Protein 3JR7 (pdb70)

B-factor: mean 29.76, std 10.21, range [14.85, 71.91]

Sequence (544 aa):
KDSYKVIVDSCGEFTPEKADGGFEHVALGIQIEDTQWTDDDSLKQEELLLKIAESTSCAKTSCPSPERYESYHCDAERIYVVTLSAELSGSYNSAVLGKNLYEEEYGEKQIHVFNSRSASVGETLIALKVQQCEKAGTFEEVVESVECYIEEQHTYFVLENLDTLRKNGRLTGIKSAGALNIKPIGSTPQGTICQKEKARGKKALVKADCVAADVVNAGDKILAIAHCNCEERAKEVQRLLKERFAVKSSFIVDTSGISTVYANDGGIIVVVKDSYKVIVDSCGEFTPEKADGGFEHVALGIQIEDTQWTDDDSLKQEELLLKIAESTSCAKTSCPSPERYESYHCDAERIYVVTLSAELSGSYNSAVLGKNLYEEEYGEKQIHVFNSRSASVGETLIALKVQQCEKAGTFEEVVESVECYIEEQHTYFVLENLDTLRKNGRLTGIKSLVALNIKPIGSTPQGTICQKEKARGKKALVKADCVAADVVNAGDKILAIAHCNCEERAKEVQRLLKERFAVKSSFIVDTSGISTVYANDGGIIVVV

Solvent-accessible surface area: 25090 Å² total

Organism: Mediterraneibacter gnavus (strain ATCC 29149 / DSM 114966 / JCM 6515 / VPI C7-9) (NCBI:txid411470)

CATH classification: 3.40.50.10440 (+2 more: 2.20.28.50, 3.30.1180.10)

Structure (mmCIF, N/CA/C/O backbone):
data_3JR7
#
_entry.id   3JR7
#
_cell.length_a   96.899
_cell.length_b   96.899
_cell.length_c   159.921
_cell.angle_alpha   90.00
_cell.angle_beta   90.00
_cell.angle_gamma   120.00
#
_symmetry.space_group_name_H-M   'P 31 2 1'
#
loop_
_entity.id
_entity.type
_entity.pdbx_description
1 polymer 'uncharacterized egV family protein COG1307'
2 non-polymer 1-(2-METHOXY-ETHOXY)-2-{2-[2-(2-METHOXY-ETHOXY]-ETHOXY}-ETHANE
3 non-polymer 'PHOSPHATE ION'
4 non-polymer 'SODIUM ION'
5 water water
#
loop_
_atom_site.group_PDB
_atom_site.id
_atom_site.type_symbol
_atom_site.label_atom_id
_atom_site.label_alt_id
_atom_site.label_comp_id
_atom_site.label_asym_id
_atom_site.label_entity_id
_atom_site.label_seq_id
_atom_site.pdbx_PDB_ins_code
_atom_site.Cartn_x
_atom_site.Cartn_y
_atom_site.Cartn_z
_atom_site.occupancy
_atom_site.B_iso_or_equiv
_atom_site.auth_seq_id
_atom_site.auth_comp_id
_atom_site.auth_asym_id
_atom_site.auth_atom_id
_atom_site.pdbx_PDB_model_num
ATOM 1 N N . LYS A 1 18 ? 51.653 56.781 32.327 1.00 59.57 18 LYS A N 1
ATOM 2 C CA . LYS A 1 18 ? 50.169 56.817 32.260 1.00 58.87 18 LYS A CA 1
ATOM 3 C C . LYS A 1 18 ? 49.644 55.395 32.061 1.00 57.28 18 LYS A C 1
ATOM 4 O O . LYS A 1 18 ? 50.060 54.696 31.121 1.00 56.93 18 LYS A O 1
ATOM 10 N N . ASP A 1 19 ? 48.717 55.001 32.944 1.00 55.31 19 ASP A N 1
ATOM 11 C CA . ASP A 1 19 ? 48.229 53.624 33.047 1.00 53.05 19 ASP A CA 1
ATOM 12 C C . ASP A 1 19 ? 46.891 53.414 32.372 1.00 50.61 19 ASP A C 1
ATOM 13 O O . ASP A 1 19 ? 45.836 53.514 32.992 1.00 51.22 19 ASP A O 1
ATOM 26 N N . SER A 1 21 ? 46.863 50.314 31.187 1.00 35.02 21 SER A N 1
ATOM 27 C CA . SER A 1 21 ? 47.296 48.930 30.969 1.00 30.98 21 SER A CA 1
ATOM 28 C C . SER A 1 21 ? 46.095 48.004 31.121 1.00 27.44 21 SER A C 1
ATOM 29 O O . SER A 1 21 ? 45.971 47.321 32.105 1.00 25.69 21 SER A O 1
ATOM 32 N N . TYR A 1 22 ? 45.191 48.028 30.151 1.00 25.80 22 TYR A N 1
ATOM 33 C CA . TYR A 1 22 ? 44.034 47.125 30.158 1.00 23.62 22 TYR A CA 1
ATOM 34 C C . TYR A 1 22 ? 43.660 46.675 28.758 1.00 22.99 22 TYR A C 1
ATOM 35 O O . TYR A 1 22 ? 43.965 47.346 27.803 1.00 21.27 22 TYR A O 1
ATOM 44 N N . LYS A 1 23 ? 42.983 45.539 28.649 1.00 22.16 23 LYS A N 1
ATOM 45 C CA . LYS A 1 23 ? 42.396 45.125 27.388 1.00 21.95 23 LYS A CA 1
ATOM 46 C C . LYS A 1 23 ? 40.954 44.648 27.649 1.00 20.19 23 LYS A C 1
ATOM 47 O O . LYS A 1 23 ? 40.694 44.030 28.687 1.00 19.72 23 LYS A O 1
ATOM 53 N N . VAL A 1 24 ? 40.055 44.932 26.714 1.00 19.06 24 VAL A N 1
ATOM 54 C CA . VAL A 1 24 ? 38.662 44.442 26.730 1.00 19.37 24 VAL A CA 1
ATOM 55 C C . VAL A 1 24 ? 38.447 43.441 25.626 1.00 19.88 24 VAL A C 1
ATOM 56 O O . VAL A 1 24 ? 38.481 43.792 24.423 1.00 20.38 24 VAL A O 1
ATOM 60 N N . ILE A 1 25 ? 38.275 42.190 26.026 1.00 18.83 25 ILE A N 1
ATOM 61 C CA . ILE A 1 25 ? 38.038 41.091 25.114 1.00 20.04 25 ILE A CA 1
ATOM 62 C C . ILE A 1 25 ? 36.519 40.848 25.061 1.00 19.62 25 ILE A C 1
ATOM 63 O O . ILE A 1 25 ? 35.879 40.727 26.083 1.00 20.43 25 ILE A O 1
ATOM 68 N N . VAL A 1 26 ? 35.972 40.757 23.878 1.00 18.72 26 VAL A N 1
ATOM 69 C CA . VAL A 1 26 ? 34.549 40.581 23.665 1.00 18.76 26 VAL A CA 1
ATOM 70 C C . VAL A 1 26 ? 34.364 39.423 22.713 1.00 19.20 26 VAL A C 1
ATOM 71 O O . VAL A 1 26 ? 35.073 39.349 21.693 1.00 20.32 26 VAL A O 1
ATOM 75 N N . ASP A 1 27 ? 33.453 38.486 23.003 1.00 19.56 27 ASP A N 1
ATOM 76 C CA . ASP A 1 27 ? 33.207 37.449 22.020 1.00 19.90 27 ASP A CA 1
ATOM 77 C C . ASP A 1 27 ? 32.553 38.076 20.786 1.00 20.47 27 ASP A C 1
ATOM 78 O O . ASP A 1 27 ? 32.073 39.209 20.831 1.00 19.99 27 ASP A O 1
ATOM 83 N N . SER A 1 28 ? 32.602 37.364 19.659 1.00 20.96 28 SER A N 1
ATOM 84 C CA . SER A 1 28 ? 32.366 38.019 18.356 1.00 21.77 28 SER A CA 1
ATOM 85 C C . SER A 1 28 ? 30.890 38.427 18.181 1.00 21.63 28 SER A C 1
ATOM 86 O O . SER A 1 28 ? 30.555 39.210 17.337 1.00 21.76 28 SER A O 1
ATOM 89 N N . CYS A 1 29 ? 30.018 37.917 19.031 1.00 21.67 29 CYS A N 1
ATOM 90 C CA . CYS A 1 29 ? 28.613 38.337 18.983 1.00 21.27 29 CYS A CA 1
ATOM 91 C C . CYS A 1 29 ? 28.488 39.833 19.231 1.00 20.62 29 CYS A C 1
ATOM 92 O O . CYS A 1 29 ? 27.674 40.519 18.592 1.00 21.09 29 CYS A O 1
ATOM 95 N N . GLY A 1 30 ? 29.331 40.354 20.108 1.00 20.14 30 GLY A N 1
ATOM 96 C CA . GLY A 1 30 ? 29.274 41.744 20.473 1.00 21.06 30 GLY A CA 1
ATOM 97 C C . GLY A 1 30 ? 29.865 42.617 19.402 1.00 22.23 30 GLY A C 1
ATOM 98 O O . GLY A 1 30 ? 31.081 42.537 19.178 1.00 21.25 30 GLY A O 1
ATOM 99 N N . GLU A 1 31 ? 29.045 43.480 18.780 1.00 22.27 31 GLU A N 1
ATOM 100 C CA . GLU A 1 31 ? 29.522 44.295 17.658 1.00 23.64 31 GLU A CA 1
ATOM 101 C C . GLU A 1 31 ? 30.491 45.371 18.124 1.00 23.94 31 GLU A C 1
ATOM 102 O O . GLU A 1 31 ? 30.353 45.840 19.214 1.00 23.70 31 GLU A O 1
ATOM 108 N N . PHE A 1 32 ? 31.479 45.753 17.305 1.00 25.22 32 PHE A N 1
ATOM 109 C CA . PHE A 1 32 ? 32.301 46.963 17.558 1.00 25.79 32 PHE A CA 1
ATOM 110 C C . PHE A 1 32 ? 31.894 48.079 16.630 1.00 27.08 32 PHE A C 1
ATOM 111 O O . PHE A 1 32 ? 31.718 47.839 15.444 1.00 25.58 32 PHE A O 1
ATOM 119 N N . THR A 1 33 ? 31.787 49.292 17.151 1.00 29.36 33 THR A N 1
ATOM 120 C CA . THR A 1 33 ? 31.635 50.465 16.320 1.00 31.31 33 THR A CA 1
ATOM 121 C C . THR A 1 33 ? 32.973 50.791 15.650 1.00 33.15 33 THR A C 1
ATOM 122 O O . THR A 1 33 ? 34.010 50.277 16.060 1.00 32.04 33 THR A O 1
ATOM 126 N N . PRO A 1 34 ? 32.954 51.657 14.611 1.00 35.79 34 PRO A N 1
ATOM 127 C CA . PRO A 1 34 ? 34.216 52.085 13.971 1.00 36.52 34 PRO A CA 1
ATOM 128 C C . PRO A 1 34 ? 35.215 52.621 14.987 1.00 36.42 34 PRO A C 1
ATOM 129 O O . PRO A 1 34 ? 36.397 52.292 14.961 1.00 36.56 34 PRO A O 1
ATOM 133 N N . GLU A 1 35 ? 34.718 53.411 15.909 1.00 36.56 35 GLU A N 1
ATOM 134 C CA . GLU A 1 35 ? 35.564 54.067 16.865 1.00 37.46 35 GLU A CA 1
ATOM 135 C C . GLU A 1 35 ? 36.209 53.028 17.800 1.00 37.10 35 GLU A C 1
ATOM 136 O O . GLU A 1 35 ? 37.365 53.179 18.203 1.00 35.86 35 GLU A O 1
ATOM 150 N N . LYS A 1 37 ? 36.797 49.848 16.880 1.00 38.00 37 LYS A N 1
ATOM 151 C CA . LYS A 1 37 ? 37.843 49.261 16.039 1.00 40.89 37 LYS A CA 1
ATOM 152 C C . LYS A 1 37 ? 39.094 50.153 15.946 1.00 41.84 37 LYS A C 1
ATOM 153 O O . LYS A 1 37 ? 40.190 49.657 16.028 1.00 44.26 37 LYS A O 1
ATOM 159 N N . ALA A 1 38 ? 38.917 51.466 15.846 1.00 43.17 38 ALA A N 1
ATOM 160 C CA . ALA A 1 38 ? 40.014 52.423 15.753 1.00 43.87 38 ALA A CA 1
ATOM 161 C C . ALA A 1 38 ? 40.775 52.579 17.081 1.00 44.76 38 ALA A C 1
ATOM 162 O O . ALA A 1 38 ? 41.933 52.987 17.104 1.00 44.50 38 ALA A O 1
ATOM 164 N N . ASP A 1 39 ? 40.132 52.217 18.186 1.00 44.76 39 ASP A N 1
ATOM 165 C CA . ASP A 1 39 ? 40.707 52.442 19.500 1.00 44.25 39 ASP A CA 1
ATOM 166 C C . ASP A 1 39 ? 41.894 51.568 19.842 1.00 43.37 39 ASP A C 1
ATOM 167 O O . ASP A 1 39 ? 42.902 52.098 20.332 1.00 44.11 39 ASP A O 1
ATOM 172 N N . GLY A 1 40 ? 41.769 50.248 19.673 1.00 41.89 40 GLY A N 1
ATOM 173 C CA . GLY A 1 40 ? 42.882 49.323 19.980 1.00 40.98 40 GLY A CA 1
ATOM 174 C C . GLY A 1 40 ? 42.796 48.565 21.322 1.00 39.98 40 GLY A C 1
ATOM 175 O O . GLY A 1 40 ? 43.333 47.468 21.479 1.00 40.43 40 GLY A O 1
ATOM 176 N N . GLY A 1 41 ? 42.124 49.140 22.305 1.00 37.19 41 GLY A N 1
ATOM 177 C CA . GLY A 1 41 ? 41.902 48.407 23.542 1.00 34.39 41 GLY A CA 1
ATOM 178 C C . GLY A 1 41 ? 40.822 47.312 23.466 1.00 31.32 41 GLY A C 1
ATOM 179 O O . GLY A 1 41 ? 40.631 46.613 24.452 1.00 30.30 41 GLY A O 1
ATOM 180 N N . PHE A 1 42 ? 40.118 47.156 22.343 1.00 28.22 42 PHE A N 1
ATOM 181 C CA . PHE A 1 42 ? 39.086 46.098 22.211 1.00 26.10 42 PHE A CA 1
ATOM 182 C C . PHE A 1 42 ? 39.536 44.995 21.289 1.00 26.17 42 PHE A C 1
ATOM 183 O O . PHE A 1 42 ? 40.081 45.279 20.216 1.00 26.95 42 PHE A O 1
ATOM 191 N N . GLU A 1 43 ? 39.290 43.747 21.674 1.00 24.79 43 GLU A N 1
ATOM 192 C CA . GLU A 1 43 ? 39.691 42.602 20.881 1.00 24.51 43 GLU A CA 1
ATOM 193 C C . GLU A 1 43 ? 38.575 41.590 20.858 1.00 23.38 43 GLU A C 1
ATOM 194 O O . GLU A 1 43 ? 37.952 41.334 21.898 1.00 21.98 43 GLU A O 1
ATOM 200 N N . HIS A 1 44 ? 38.317 41.002 19.698 1.00 22.18 44 HIS A N 1
ATOM 201 C CA . HIS A 1 44 ? 37.292 39.967 19.587 1.00 22.72 44 HIS A CA 1
ATOM 202 C C . HIS A 1 44 ? 37.949 38.602 19.768 1.00 22.69 44 HIS A C 1
ATOM 203 O O . HIS A 1 44 ? 39.077 38.398 19.352 1.00 23.77 44 HIS A O 1
ATOM 210 N N . VAL A 1 45 ? 37.189 37.677 20.337 1.00 22.37 45 VAL A N 1
ATOM 211 C CA . VAL A 1 45 ? 37.429 36.243 20.295 1.00 23.85 45 VAL A CA 1
ATOM 212 C C . VAL A 1 45 ? 36.277 35.632 19.529 1.00 23.73 45 VAL A C 1
ATOM 213 O O . VAL A 1 45 ? 35.094 35.789 19.915 1.00 24.80 45 VAL A O 1
ATOM 217 N N . ALA A 1 46 ? 36.602 34.965 18.421 1.00 24.06 46 ALA A N 1
ATOM 218 C CA . ALA A 1 46 ? 35.605 34.545 17.433 1.00 23.75 46 ALA A CA 1
ATOM 219 C C . ALA A 1 46 ? 34.891 33.279 17.813 1.00 24.18 46 ALA A C 1
ATOM 220 O O . ALA A 1 46 ? 35.511 32.314 18.320 1.00 23.95 46 ALA A O 1
ATOM 222 N N . LEU A 1 47 ? 33.577 33.286 17.598 1.00 22.63 47 LEU A N 1
ATOM 223 C CA . LEU A 1 47 ? 32.799 32.064 17.608 1.00 22.77 47 LEU A CA 1
ATOM 224 C C . LEU A 1 47 ? 32.843 31.393 16.244 1.00 23.57 47 LEU A C 1
ATOM 225 O O . LEU A 1 47 ? 33.304 31.988 15.268 1.00 23.53 47 LEU A O 1
ATOM 230 N N . GLY A 1 48 ? 32.360 30.158 16.185 1.00 24.81 48 GLY A N 1
ATOM 231 C CA . GLY A 1 48 ? 32.222 29.415 14.907 1.00 24.80 48 GLY A CA 1
ATOM 232 C C . GLY A 1 48 ? 30.800 29.406 14.389 1.00 25.46 48 GLY A C 1
ATOM 233 O O . GLY A 1 48 ? 29.860 29.450 15.167 1.00 24.29 48 GLY A O 1
ATOM 234 N N . ILE A 1 49 ? 30.636 29.342 13.060 1.00 26.33 49 ILE A N 1
ATOM 235 C CA . ILE A 1 49 ? 29.312 29.204 12.450 1.00 27.48 49 ILE A CA 1
ATOM 236 C C . ILE A 1 49 ? 29.400 28.039 11.490 1.00 27.90 49 ILE A C 1
ATOM 237 O O . ILE A 1 49 ? 30.348 27.947 10.751 1.00 28.18 49 ILE A O 1
ATOM 242 N N . GLN A 1 50 ? 28.408 27.172 11.549 1.00 28.98 50 GLN A N 1
ATOM 243 C CA . GLN A 1 50 ? 28.329 25.971 10.716 1.00 30.12 50 GLN A CA 1
ATOM 244 C C . GLN A 1 50 ? 26.980 25.895 9.983 1.00 29.67 50 GLN A C 1
ATOM 245 O O . GLN A 1 50 ? 25.924 25.843 10.610 1.00 29.15 50 GLN A O 1
ATOM 251 N N . ILE A 1 51 ? 27.032 25.918 8.653 1.00 30.25 51 ILE A N 1
ATOM 252 C CA . ILE A 1 51 ? 25.837 25.835 7.801 1.00 31.22 51 ILE A CA 1
ATOM 253 C C . ILE A 1 51 ? 26.143 24.807 6.698 1.00 33.19 51 ILE A C 1
ATOM 254 O O . ILE A 1 51 ? 27.046 25.006 5.898 1.00 31.68 51 ILE A O 1
ATOM 259 N N . GLU A 1 52 ? 25.436 23.699 6.724 1.00 36.55 52 GLU A N 1
ATOM 260 C CA . GLU A 1 52 ? 25.698 22.585 5.784 1.00 40.38 52 GLU A CA 1
ATOM 261 C C . GLU A 1 52 ? 27.157 22.150 5.916 1.00 42.10 52 GLU A C 1
ATOM 262 O O . GLU A 1 52 ? 27.519 21.696 6.998 1.00 43.19 52 GLU A O 1
ATOM 268 N N . ASP A 1 53 ? 27.995 22.298 4.888 1.00 44.31 53 ASP A N 1
ATOM 269 C CA . ASP A 1 53 ? 29.413 21.828 4.978 1.00 45.50 53 ASP A CA 1
ATOM 270 C C . ASP A 1 53 ? 30.378 22.962 5.091 1.00 45.07 53 ASP A C 1
ATOM 271 O O . ASP A 1 53 ? 31.616 22.772 4.982 1.00 46.11 53 ASP A O 1
ATOM 276 N N . THR A 1 54 ? 29.828 24.157 5.255 1.00 43.62 54 THR A N 1
ATOM 277 C CA . THR A 1 54 ? 30.634 25.314 5.420 1.00 43.15 54 THR A CA 1
ATOM 278 C C . THR A 1 54 ? 30.800 25.509 6.937 1.00 42.13 54 THR A C 1
ATOM 279 O O . THR A 1 54 ? 29.878 25.350 7.725 1.00 40.65 54 THR A O 1
ATOM 283 N N . GLN A 1 55 ? 32.022 25.795 7.311 1.00 41.72 55 GLN A N 1
ATOM 284 C CA . GLN A 1 55 ? 32.370 26.062 8.667 1.00 41.51 55 GLN A CA 1
ATOM 285 C C . GLN A 1 55 ? 33.103 27.339 8.534 1.00 39.96 55 GLN A C 1
ATOM 286 O O . GLN A 1 55 ? 34.126 27.365 7.830 1.00 40.75 55 GLN A O 1
ATOM 292 N N . TRP A 1 56 ? 32.608 28.376 9.195 1.00 37.30 56 TRP A N 1
ATOM 293 C CA . TRP A 1 56 ? 33.224 29.681 9.159 1.00 35.69 56 TRP A CA 1
ATOM 294 C C . TRP A 1 56 ? 33.556 30.184 10.576 1.00 34.41 56 TRP A C 1
ATOM 295 O O . TRP A 1 56 ? 32.950 29.761 11.543 1.00 33.26 56 TRP A O 1
ATOM 306 N N . THR A 1 57 ? 34.471 31.132 10.647 1.00 32.95 57 THR A N 1
ATOM 307 C CA . THR A 1 57 ? 34.796 31.838 11.853 1.00 33.10 57 THR A CA 1
ATOM 308 C C . THR A 1 57 ? 34.089 33.180 11.758 1.00 32.37 57 THR A C 1
ATOM 309 O O . THR A 1 57 ? 34.101 33.839 10.692 1.00 30.53 57 THR A O 1
ATOM 313 N N . ASP A 1 58 ? 33.411 33.549 12.855 1.00 31.05 58 ASP A N 1
ATOM 314 C CA . ASP A 1 58 ? 32.715 34.822 12.918 1.00 31.01 58 ASP A CA 1
ATOM 315 C C . ASP A 1 58 ? 33.740 35.902 13.130 1.00 32.00 58 ASP A C 1
ATOM 316 O O . ASP A 1 58 ? 34.028 36.301 14.252 1.00 29.82 58 ASP A O 1
ATOM 321 N N . ASP A 1 59 ? 34.269 36.412 12.021 1.00 33.43 59 ASP A N 1
ATOM 322 C CA . ASP A 1 59 ? 35.216 37.472 12.097 1.00 34.83 59 ASP A CA 1
ATOM 323 C C . ASP A 1 59 ? 35.038 38.433 10.908 1.00 36.42 59 ASP A C 1
ATOM 324 O O . ASP A 1 59 ? 34.089 38.312 10.103 1.00 35.22 59 ASP A O 1
ATOM 329 N N . ASP A 1 60 ? 35.945 39.393 10.821 1.00 38.04 60 ASP A N 1
ATOM 330 C CA . ASP A 1 60 ? 35.787 40.547 9.934 1.00 40.31 60 ASP A CA 1
ATOM 331 C C . ASP A 1 60 ? 35.946 40.164 8.483 1.00 39.78 60 ASP A C 1
ATOM 332 O O . ASP A 1 60 ? 35.588 40.924 7.593 1.00 40.77 60 ASP A O 1
ATOM 337 N N . SER A 1 61 ? 36.420 38.954 8.248 1.00 39.38 61 SER A N 1
ATOM 338 C CA . SER A 1 61 ? 36.547 38.457 6.895 1.00 38.93 61 SER A CA 1
ATOM 339 C C . SER A 1 61 ? 35.222 37.901 6.367 1.00 37.89 61 SER A C 1
ATOM 340 O O . SER A 1 61 ? 35.084 37.663 5.159 1.00 38.94 61 SER A O 1
ATOM 343 N N . LEU A 1 62 ? 34.250 37.653 7.239 1.00 35.26 62 LEU A N 1
ATOM 344 C CA . LEU A 1 62 ? 32.984 37.069 6.783 1.00 34.30 62 LEU A CA 1
ATOM 345 C C . LEU A 1 62 ? 31.966 38.178 6.526 1.00 33.39 62 LEU A C 1
ATOM 346 O O . LEU A 1 62 ? 31.516 38.844 7.443 1.00 32.87 62 LEU A O 1
ATOM 351 N N . LYS A 1 63 ? 31.630 38.393 5.265 1.00 31.65 63 LYS A N 1
ATOM 352 C CA . LYS A 1 63 ? 30.684 39.473 4.914 1.00 31.75 63 LYS A CA 1
ATOM 353 C C . LYS A 1 63 ? 29.277 39.047 5.183 1.00 29.06 63 LYS A C 1
ATOM 354 O O . LYS A 1 63 ? 28.904 37.929 4.868 1.00 26.88 63 LYS A O 1
ATOM 360 N N . GLN A 1 64 ? 28.493 39.974 5.735 1.00 27.71 64 GLN A N 1
ATOM 361 C CA . GLN A 1 64 ? 27.099 39.700 6.101 1.00 27.01 64 GLN A CA 1
ATOM 362 C C . GLN A 1 64 ? 26.323 39.154 4.896 1.00 25.82 64 GLN A C 1
ATOM 363 O O . GLN A 1 64 ? 25.544 38.231 5.012 1.00 24.82 64 GLN A O 1
ATOM 369 N N . GLU A 1 65 ? 26.546 39.743 3.729 1.00 26.36 65 GLU A N 1
ATOM 370 C CA . GLU A 1 65 ? 25.739 39.384 2.561 1.00 26.42 65 GLU A CA 1
ATOM 371 C C . GLU A 1 65 ? 25.994 37.912 2.244 1.00 26.46 65 GLU A C 1
ATOM 372 O O . GLU A 1 65 ? 25.069 37.110 2.091 1.00 25.85 65 GLU A O 1
ATOM 378 N N . GLU A 1 66 ? 27.261 37.509 2.228 1.00 27.34 66 GLU A N 1
ATOM 379 C CA . GLU A 1 66 ? 27.561 36.095 1.976 1.00 27.75 66 GLU A CA 1
ATOM 380 C C . GLU A 1 66 ? 26.914 35.178 3.014 1.00 26.36 66 GLU A C 1
ATOM 381 O O . GLU A 1 66 ? 26.437 34.073 2.747 1.00 24.52 66 GLU A O 1
ATOM 387 N N . LEU A 1 67 ? 26.914 35.618 4.252 1.00 25.36 67 LEU A N 1
ATOM 388 C CA . LEU A 1 67 ? 26.308 34.794 5.287 1.00 25.24 67 LEU A CA 1
ATOM 389 C C . LEU A 1 67 ? 24.798 34.710 5.117 1.00 23.95 67 LEU A C 1
ATOM 390 O O . LEU A 1 67 ? 24.217 33.649 5.216 1.00 24.60 67 LEU A O 1
ATOM 395 N N . LEU A 1 68 ? 24.145 35.835 4.870 1.00 23.60 68 LEU A N 1
ATOM 396 C CA . LEU A 1 68 ? 22.686 35.829 4.680 1.00 23.54 68 LEU A CA 1
ATOM 397 C C . LEU A 1 68 ? 22.289 34.968 3.488 1.00 24.97 68 LEU A C 1
ATOM 398 O O . LEU A 1 68 ? 21.278 34.296 3.524 1.00 24.86 68 LEU A O 1
ATOM 403 N N . LEU A 1 69 ? 23.081 35.020 2.415 1.00 25.83 69 LEU A N 1
ATOM 404 C CA . LEU A 1 69 ? 22.773 34.209 1.209 1.00 26.30 69 LEU A CA 1
ATOM 405 C C . LEU A 1 69 ? 22.947 32.714 1.504 1.00 26.73 69 LEU A C 1
ATOM 406 O O . LEU A 1 69 ? 22.127 31.887 1.095 1.00 25.71 69 LEU A O 1
ATOM 411 N N . LYS A 1 70 ? 24.002 32.368 2.252 1.00 27.39 70 LYS A N 1
ATOM 412 C CA . LYS A 1 70 ? 24.157 30.973 2.646 1.00 27.31 70 LYS A CA 1
ATOM 413 C C . LYS A 1 70 ? 23.003 30.488 3.524 1.00 26.78 70 LYS A C 1
ATOM 414 O O . LYS A 1 70 ? 22.478 29.365 3.352 1.00 26.00 70 LYS A O 1
ATOM 420 N N . ILE A 1 71 ? 22.602 31.309 4.493 1.00 26.99 71 ILE A N 1
ATOM 421 C CA . ILE A 1 71 ? 21.407 30.983 5.305 1.00 26.79 71 ILE A CA 1
ATOM 422 C C . ILE A 1 71 ? 20.168 30.786 4.428 1.00 27.69 71 ILE A C 1
ATOM 423 O O . ILE A 1 71 ? 19.352 29.866 4.633 1.00 27.15 71 ILE A O 1
ATOM 428 N N . ALA A 1 72 ? 19.981 31.696 3.489 1.00 29.15 72 ALA A N 1
ATOM 429 C CA . ALA A 1 72 ? 18.755 31.660 2.660 1.00 30.14 72 ALA A CA 1
ATOM 430 C C . ALA A 1 72 ? 18.736 30.391 1.793 1.00 31.77 72 ALA A C 1
ATOM 431 O O . ALA A 1 72 ? 17.685 29.769 1.596 1.00 31.74 72 ALA A O 1
ATOM 433 N N . GLU A 1 73 ? 19.908 29.996 1.304 1.00 34.18 73 GLU A N 1
ATOM 434 C CA . GLU A 1 73 ? 20.049 28.797 0.449 1.00 36.46 73 GLU A CA 1
ATOM 435 C C . GLU A 1 73 ? 19.916 27.510 1.198 1.00 37.12 73 GLU A C 1
ATOM 436 O O . GLU A 1 73 ? 19.344 26.558 0.685 1.00 36.83 73 GLU A O 1
ATOM 442 N N . SER A 1 74 ? 20.466 27.471 2.407 1.00 37.58 74 SER A N 1
ATOM 443 C CA . SER A 1 74 ? 20.477 26.256 3.176 1.00 38.77 74 SER A CA 1
ATOM 444 C C . SER A 1 74 ? 19.126 25.911 3.782 1.00 39.70 74 SER A C 1
ATOM 445 O O . SER A 1 74 ? 18.546 26.665 4.579 1.00 40.46 74 SER A O 1
ATOM 448 N N . THR A 1 75 ? 18.687 24.706 3.500 1.00 40.49 75 THR A N 1
ATOM 449 C CA . THR A 1 75 ? 17.445 24.218 4.042 1.00 41.81 75 THR A CA 1
ATOM 450 C C . THR A 1 75 ? 17.600 23.870 5.525 1.00 41.79 75 THR A C 1
ATOM 451 O O . THR A 1 75 ? 16.667 24.040 6.305 1.00 42.68 75 THR A O 1
ATOM 455 N N . SER A 1 76 ? 18.773 23.410 5.933 1.00 40.63 76 SER A N 1
ATOM 456 C CA . SER A 1 76 ? 18.963 23.149 7.342 1.00 40.51 76 SER A CA 1
ATOM 457 C C . SER A 1 76 ? 19.433 24.425 8.105 1.00 39.28 76 SER A C 1
ATOM 458 O O . SER A 1 76 ? 20.154 25.296 7.617 1.00 37.76 76 SER A O 1
ATOM 461 N N . CYS A 1 77 ? 18.955 24.492 9.319 1.00 38.52 77 CYS A N 1
ATOM 462 C CA . CYS A 1 77 ? 19.218 25.559 10.241 1.00 37.59 77 CYS A CA 1
ATOM 463 C C . CYS A 1 77 ? 20.725 25.715 10.583 1.00 36.00 77 CYS A C 1
ATOM 464 O O . CYS A 1 77 ? 21.434 24.724 10.765 1.00 35.69 77 CYS A O 1
ATOM 467 N N . ALA A 1 78 ? 21.234 26.942 10.631 1.00 34.32 78 ALA A N 1
ATOM 468 C CA . ALA A 1 78 ? 22.637 27.169 11.003 1.00 33.25 78 ALA A CA 1
ATOM 469 C C . ALA A 1 78 ? 22.918 26.687 12.446 1.00 32.23 78 ALA A C 1
ATOM 470 O O . ALA A 1 78 ? 22.020 26.641 13.267 1.00 31.58 78 ALA A O 1
ATOM 472 N N . LYS A 1 79 ? 24.157 26.297 12.712 1.00 31.88 79 LYS A N 1
ATOM 473 C CA . LYS A 1 79 ? 24.604 25.887 14.067 1.00 31.68 79 LYS A CA 1
ATOM 474 C C . LYS A 1 79 ? 25.781 26.772 14.383 1.00 30.06 79 LYS A C 1
ATOM 475 O O . LYS A 1 79 ? 26.416 27.296 13.472 1.00 30.30 79 LYS A O 1
ATOM 481 N N . THR A 1 80 ? 26.059 26.957 15.669 1.00 28.28 80 THR A N 1
ATOM 482 C CA . THR A 1 80 ? 27.146 27.847 16.082 1.00 26.46 80 THR A CA 1
ATOM 483 C C . THR A 1 80 ? 27.960 27.182 17.201 1.00 25.79 80 THR A C 1
ATOM 484 O O . THR A 1 80 ? 27.500 26.209 17.826 1.00 24.64 80 THR A O 1
ATOM 488 N N . SER A 1 81 ? 29.166 27.679 17.449 1.00 24.84 81 SER A N 1
ATOM 489 C CA . SER A 1 81 ? 29.956 27.140 18.560 1.00 26.34 81 SER A CA 1
ATOM 490 C C . SER A 1 81 ? 30.651 28.267 19.292 1.00 25.97 81 SER A C 1
ATOM 491 O O . SER A 1 81 ? 31.131 29.195 18.664 1.00 26.08 81 SER A O 1
ATOM 494 N N . CYS A 1 82 ? 30.752 28.151 20.612 1.00 25.82 82 CYS A N 1
ATOM 495 C CA . CYS A 1 82 ? 31.422 29.192 21.403 1.00 26.01 82 CYS A CA 1
ATOM 496 C C . CYS A 1 82 ? 32.955 29.083 21.229 1.00 26.01 82 CYS A C 1
ATOM 497 O O . CYS A 1 82 ? 33.457 28.095 20.715 1.00 27.12 82 CYS A O 1
ATOM 500 N N . PRO A 1 83 ? 33.715 30.114 21.609 1.00 25.84 83 PRO A N 1
ATOM 501 C CA . PRO A 1 83 ? 35.173 29.979 21.513 1.00 25.88 83 PRO A CA 1
ATOM 502 C C . PRO A 1 83 ? 35.664 28.981 22.533 1.00 25.85 83 PRO A C 1
ATOM 503 O O . PRO A 1 83 ? 34.954 28.741 23.512 1.00 24.76 83 PRO A O 1
ATOM 507 N N . SER A 1 84 ? 36.843 28.406 22.306 1.00 25.83 84 SER A N 1
ATOM 508 C CA . SER A 1 84 ? 37.400 27.430 23.207 1.00 25.77 84 SER A CA 1
ATOM 509 C C . SER A 1 84 ? 38.095 28.113 24.380 1.00 25.61 84 SER A C 1
ATOM 510 O O . SER A 1 84 ? 38.546 29.243 24.275 1.00 25.19 84 SER A O 1
ATOM 513 N N . PRO A 1 85 ? 38.262 27.383 25.482 1.00 25.78 85 PRO A N 1
ATOM 514 C CA . PRO A 1 85 ? 38.967 27.977 26.619 1.00 25.48 85 PRO A CA 1
ATOM 515 C C . PRO A 1 85 ? 40.385 28.373 26.243 1.00 25.84 85 PRO A C 1
ATOM 516 O O . PRO A 1 85 ? 40.907 29.351 26.774 1.00 24.25 85 PRO A O 1
ATOM 520 N N . GLU A 1 86 ? 40.987 27.641 25.307 1.00 26.68 86 GLU A N 1
ATOM 521 C CA . GLU A 1 86 ? 42.369 27.878 24.955 1.00 27.59 86 GLU A CA 1
ATOM 522 C C . GLU A 1 86 ? 42.507 29.177 24.204 1.00 26.69 86 GLU A C 1
ATOM 523 O O . GLU A 1 86 ? 43.471 29.896 24.413 1.00 25.72 86 GLU A O 1
ATOM 529 N N . ARG A 1 87 ? 41.542 29.479 23.333 1.00 25.95 87 ARG A N 1
ATOM 530 C CA . ARG A 1 87 ? 41.552 30.754 22.666 1.00 26.10 87 ARG A CA 1
ATOM 531 C C . ARG A 1 87 ? 41.401 31.912 23.654 1.00 24.14 87 ARG A C 1
ATOM 532 O O . ARG A 1 87 ? 42.001 32.961 23.471 1.00 23.47 87 ARG A O 1
ATOM 540 N N . TYR A 1 88 ? 40.550 31.754 24.660 1.00 23.29 88 TYR A N 1
ATOM 541 C CA . TYR A 1 88 ? 40.390 32.826 25.637 1.00 23.10 88 TYR A CA 1
ATOM 542 C C . TYR A 1 88 ? 41.687 33.006 26.414 1.00 23.33 88 TYR A C 1
ATOM 543 O O . TYR A 1 88 ? 42.173 34.133 26.610 1.00 21.87 88 TYR A O 1
ATOM 560 N N . GLU A 1 90 ? 44.753 32.409 25.529 1.00 26.48 90 GLU A N 1
ATOM 561 C CA . GLU A 1 90 ? 45.748 33.086 24.711 1.00 27.24 90 GLU A CA 1
ATOM 562 C C . GLU A 1 90 ? 45.475 34.593 24.609 1.00 26.18 90 GLU A C 1
ATOM 563 O O . GLU A 1 90 ? 46.409 35.393 24.595 1.00 25.76 90 GLU A O 1
ATOM 569 N N . SER A 1 91 ? 44.205 34.993 24.565 1.00 25.59 91 SER A N 1
ATOM 570 C CA . SER A 1 91 ? 43.865 36.420 24.523 1.00 24.82 91 SER A CA 1
ATOM 571 C C . SER A 1 91 ? 44.189 37.133 25.837 1.00 23.97 91 SER A C 1
ATOM 572 O O . SER A 1 91 ? 44.389 38.344 25.857 1.00 23.43 91 SER A O 1
ATOM 575 N N . TYR A 1 92 ? 44.218 36.396 26.936 1.00 24.11 92 TYR A N 1
ATOM 576 C CA . TYR A 1 92 ? 44.537 36.996 28.237 1.00 23.94 92 TYR A CA 1
ATOM 577 C C . TYR A 1 92 ? 46.046 37.238 28.357 1.00 25.20 92 TYR A C 1
ATOM 578 O O . TYR A 1 92 ? 46.516 38.143 29.045 1.00 24.31 92 TYR A O 1
ATOM 587 N N . HIS A 1 93 ? 46.827 36.399 27.704 1.00 26.43 93 HIS A N 1
ATOM 588 C CA . HIS A 1 93 ? 48.291 36.477 27.819 1.00 27.05 93 HIS A CA 1
ATOM 589 C C . HIS A 1 93 ? 48.822 37.594 26.911 1.00 26.86 93 HIS A C 1
ATOM 590 O O . HIS A 1 93 ? 48.891 37.444 25.672 1.00 26.71 93 HIS A O 1
ATOM 597 N N . CYS A 1 94 ? 49.166 38.725 27.532 1.00 26.05 94 CYS A N 1
ATOM 598 C CA . CYS A 1 94 ? 49.624 39.930 26.831 1.00 26.19 94 CYS A CA 1
ATOM 599 C C . CYS A 1 94 ? 50.149 40.929 27.858 1.00 25.52 94 CYS A C 1
ATOM 600 O O . CYS A 1 94 ? 50.126 40.677 29.044 1.00 24.54 94 CYS A O 1
ATOM 603 N N . ASP A 1 95 ? 50.597 42.086 27.399 1.00 25.45 95 ASP A N 1
ATOM 604 C CA . ASP A 1 95 ? 51.236 43.072 28.253 1.00 25.53 95 ASP A CA 1
ATOM 605 C C . ASP A 1 95 ? 50.270 43.907 29.103 1.00 24.35 95 ASP A C 1
ATOM 606 O O . ASP A 1 95 ? 50.731 44.669 29.959 1.00 23.04 95 ASP A O 1
ATOM 611 N N . ALA A 1 96 ? 48.961 43.814 28.846 1.00 23.99 96 ALA A N 1
ATOM 612 C CA . ALA A 1 96 ? 47.969 44.585 29.606 1.00 23.87 96 ALA A CA 1
ATOM 613 C C . ALA A 1 96 ? 47.868 44.011 31.001 1.00 23.82 96 ALA A C 1
ATOM 614 O O . ALA A 1 96 ? 47.730 42.792 31.186 1.00 24.65 96 ALA A O 1
ATOM 616 N N . GLU A 1 97 ? 47.882 44.882 31.985 1.00 22.90 97 GLU A N 1
ATOM 617 C CA . GLU A 1 97 ? 47.772 44.435 33.370 1.00 24.09 97 GLU A CA 1
ATOM 618 C C . GLU A 1 97 ? 46.366 43.922 33.688 1.00 23.65 97 GLU A C 1
ATOM 619 O O . GLU A 1 97 ? 46.207 42.928 34.398 1.00 25.10 97 GLU A O 1
ATOM 625 N N . ARG A 1 98 ? 45.355 44.608 33.179 1.00 21.87 98 ARG A N 1
ATOM 626 C CA . ARG A 1 98 ? 43.978 44.303 33.546 1.00 21.40 98 ARG A CA 1
ATOM 627 C C . ARG A 1 98 ? 43.226 43.771 32.337 1.00 20.86 98 ARG A C 1
ATOM 628 O O . ARG A 1 98 ? 43.187 44.408 31.290 1.00 21.15 98 ARG A O 1
ATOM 636 N N . ILE A 1 99 ? 42.624 42.597 32.487 1.00 20.90 99 ILE A N 1
ATOM 637 C CA . ILE A 1 99 ? 41.860 41.960 31.428 1.00 20.18 99 ILE A CA 1
ATOM 638 C C . ILE A 1 99 ? 40.376 41.872 31.794 1.00 19.63 99 ILE A C 1
ATOM 639 O O . ILE A 1 99 ? 40.007 41.314 32.833 1.00 19.58 99 ILE A O 1
ATOM 644 N N . TYR A 1 100 ? 39.531 42.420 30.926 1.00 19.00 100 TYR A N 1
ATOM 645 C CA . TYR A 1 100 ? 38.073 42.410 31.123 1.00 19.30 100 TYR A CA 1
ATOM 646 C C . TYR A 1 100 ? 37.500 41.626 29.973 1.00 18.45 100 TYR A C 1
ATOM 647 O O . TYR A 1 100 ? 37.819 41.907 28.839 1.00 19.80 100 TYR A O 1
ATOM 656 N N . VAL A 1 101 ? 36.667 40.641 30.240 1.00 18.86 101 VAL A N 1
ATOM 657 C CA . VAL A 1 101 ? 36.103 39.791 29.189 1.00 18.56 101 VAL A CA 1
ATOM 658 C C . VAL A 1 101 ? 34.583 39.968 29.199 1.00 19.18 101 VAL A C 1
ATOM 659 O O . VAL A 1 101 ? 33.952 39.937 30.279 1.00 21.40 101 VAL A O 1
ATOM 663 N N . VAL A 1 102 ? 33.987 40.172 28.035 1.00 17.86 102 VAL A N 1
ATOM 664 C CA . VAL A 1 102 ? 32.534 40.359 27.932 1.00 17.76 102 VAL A CA 1
ATOM 665 C C . VAL A 1 102 ? 31.970 39.310 27.011 1.00 18.02 102 VAL A C 1
ATOM 666 O O . VAL A 1 102 ? 32.449 39.179 25.889 1.00 19.68 102 VAL A O 1
ATOM 670 N N . THR A 1 103 ? 31.020 38.523 27.499 1.00 18.04 103 THR A N 1
ATOM 671 C CA . THR A 1 103 ? 30.470 37.404 26.765 1.00 18.93 103 THR A CA 1
ATOM 672 C C . THR A 1 103 ? 28.978 37.467 26.641 1.00 19.36 103 THR A C 1
ATOM 673 O O . THR A 1 103 ? 28.290 38.152 27.404 1.00 21.30 103 THR A O 1
ATOM 677 N N . LEU A 1 104 ? 28.485 36.738 25.650 1.00 19.62 104 LEU A N 1
ATOM 678 C CA . LEU A 1 104 ? 27.090 36.319 25.575 1.00 19.20 104 LEU A CA 1
ATOM 679 C C . LEU A 1 104 ? 26.564 35.826 26.924 1.00 19.45 104 LEU A C 1
ATOM 680 O O . LEU A 1 104 ? 27.299 35.228 27.704 1.00 19.85 104 LEU A O 1
ATOM 685 N N . SER A 1 105 ? 25.275 36.023 27.150 1.00 19.59 105 SER A N 1
ATOM 686 C CA . SER A 1 105 ? 24.574 35.404 28.253 1.00 20.05 105 SER A CA 1
ATOM 687 C C . SER A 1 105 ? 24.951 33.957 28.466 1.00 20.93 105 SER A C 1
ATOM 688 O O . SER A 1 105 ? 24.901 33.093 27.526 1.00 19.80 105 SER A O 1
ATOM 691 N N . ALA A 1 106 ? 25.273 33.651 29.723 1.00 21.51 106 ALA A N 1
ATOM 692 C CA . ALA A 1 106 ? 25.604 32.270 30.096 1.00 22.36 106 ALA A CA 1
ATOM 693 C C . ALA A 1 106 ? 24.419 31.358 29.864 1.00 23.38 106 ALA A C 1
ATOM 694 O O . ALA A 1 106 ? 24.587 30.159 29.728 1.00 25.62 106 ALA A O 1
ATOM 696 N N . GLU A 1 107 ? 23.213 31.879 29.802 1.00 24.55 107 GLU A N 1
ATOM 697 C CA . GLU A 1 107 ? 22.066 31.007 29.557 1.00 25.73 107 GLU A CA 1
ATOM 698 C C . GLU A 1 107 ? 21.801 30.737 28.086 1.00 25.70 107 GLU A C 1
ATOM 699 O O . GLU A 1 107 ? 20.895 29.945 27.761 1.00 25.86 107 GLU A O 1
ATOM 705 N N . LEU A 1 108 ? 22.525 31.415 27.194 1.00 24.05 108 LEU A N 1
ATOM 706 C CA . LEU A 1 108 ? 22.329 31.217 25.751 1.00 23.28 108 LEU A CA 1
ATOM 707 C C . LEU A 1 108 ? 23.513 30.553 25.046 1.00 23.05 108 LEU A C 1
ATOM 708 O O . LEU A 1 108 ? 23.410 30.182 23.891 1.00 22.96 108 LEU A O 1
ATOM 713 N N . SER A 1 109 ? 24.650 30.412 25.726 1.00 21.95 109 SER A N 1
ATOM 714 C CA . SER A 1 109 ? 25.903 30.053 25.051 1.00 21.47 109 SER A CA 1
ATOM 715 C C . SER A 1 109 ? 26.906 29.547 26.093 1.00 21.92 109 SER A C 1
ATOM 716 O O . SER A 1 109 ? 26.902 30.012 27.207 1.00 22.13 109 SER A O 1
ATOM 719 N N . GLY A 1 110 ? 27.796 28.661 25.689 1.00 21.68 110 GLY A N 1
ATOM 720 C CA . GLY A 1 110 ? 28.918 28.253 26.536 1.00 21.20 110 GLY A CA 1
ATOM 721 C C . GLY A 1 110 ? 30.101 29.233 26.531 1.00 21.19 110 GLY A C 1
ATOM 722 O O . GLY A 1 110 ? 31.160 28.949 27.146 1.00 21.25 110 GLY A O 1
ATOM 723 N N . SER A 1 111 ? 29.922 30.410 25.926 1.00 20.21 111 SER A N 1
ATOM 724 C CA . SER A 1 111 ? 31.016 31.387 25.779 1.00 20.61 111 SER A CA 1
ATOM 725 C C . SER A 1 111 ? 31.503 31.838 27.168 1.00 20.41 111 SER A C 1
ATOM 726 O O . SER A 1 111 ? 32.704 31.825 27.429 1.00 20.29 111 SER A O 1
ATOM 729 N N . TYR A 1 112 ? 30.572 32.220 28.038 1.00 20.50 112 TYR A N 1
ATOM 730 C CA . TYR A 1 112 ? 30.879 32.588 29.433 1.00 20.16 112 TYR A CA 1
ATOM 731 C C . TYR A 1 112 ? 31.702 31.491 30.142 1.00 20.63 112 TYR A C 1
ATOM 732 O O . TYR A 1 112 ? 32.790 31.736 30.633 1.00 19.05 112 TYR A O 1
ATOM 741 N N . ASN A 1 113 ? 31.173 30.287 30.191 1.00 21.57 113 ASN A N 1
ATOM 742 C CA . ASN A 1 113 ? 31.911 29.192 30.862 1.00 23.00 113 ASN A CA 1
ATOM 743 C C . ASN A 1 113 ? 33.322 28.919 30.301 1.00 22.80 113 ASN A C 1
ATOM 744 O O . ASN A 1 113 ? 34.306 28.623 31.040 1.00 22.41 113 ASN A O 1
ATOM 749 N N . SER A 1 114 ? 33.428 29.045 28.986 1.00 22.55 114 SER A N 1
ATOM 750 C CA . SER A 1 114 ? 34.681 28.912 28.306 1.00 22.59 114 SER A CA 1
ATOM 751 C C . SER A 1 114 ? 35.712 29.965 28.707 1.00 21.74 114 SER A C 1
ATOM 752 O O . SER A 1 114 ? 36.869 29.625 28.973 1.00 21.29 114 SER A O 1
ATOM 755 N N . ALA A 1 115 ? 35.267 31.219 28.763 1.00 20.23 115 ALA A N 1
ATOM 756 C CA . ALA A 1 115 ? 36.074 32.339 29.202 1.00 19.88 115 ALA A CA 1
ATOM 757 C C . ALA A 1 115 ? 36.582 32.138 30.647 1.00 20.06 115 ALA A C 1
ATOM 758 O O . ALA A 1 115 ? 37.742 32.411 30.938 1.00 20.19 115 ALA A O 1
ATOM 760 N N . VAL A 1 116 ? 35.704 31.637 31.523 1.00 20.94 116 VAL A N 1
ATOM 761 C CA . VAL A 1 116 ? 36.054 31.329 32.909 1.00 21.18 116 VAL A CA 1
ATOM 762 C C . VAL A 1 116 ? 37.102 30.205 33.002 1.00 21.82 116 VAL A C 1
ATOM 763 O O . VAL A 1 116 ? 38.103 30.302 33.739 1.00 21.19 116 VAL A O 1
ATOM 767 N N . LEU A 1 117 ? 36.899 29.144 32.242 1.00 22.62 117 LEU A N 1
ATOM 768 C CA . LEU A 1 117 ? 37.837 28.032 32.220 1.00 23.49 117 LEU A CA 1
ATOM 769 C C . LEU A 1 117 ? 39.175 28.530 31.634 1.00 23.48 117 LEU A C 1
ATOM 770 O O . LEU A 1 117 ? 40.256 28.136 32.090 1.00 22.57 117 LEU A O 1
ATOM 775 N N . GLY A 1 118 ? 39.115 29.397 30.625 1.00 22.92 118 GLY A N 1
ATOM 776 C CA . GLY A 1 118 ? 40.316 29.990 30.082 1.00 23.09 118 GLY A CA 1
ATOM 777 C C . GLY A 1 118 ? 41.139 30.721 31.142 1.00 23.43 118 GLY A C 1
ATOM 778 O O . GLY A 1 118 ? 42.376 30.704 31.112 1.00 21.96 118 GLY A O 1
ATOM 779 N N . LYS A 1 119 ? 40.453 31.373 32.068 1.00 23.65 119 LYS A N 1
ATOM 780 C CA . LYS A 1 119 ? 41.125 32.032 33.182 1.00 25.29 119 LYS A CA 1
ATOM 781 C C . LYS A 1 119 ? 41.787 30.998 34.124 1.00 25.88 119 LYS A C 1
ATOM 782 O O . LYS A 1 119 ? 42.915 31.197 34.604 1.00 26.12 119 LYS A O 1
ATOM 788 N N . ASN A 1 120 ? 41.119 29.868 34.347 1.00 26.82 120 ASN A N 1
ATOM 789 C CA . ASN A 1 120 ? 41.709 28.818 35.191 1.00 27.82 120 ASN A CA 1
ATOM 790 C C . ASN A 1 120 ? 42.981 28.267 34.546 1.00 27.26 120 ASN A C 1
ATOM 791 O O . ASN A 1 120 ? 44.017 28.131 35.208 1.00 27.16 120 ASN A O 1
ATOM 796 N N . LEU A 1 121 ? 42.921 28.018 33.244 1.00 26.16 121 LEU A N 1
ATOM 797 C CA . LEU A 1 121 ? 44.073 27.538 32.491 1.00 25.72 121 LEU A CA 1
ATOM 798 C C . LEU A 1 121 ? 45.180 28.584 32.533 1.00 25.54 121 LEU A C 1
ATOM 799 O O . LEU A 1 121 ? 46.359 28.250 32.766 1.00 25.90 121 LEU A O 1
ATOM 804 N N . TYR A 1 122 ? 44.823 29.845 32.309 1.00 24.45 122 TYR A N 1
ATOM 805 C CA . TYR A 1 122 ? 45.830 30.945 32.404 1.00 25.38 122 TYR A CA 1
ATOM 806 C C . TYR A 1 122 ? 46.624 30.874 33.702 1.00 25.75 122 TYR A C 1
ATOM 807 O O . TYR A 1 122 ? 47.857 30.993 33.711 1.00 25.80 122 TYR A O 1
ATOM 816 N N . GLU A 1 123 ? 45.903 30.735 34.796 1.00 26.71 123 GLU A N 1
ATOM 817 C CA . GLU A 1 123 ? 46.516 30.816 36.093 1.00 28.65 123 GLU A CA 1
ATOM 818 C C . GLU A 1 123 ? 47.398 29.600 36.364 1.00 29.37 123 GLU A C 1
ATOM 819 O O . GLU A 1 123 ? 48.437 29.753 37.022 1.00 28.44 123 GLU A O 1
ATOM 825 N N . GLU A 1 124 ? 47.033 28.448 35.787 1.00 28.79 124 GLU A N 1
ATOM 826 C CA . GLU A 1 124 ? 47.848 27.246 35.874 1.00 29.42 124 GLU A CA 1
ATOM 827 C C . GLU A 1 124 ? 49.115 27.376 35.080 1.00 30.32 124 GLU A C 1
ATOM 828 O O . GLU A 1 124 ? 50.116 26.806 35.474 1.00 31.46 124 GLU A O 1
ATOM 834 N N . GLU A 1 125 ? 49.081 28.105 33.966 1.00 30.04 125 GLU A N 1
ATOM 835 C CA . GLU A 1 125 ? 50.220 28.251 33.125 1.00 30.73 125 GLU A CA 1
ATOM 836 C C . GLU A 1 125 ? 51.065 29.478 33.468 1.00 31.81 125 GLU A C 1
ATOM 837 O O . GLU A 1 125 ? 52.264 29.434 33.302 1.00 31.64 125 GLU A O 1
ATOM 843 N N . TYR A 1 126 ? 50.469 30.572 33.929 1.00 31.73 126 TYR A N 1
ATOM 844 C CA . TYR A 1 126 ? 51.234 31.804 34.038 1.00 32.81 126 TYR A CA 1
ATOM 845 C C . TYR A 1 126 ? 51.125 32.515 35.377 1.00 32.49 126 TYR A C 1
ATOM 846 O O . TYR A 1 126 ? 51.711 33.575 35.540 1.00 33.58 126 TYR A O 1
ATOM 855 N N . GLY A 1 127 ? 50.364 31.966 36.300 1.00 32.25 127 GLY A N 1
ATOM 856 C CA . GLY A 1 127 ? 50.123 32.589 37.590 1.00 32.48 127 GLY A CA 1
ATOM 857 C C . GLY A 1 127 ? 48.964 33.579 37.601 1.00 32.38 127 GLY A C 1
ATOM 858 O O . GLY A 1 127 ? 48.195 33.698 36.648 1.00 31.11 127 GLY A O 1
ATOM 859 N N . GLU A 1 128 ? 48.857 34.287 38.709 1.00 32.30 128 GLU A N 1
ATOM 860 C CA . GLU A 1 128 ? 47.768 35.214 38.986 1.00 33.21 128 GLU A CA 1
ATOM 861 C C . GLU A 1 128 ? 47.768 36.414 38.005 1.00 30.63 128 GLU A C 1
ATOM 862 O O . GLU A 1 128 ? 48.793 36.939 37.675 1.00 29.67 128 GLU A O 1
ATOM 868 N N . LYS A 1 129 ? 46.593 36.832 37.551 1.00 29.07 129 LYS A N 1
ATOM 869 C CA . LYS A 1 129 ? 46.469 38.073 36.787 1.00 27.05 129 LYS A CA 1
ATOM 870 C C . LYS A 1 129 ? 45.096 38.620 37.076 1.00 26.00 129 LYS A C 1
ATOM 871 O O . LYS A 1 129 ? 44.188 37.860 37.418 1.00 25.13 129 LYS A O 1
ATOM 877 N N . GLN A 1 130 ? 44.940 39.946 36.945 1.00 24.26 130 GLN A N 1
ATOM 878 C CA . GLN A 1 130 ? 43.644 40.557 37.105 1.00 23.15 130 GLN A CA 1
ATOM 879 C C . GLN A 1 130 ? 42.864 40.311 35.824 1.00 21.96 130 GLN A C 1
ATOM 880 O O . GLN A 1 130 ? 43.020 41.027 34.846 1.00 20.80 130 GLN A O 1
ATOM 886 N N . ILE A 1 131 ? 42.030 39.274 35.860 1.00 21.83 131 ILE A N 1
ATOM 887 C CA . ILE A 1 131 ? 41.149 38.904 34.778 1.00 21.66 131 ILE A CA 1
ATOM 888 C C . ILE A 1 131 ? 39.727 38.752 35.333 1.00 20.75 131 ILE A C 1
ATOM 889 O O . ILE A 1 131 ? 39.495 38.021 36.305 1.00 20.81 131 ILE A O 1
ATOM 894 N N . HIS A 1 132 ? 38.779 39.441 34.728 1.00 19.60 132 HIS A N 1
ATOM 895 C CA . HIS A 1 132 ? 37.384 39.316 35.119 1.00 18.96 132 HIS A CA 1
ATOM 896 C C . HIS A 1 132 ? 36.522 39.056 33.912 1.00 18.98 132 HIS A C 1
ATOM 897 O O . HIS A 1 132 ? 36.593 39.786 32.911 1.00 19.41 132 HIS A O 1
ATOM 904 N N . VAL A 1 133 ? 35.688 38.015 34.002 1.00 19.71 133 VAL A N 1
ATOM 905 C CA . VAL A 1 133 ? 34.750 37.663 32.949 1.00 18.83 133 VAL A CA 1
ATOM 906 C C . VAL A 1 133 ? 33.320 38.204 33.322 1.00 19.68 133 VAL A C 1
ATOM 907 O O . VAL A 1 133 ? 32.760 37.809 34.363 1.00 20.96 133 VAL A O 1
ATOM 911 N N . PHE A 1 134 ? 32.766 39.093 32.493 1.00 18.58 134 PHE A N 1
ATOM 912 C CA . PHE A 1 134 ? 31.412 39.627 32.685 1.00 19.40 134 PHE A CA 1
ATOM 913 C C . PHE A 1 134 ? 30.430 38.769 31.847 1.00 19.31 134 PHE A C 1
ATOM 914 O O . PHE A 1 134 ? 30.553 38.645 30.633 1.00 19.23 134 PHE A O 1
ATOM 922 N N . ASN A 1 135 ? 29.504 38.108 32.508 1.00 20.04 135 ASN A N 1
ATOM 923 C CA . ASN A 1 135 ? 28.389 37.476 31.836 1.00 19.18 135 ASN A CA 1
ATOM 924 C C . ASN A 1 135 ? 27.459 38.631 31.497 1.00 19.34 135 ASN A C 1
ATOM 925 O O . ASN A 1 135 ? 26.852 39.188 32.384 1.00 20.26 135 ASN A O 1
ATOM 930 N N . SER A 1 136 ? 27.293 38.964 30.227 1.00 18.80 136 SER A N 1
ATOM 931 C CA . SER A 1 136 ? 26.444 40.088 29.847 1.00 17.99 136 SER A CA 1
ATOM 932 C C . SER A 1 136 ? 24.979 39.900 30.185 1.00 18.35 136 SER A C 1
ATOM 933 O O . SER A 1 136 ? 24.333 40.858 30.276 1.00 17.93 136 SER A O 1
ATOM 936 N N . ARG A 1 137 ? 24.484 38.669 30.343 1.00 18.62 137 ARG A N 1
ATOM 937 C CA . ARG A 1 137 ? 23.056 38.358 30.403 1.00 19.19 137 ARG A CA 1
ATOM 938 C C . ARG A 1 137 ? 22.286 38.914 29.189 1.00 19.63 137 ARG A C 1
ATOM 939 O O . ARG A 1 137 ? 21.113 39.283 29.292 1.00 20.14 137 ARG A O 1
ATOM 947 N N . SER A 1 138 ? 22.974 38.979 28.050 1.00 18.98 138 SER A N 1
ATOM 948 C CA . SER A 1 138 ? 22.512 39.653 26.875 1.00 18.98 138 SER A CA 1
ATOM 949 C C . SER A 1 138 ? 23.237 39.078 25.650 1.00 19.37 138 SER A C 1
ATOM 950 O O . SER A 1 138 ? 23.734 37.954 25.700 1.00 18.96 138 SER A O 1
ATOM 953 N N . ALA A 1 139 ? 23.281 39.854 24.561 1.00 19.43 139 ALA A N 1
ATOM 954 C CA . ALA A 1 139 ? 23.874 39.449 23.298 1.00 18.37 139 ALA A CA 1
ATOM 955 C C . ALA A 1 139 ? 24.103 40.728 22.520 1.00 18.22 139 ALA A C 1
ATOM 956 O O . ALA A 1 139 ? 23.574 41.794 22.867 1.00 18.28 139 ALA A O 1
ATOM 958 N N . SER A 1 140 ? 24.880 40.628 21.455 1.00 19.04 140 SER A N 1
ATOM 959 C CA . SER A 1 1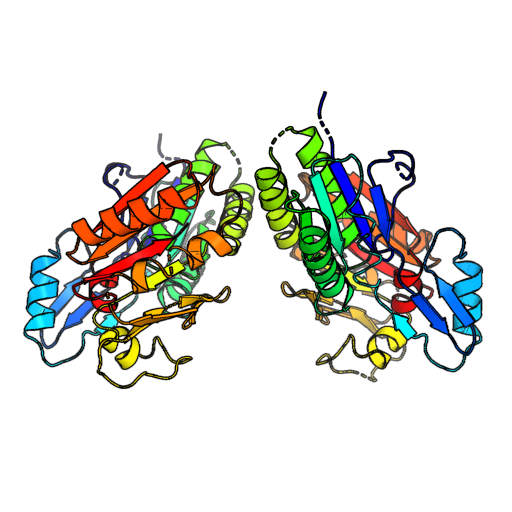40 ? 24.956 41.659 20.421 1.00 19.09 140 SER A CA 1
ATOM 960 C C . SER A 1 140 ? 25.376 42.965 21.081 1.00 19.05 140 SER A C 1
ATOM 961 O O . SER A 1 140 ? 26.349 42.980 21.846 1.00 20.00 140 SER A O 1
ATOM 964 N N . VAL A 1 141 ? 24.626 44.025 20.860 1.00 18.53 141 VAL A N 1
ATOM 965 C CA . VAL A 1 141 ? 24.955 45.352 21.362 1.00 19.21 141 VAL A CA 1
ATOM 966 C C . VAL A 1 141 ? 24.854 45.495 22.891 1.00 19.77 141 VAL A C 1
ATOM 967 O O . VAL A 1 141 ? 25.405 46.447 23.475 1.00 19.94 141 VAL A O 1
ATOM 971 N N . GLY A 1 142 ? 24.196 44.549 23.549 1.00 19.74 142 GLY A N 1
ATOM 972 C CA . GLY A 1 142 ? 24.305 44.461 25.029 1.00 20.66 142 GLY A CA 1
ATOM 973 C C . GLY A 1 142 ? 25.787 44.303 25.429 1.00 19.91 142 GLY A C 1
ATOM 974 O O . GLY A 1 142 ? 26.275 44.969 26.333 1.00 19.00 142 GLY A O 1
ATOM 975 N N . GLU A 1 143 ? 26.512 43.437 24.715 1.00 20.61 143 GLU A N 1
ATOM 976 C CA . GLU A 1 143 ? 27.959 43.236 24.984 1.00 18.74 143 GLU A CA 1
ATOM 977 C C . GLU A 1 143 ? 28.756 44.496 24.644 1.00 19.11 143 GLU A C 1
ATOM 978 O O . GLU A 1 143 ? 29.680 44.907 25.375 1.00 19.06 143 GLU A O 1
ATOM 984 N N . THR A 1 144 ? 28.399 45.110 23.516 1.00 19.50 144 THR A N 1
ATOM 985 C CA . THR A 1 144 ? 29.042 46.307 23.032 1.00 19.80 144 THR A CA 1
ATOM 986 C C . THR A 1 144 ? 28.967 47.376 24.105 1.00 19.86 144 THR A C 1
ATOM 987 O O . THR A 1 144 ? 29.985 47.998 24.475 1.00 19.77 144 THR A O 1
ATOM 991 N N . LEU A 1 145 ? 27.768 47.566 24.627 1.00 19.19 145 LEU A N 1
ATOM 992 C CA . LEU A 1 145 ? 27.556 48.618 25.625 1.00 19.76 145 LEU A CA 1
ATOM 993 C C . LEU A 1 145 ? 28.335 48.354 26.927 1.00 20.13 145 LEU A C 1
ATOM 994 O O . LEU A 1 145 ? 28.885 49.275 27.519 1.00 21.03 145 LEU A O 1
ATOM 999 N N . ILE A 1 146 ? 28.413 47.099 27.326 1.00 20.84 146 ILE A N 1
ATOM 1000 C CA . ILE A 1 146 ? 29.227 46.691 28.489 1.00 20.44 146 ILE A CA 1
ATOM 1001 C C . ILE A 1 146 ? 30.736 47.007 28.261 1.00 19.76 146 ILE A C 1
ATOM 1002 O O . ILE A 1 146 ? 31.360 47.614 29.118 1.00 18.99 146 ILE A O 1
ATOM 1007 N N . ALA A 1 147 ? 31.259 46.671 27.078 1.00 19.18 147 ALA A N 1
ATOM 1008 C CA . ALA A 1 147 ? 32.624 46.997 26.687 1.00 19.46 147 ALA A CA 1
ATOM 1009 C C . ALA A 1 147 ? 32.880 48.510 26.783 1.00 19.58 147 ALA A C 1
ATOM 1010 O O . ALA A 1 147 ? 33.935 48.929 27.320 1.00 19.55 147 ALA A O 1
ATOM 1012 N N . LEU A 1 148 ? 31.935 49.314 26.272 1.00 20.31 148 LEU A N 1
ATOM 1013 C CA . LEU A 1 148 ? 32.009 50.793 26.377 1.00 20.28 148 LEU A CA 1
ATOM 1014 C C . LEU A 1 148 ? 32.046 51.277 27.830 1.00 20.64 148 LEU A C 1
ATOM 1015 O O . LEU A 1 148 ? 32.783 52.210 28.202 1.00 20.55 148 LEU A O 1
ATOM 1020 N N . LYS A 1 149 ? 31.257 50.631 28.668 1.00 20.57 149 LYS A N 1
ATOM 1021 C CA . LYS A 1 149 ? 31.240 50.976 30.076 1.00 20.48 149 LYS A CA 1
ATOM 1022 C C . LYS A 1 149 ? 32.580 50.665 30.771 1.00 20.05 149 LYS A C 1
ATOM 1023 O O . LYS A 1 149 ? 33.042 51.445 31.590 1.00 19.11 149 LYS A O 1
ATOM 1029 N N . VAL A 1 150 ? 33.189 49.523 30.447 1.00 20.01 150 VAL A N 1
ATOM 1030 C CA . VAL A 1 150 ? 34.523 49.209 30.959 1.00 20.77 150 VAL A CA 1
ATOM 1031 C C . VAL A 1 150 ? 35.473 50.357 30.627 1.00 21.23 150 VAL A C 1
ATOM 1032 O O . VAL A 1 150 ? 36.168 50.883 31.500 1.00 22.27 150 VAL A O 1
ATOM 1036 N N . GLN A 1 151 ? 35.484 50.767 29.373 1.00 21.89 151 GLN A N 1
ATOM 1037 C CA . GLN A 1 151 ? 36.386 51.842 28.930 1.00 23.32 151 GLN A CA 1
ATOM 1038 C C . GLN A 1 151 ? 36.072 53.150 29.644 1.00 23.51 151 GLN A C 1
ATOM 1039 O O . GLN A 1 151 ? 36.967 53.894 30.004 1.00 22.52 151 GLN A O 1
ATOM 1045 N N . GLN A 1 152 ? 34.787 53.434 29.835 1.00 24.45 152 GLN A N 1
ATOM 1046 C CA . GLN A 1 152 ? 34.382 54.659 30.530 1.00 25.01 152 GLN A CA 1
ATOM 1047 C C . GLN A 1 152 ? 34.911 54.647 31.967 1.00 24.27 152 GLN A C 1
ATOM 1048 O O . GLN A 1 152 ? 35.545 55.614 32.411 1.00 23.36 152 GLN A O 1
ATOM 1054 N N . CYS A 1 153 ? 34.722 53.536 32.670 1.00 23.67 153 CYS A N 1
ATOM 1055 C CA . CYS A 1 153 ? 35.257 53.380 34.035 1.00 24.47 153 CYS A CA 1
ATOM 1056 C C . CYS A 1 153 ? 36.778 53.519 34.093 1.00 24.98 153 CYS A C 1
ATOM 1057 O O . CYS A 1 153 ? 37.327 54.209 34.976 1.00 25.38 153 CYS A O 1
ATOM 1060 N N . GLU A 1 154 ? 37.459 52.863 33.163 1.00 25.22 154 GLU A N 1
ATOM 1061 C CA . GLU A 1 154 ? 38.934 52.965 33.073 1.00 25.49 154 GLU A CA 1
ATOM 1062 C C . GLU A 1 154 ? 39.359 54.427 32.863 1.00 26.78 154 GLU A C 1
ATOM 1063 O O . GLU A 1 154 ? 40.250 54.908 33.545 1.00 25.49 154 GLU A O 1
ATOM 1069 N N . LYS A 1 155 ? 38.649 55.136 31.985 1.00 28.14 155 LYS A N 1
ATOM 1070 C CA . LYS A 1 155 ? 38.940 56.523 31.712 1.00 30.52 155 LYS A CA 1
ATOM 1071 C C . LYS A 1 155 ? 38.704 57.408 32.946 1.00 30.98 155 LYS A C 1
ATOM 1072 O O . LYS A 1 155 ? 39.455 58.370 33.169 1.00 30.89 155 LYS A O 1
ATOM 1078 N N . ALA A 1 156 ? 37.713 57.062 33.766 1.00 30.64 156 ALA A N 1
ATOM 1079 C CA . ALA A 1 156 ? 37.489 57.764 35.031 1.00 31.16 156 ALA A CA 1
ATOM 1080 C C . ALA A 1 156 ? 38.570 57.471 36.094 1.00 31.67 156 ALA A C 1
ATOM 1081 O O . ALA A 1 156 ? 38.523 58.055 37.170 1.00 33.48 156 ALA A O 1
ATOM 1083 N N . GLY A 1 157 ? 39.526 56.581 35.822 1.00 30.98 157 GLY A N 1
ATOM 1084 C CA . GLY A 1 157 ? 40.570 56.251 36.800 1.00 30.16 157 GLY A CA 1
ATOM 1085 C C . GLY A 1 157 ? 40.191 55.252 37.895 1.00 29.34 157 GLY A C 1
ATOM 1086 O O . GLY A 1 157 ? 40.800 55.230 38.940 1.00 29.17 157 GLY A O 1
ATOM 1095 N N . THR A 1 159 ? 40.014 51.798 40.062 1.00 24.60 159 THR A N 1
ATOM 1096 C CA . THR A 1 159 ? 40.801 50.577 40.239 1.00 24.80 159 THR A CA 1
ATOM 1097 C C . THR A 1 159 ? 40.139 49.419 39.478 1.00 23.74 159 THR A C 1
ATOM 1098 O O . THR A 1 159 ? 38.966 49.496 39.082 1.00 22.96 159 THR A O 1
ATOM 1102 N N . PHE A 1 160 ? 40.885 48.350 39.289 1.00 22.92 160 PHE A N 1
ATOM 1103 C CA . PHE A 1 160 ? 40.323 47.103 38.695 1.00 23.57 160 PHE A CA 1
ATOM 1104 C C . PHE A 1 160 ? 39.012 46.660 39.367 1.00 23.33 160 PHE A C 1
ATOM 1105 O O . PHE A 1 160 ? 37.990 46.472 38.690 1.00 23.20 160 PHE A O 1
ATOM 1113 N N . GLU A 1 161 ? 39.016 46.518 40.689 1.00 22.70 161 GLU A N 1
ATOM 1114 C CA . GLU A 1 161 ? 37.799 46.079 41.377 1.00 23.67 161 GLU A CA 1
ATOM 1115 C C . GLU A 1 161 ? 36.668 47.083 41.287 1.00 22.68 161 GLU A C 1
ATOM 1116 O O . GLU A 1 161 ? 35.529 46.661 41.258 1.00 21.51 161 GLU A O 1
ATOM 1122 N N . GLU A 1 162 ? 36.972 48.379 41.250 1.00 22.08 162 GLU A N 1
ATOM 1123 C CA . GLU A 1 162 ? 35.938 49.393 41.024 1.00 22.69 162 GLU A CA 1
ATOM 1124 C C . GLU A 1 162 ? 35.289 49.287 39.633 1.00 21.71 162 GLU A C 1
ATOM 1125 O O . GLU A 1 162 ? 34.062 49.408 39.492 1.00 20.13 162 GLU A O 1
ATOM 1131 N N . VAL A 1 163 ? 36.099 49.036 38.624 1.00 21.64 163 VAL A N 1
ATOM 1132 C CA . VAL A 1 163 ? 35.569 48.824 37.286 1.00 21.28 163 VAL A CA 1
ATOM 1133 C C . VAL A 1 163 ? 34.649 47.590 37.320 1.00 21.65 163 VAL A C 1
ATOM 1134 O O . VAL A 1 163 ? 33.528 47.626 36.788 1.00 22.50 163 VAL A O 1
ATOM 1138 N N . VAL A 1 164 ? 35.097 46.504 37.932 1.00 21.81 164 VAL A N 1
ATOM 1139 C CA . VAL A 1 164 ? 34.260 45.267 38.026 1.00 21.88 164 VAL A CA 1
ATOM 1140 C C . VAL A 1 164 ? 32.909 45.571 38.699 1.00 22.38 164 VAL A C 1
ATOM 1141 O O . VAL A 1 164 ? 31.817 45.225 38.161 1.00 21.39 164 VAL A O 1
ATOM 1145 N N . GLU A 1 165 ? 32.954 46.240 39.863 1.00 21.87 165 GLU A N 1
ATOM 1146 C CA . GLU A 1 165 ? 31.709 46.598 40.530 1.00 21.59 165 GLU A CA 1
ATOM 1147 C C . GLU A 1 165 ? 30.817 47.493 39.668 1.00 21.41 165 GLU A C 1
ATOM 1148 O O . GLU A 1 165 ? 29.598 47.241 39.582 1.00 20.41 165 GLU A O 1
ATOM 1154 N N . SER A 1 166 ? 31.376 48.548 39.063 1.00 22.13 166 SER A N 1
ATOM 1155 C CA . SER A 1 166 ? 30.561 49.503 38.285 1.00 23.33 166 SER A CA 1
ATOM 1156 C C . SER A 1 166 ? 29.932 48.844 37.072 1.00 22.87 166 SER A C 1
ATOM 1157 O O . SER A 1 166 ? 28.774 49.129 36.721 1.00 22.38 166 SER A O 1
ATOM 1160 N N . VAL A 1 167 ? 30.686 47.950 36.440 1.00 22.80 167 VAL A N 1
ATOM 1161 C CA . VAL A 1 167 ? 30.200 47.286 35.250 1.00 22.08 167 VAL A CA 1
ATOM 1162 C C . VAL A 1 167 ? 29.161 46.228 35.585 1.00 22.45 167 VAL A C 1
ATOM 1163 O O . VAL A 1 167 ? 28.183 46.103 34.873 1.00 21.87 167 VAL A O 1
ATOM 1167 N N . GLU A 1 168 ? 29.374 45.452 36.650 1.00 23.14 168 GLU A N 1
ATOM 1168 C CA . GLU A 1 168 ? 28.357 44.515 37.090 1.00 24.50 168 GLU A CA 1
ATOM 1169 C C . GLU A 1 168 ? 27.055 45.249 37.431 1.00 24.65 168 GLU A C 1
ATOM 1170 O O . GLU A 1 168 ? 25.979 44.724 37.134 1.00 25.10 168 GLU A O 1
ATOM 1176 N N . CYS A 1 169 ? 27.144 46.448 38.014 1.00 24.41 169 CYS A N 1
ATOM 1177 C CA . CYS A 1 169 ? 25.951 47.265 38.276 1.00 25.61 169 CYS A CA 1
ATOM 1178 C C . CYS A 1 169 ? 25.281 47.645 36.943 1.00 24.72 169 CYS A C 1
ATOM 1179 O O . CYS A 1 169 ? 24.077 47.482 36.765 1.00 24.86 169 CYS A O 1
ATOM 1182 N N . TYR A 1 170 ? 26.072 48.154 36.021 1.00 23.51 170 TYR A N 1
ATOM 1183 C CA . TYR A 1 170 ? 25.548 48.459 34.702 1.00 23.09 170 TYR A CA 1
ATOM 1184 C C . TYR A 1 170 ? 24.818 47.253 34.072 1.00 22.74 170 TYR A C 1
ATOM 1185 O O . TYR A 1 170 ? 23.711 47.415 33.515 1.00 23.68 170 TYR A O 1
ATOM 1194 N N . ILE A 1 171 ? 25.393 46.057 34.177 1.00 21.31 171 ILE A N 1
ATOM 1195 C CA . ILE A 1 171 ? 24.773 44.859 33.634 1.00 21.88 171 ILE A CA 1
ATOM 1196 C C . ILE A 1 171 ? 23.390 44.647 34.245 1.00 23.26 171 ILE A C 1
ATOM 1197 O O . ILE A 1 171 ? 22.409 44.335 33.541 1.00 21.46 171 ILE A O 1
ATOM 1202 N N . GLU A 1 172 ? 23.306 44.859 35.544 1.00 23.60 172 GLU A N 1
ATOM 1203 C CA . GLU A 1 172 ? 22.037 44.742 36.275 1.00 26.33 172 GLU A CA 1
ATOM 1204 C C . GLU A 1 172 ? 20.994 45.781 35.822 1.00 25.77 172 GLU A C 1
ATOM 1205 O O . GLU A 1 172 ? 19.814 45.457 35.730 1.00 26.68 172 GLU A O 1
ATOM 1211 N N . GLU A 1 173 ? 21.431 46.995 35.485 1.00 25.13 173 GLU A N 1
ATOM 1212 C CA . GLU A 1 173 ? 20.522 48.021 34.956 1.00 25.73 173 GLU A CA 1
ATOM 1213 C C . GLU A 1 173 ? 20.093 47.777 33.516 1.00 25.76 173 GLU A C 1
ATOM 1214 O O . GLU A 1 173 ? 19.002 48.210 33.121 1.00 24.84 173 GLU A O 1
ATOM 1220 N N . GLN A 1 174 ? 20.954 47.100 32.746 1.00 24.71 174 GLN A N 1
ATOM 1221 C CA . GLN A 1 174 ? 20.779 46.943 31.298 1.00 24.61 174 GLN A CA 1
ATOM 1222 C C . GLN A 1 174 ? 19.692 45.939 30.927 1.00 24.44 174 GLN A C 1
ATOM 1223 O O . GLN A 1 174 ? 19.739 44.799 31.386 1.00 23.86 174 GLN A O 1
ATOM 1229 N N . HIS A 1 175 ? 18.765 46.340 30.032 1.00 23.25 175 HIS A N 1
ATOM 1230 C CA . HIS A 1 175 ? 17.721 45.455 29.490 1.00 22.54 175 HIS A CA 1
ATOM 1231 C C . HIS A 1 175 ? 17.825 45.392 27.957 1.00 22.36 175 HIS A C 1
ATOM 1232 O O . HIS A 1 175 ? 18.162 46.380 27.323 1.00 21.66 175 HIS A O 1
ATOM 1239 N N . THR A 1 176 ? 17.476 44.242 27.391 1.00 21.16 176 THR A N 1
ATOM 1240 C CA . THR A 1 176 ? 17.568 43.963 25.965 1.00 20.64 176 THR A CA 1
ATOM 1241 C C . THR A 1 176 ? 16.183 43.613 25.428 1.00 20.66 176 THR A C 1
ATOM 1242 O O . THR A 1 176 ? 15.368 42.932 26.094 1.00 21.36 176 THR A O 1
ATOM 1246 N N . TYR A 1 177 ? 15.934 44.052 24.208 1.00 20.74 177 TYR A N 1
ATOM 1247 C CA . TYR A 1 177 ? 14.647 43.840 23.523 1.00 21.11 177 TYR A CA 1
ATOM 1248 C C . TYR A 1 177 ? 14.920 43.552 22.073 1.00 21.26 177 TYR A C 1
ATOM 1249 O O . TYR A 1 177 ? 15.888 44.076 21.518 1.00 22.11 177 TYR A O 1
ATOM 1258 N N . PHE A 1 178 ? 14.084 42.747 21.441 1.00 21.64 178 PHE A N 1
ATOM 1259 C CA . PHE A 1 178 ? 14.221 42.520 20.021 1.00 21.18 178 PHE A CA 1
ATOM 1260 C C . PHE A 1 178 ? 12.930 42.123 19.356 1.00 22.13 178 PHE A C 1
ATOM 1261 O O . PHE A 1 178 ? 12.018 41.583 19.995 1.00 22.85 178 PHE A O 1
ATOM 1269 N N . VAL A 1 179 ? 12.877 42.403 18.068 1.00 21.97 179 VAL A N 1
ATOM 1270 C CA . VAL A 1 179 ? 11.831 41.940 17.167 1.00 22.29 179 VAL A CA 1
ATOM 1271 C C . VAL A 1 179 ? 12.518 41.421 15.889 1.00 22.46 179 VAL A C 1
ATOM 1272 O O . VAL A 1 179 ? 13.361 42.112 15.266 1.00 22.25 179 VAL A O 1
ATOM 1276 N N . LEU A 1 180 ? 12.179 40.200 15.523 1.00 22.30 180 LEU A N 1
ATOM 1277 C CA . LEU A 1 180 ? 12.724 39.559 14.350 1.00 23.52 180 LEU A CA 1
ATOM 1278 C C . LEU A 1 180 ? 11.627 39.275 13.336 1.00 25.42 180 LEU A C 1
ATOM 1279 O O . LEU A 1 180 ? 10.467 39.199 13.702 1.00 25.85 180 LEU A O 1
ATOM 1284 N N . GLU A 1 181 ? 12.017 39.104 12.073 1.00 27.09 181 GLU A N 1
ATOM 1285 C CA . GLU A 1 181 ? 11.123 38.501 11.068 1.00 28.56 181 GLU A CA 1
ATOM 1286 C C . GLU A 1 181 ? 11.117 37.005 11.233 1.00 29.80 181 GLU A C 1
ATOM 1287 O O . GLU A 1 181 ? 10.114 36.358 10.929 1.00 29.96 181 GLU A O 1
ATOM 1293 N N . ASN A 1 182 ? 12.249 36.434 11.669 1.00 29.42 182 ASN A N 1
ATOM 1294 C CA . ASN A 1 182 ? 12.405 34.984 11.664 1.00 29.33 182 ASN A CA 1
ATOM 1295 C C . ASN A 1 182 ? 13.046 34.425 12.964 1.00 28.73 182 ASN A C 1
ATOM 1296 O O . ASN A 1 182 ? 14.256 34.487 13.128 1.00 27.84 182 ASN A O 1
ATOM 1301 N N . LEU A 1 183 ? 12.213 33.857 13.842 1.00 28.54 183 LEU A N 1
ATOM 1302 C CA . LEU A 1 183 ? 12.636 33.321 15.146 1.00 28.72 183 LEU A CA 1
ATOM 1303 C C . LEU A 1 183 ? 13.109 31.889 15.089 1.00 29.35 183 LEU A C 1
ATOM 1304 O O . LEU A 1 183 ? 13.512 31.318 16.111 1.00 27.68 183 LEU A O 1
ATOM 1309 N N . ASP A 1 184 ? 13.045 31.286 13.903 1.00 29.82 184 ASP A N 1
ATOM 1310 C CA . ASP A 1 184 ? 13.273 29.854 13.806 1.00 30.80 184 ASP A CA 1
ATOM 1311 C C . ASP A 1 184 ? 14.681 29.398 14.231 1.00 29.08 184 ASP A C 1
ATOM 1312 O O . ASP A 1 184 ? 14.819 28.292 14.762 1.00 28.21 184 ASP A O 1
ATOM 1317 N N . THR A 1 185 ? 15.710 30.190 13.956 1.00 27.49 185 THR A N 1
ATOM 1318 C CA . THR A 1 185 ? 17.077 29.775 14.319 1.00 26.31 185 THR A CA 1
ATOM 1319 C C . THR A 1 185 ? 17.217 29.726 15.855 1.00 26.39 185 THR A C 1
ATOM 1320 O O . THR A 1 185 ? 17.726 28.739 16.406 1.00 26.57 185 THR A O 1
ATOM 1324 N N . LEU A 1 186 ? 16.690 30.735 16.538 1.00 25.23 186 LEU A N 1
ATOM 1325 C CA . LEU A 1 186 ? 16.636 30.719 18.010 1.00 25.54 186 LEU A CA 1
ATOM 1326 C C . LEU A 1 186 ? 15.811 29.538 18.532 1.00 27.44 186 LEU A C 1
ATOM 1327 O O . LEU A 1 186 ? 16.208 28.843 19.493 1.00 26.48 186 LEU A O 1
ATOM 1332 N N . ARG A 1 187 ? 14.669 29.288 17.899 1.00 28.33 187 ARG A N 1
ATOM 1333 C CA . ARG A 1 187 ? 13.781 28.231 18.380 1.00 30.78 187 ARG A CA 1
ATOM 1334 C C . ARG A 1 187 ? 14.433 26.874 18.195 1.00 30.73 187 ARG A C 1
ATOM 1335 O O . ARG A 1 187 ? 14.559 26.104 19.141 1.00 31.29 187 ARG A O 1
ATOM 1343 N N . LYS A 1 188 ? 14.908 26.624 16.986 1.00 31.21 188 LYS A N 1
ATOM 1344 C CA . LYS A 1 188 ? 15.441 25.326 16.616 1.00 32.44 188 LYS A CA 1
ATOM 1345 C C . LYS A 1 188 ? 16.759 25.022 17.342 1.00 32.36 188 LYS A C 1
ATOM 1346 O O . LYS A 1 188 ? 17.060 23.855 17.635 1.00 32.14 188 LYS A O 1
ATOM 1352 N N . ASN A 1 189 ? 17.546 26.039 17.663 1.00 31.70 189 ASN A N 1
ATOM 1353 C CA . ASN A 1 189 ? 18.788 25.797 18.438 1.00 31.83 189 ASN A CA 1
ATOM 1354 C C . ASN A 1 189 ? 18.593 25.837 19.964 1.00 31.37 189 ASN A C 1
ATOM 1355 O O . ASN A 1 189 ? 19.568 25.836 20.718 1.00 30.59 189 ASN A O 1
ATOM 1360 N N . GLY A 1 190 ? 17.344 25.852 20.425 1.00 30.94 190 GLY A N 1
ATOM 1361 C CA . GLY A 1 190 ? 17.038 25.612 21.847 1.00 31.27 190 GLY A CA 1
ATOM 1362 C C . GLY A 1 190 ? 17.215 26.843 22.733 1.00 31.01 190 GLY A C 1
ATOM 1363 O O . GLY A 1 190 ? 17.380 26.724 23.955 1.00 30.63 190 GLY A O 1
ATOM 1364 N N . ARG A 1 191 ? 17.174 28.028 22.128 1.00 29.97 191 ARG A N 1
ATOM 1365 C CA . ARG A 1 191 ? 17.322 29.302 22.861 1.00 29.41 191 ARG A CA 1
ATOM 1366 C C . ARG A 1 191 ? 16.009 29.971 23.280 1.00 29.42 191 ARG A C 1
ATOM 1367 O O . ARG A 1 191 ? 16.022 31.038 23.855 1.00 28.15 191 ARG A O 1
ATOM 1375 N N . LEU A 1 192 ? 14.877 29.342 22.996 1.00 30.67 192 LEU A N 1
ATOM 1376 C CA . LEU A 1 192 ? 13.572 29.946 23.279 1.00 32.46 192 LEU A CA 1
ATOM 1377 C C . LEU A 1 192 ? 12.757 29.025 24.191 1.00 34.86 192 LEU A C 1
ATOM 1378 O O . LEU A 1 192 ? 11.530 29.031 24.179 1.00 32.36 192 LEU A O 1
ATOM 1383 N N . THR A 1 193 ? 13.445 28.222 24.988 1.00 38.40 193 THR A N 1
ATOM 1384 C CA . THR A 1 193 ? 12.727 27.170 25.687 1.00 41.47 193 THR A CA 1
ATOM 1385 C C . THR A 1 193 ? 11.793 27.756 26.757 1.00 43.46 193 THR A C 1
ATOM 1386 O O . THR A 1 193 ? 12.026 28.812 27.325 1.00 42.64 193 THR A O 1
ATOM 1390 N N . GLY A 1 194 ? 10.687 27.069 26.981 1.00 46.44 194 GLY A N 1
ATOM 1391 C CA . GLY A 1 194 ? 9.660 27.593 27.844 1.00 49.34 194 GLY A CA 1
ATOM 1392 C C . GLY A 1 194 ? 8.639 28.375 27.046 1.00 51.75 194 GLY A C 1
ATOM 1393 O O . GLY A 1 194 ? 7.449 28.044 27.104 1.00 53.10 194 GLY A O 1
ATOM 1394 N N . ILE A 1 195 ? 9.101 29.380 26.283 1.00 54.12 195 ILE A N 1
ATOM 1395 C CA . ILE A 1 195 ? 8.216 30.316 25.567 1.00 55.24 195 ILE A CA 1
ATOM 1396 C C . ILE A 1 195 ? 7.329 29.555 24.607 1.00 57.05 195 ILE A C 1
ATOM 1397 O O . ILE A 1 195 ? 7.825 28.913 23.683 1.00 57.68 195 ILE A O 1
ATOM 1402 N N . LYS A 1 196 ? 6.021 29.654 24.786 1.00 59.16 196 LYS A N 1
ATOM 1403 C CA . LYS A 1 196 ? 5.111 28.925 23.925 1.00 60.98 196 LYS A CA 1
ATOM 1404 C C . LYS A 1 196 ? 4.912 29.609 22.583 1.00 61.93 196 LYS A C 1
ATOM 1405 O O . LYS A 1 196 ? 5.281 30.769 22.390 1.00 62.17 196 LYS A O 1
ATOM 1411 N N . SER A 1 197 ? 4.353 28.859 21.641 1.00 63.26 197 SER A N 1
ATOM 1412 C CA . SER A 1 197 ? 4.369 29.245 20.227 1.00 63.95 197 SER A CA 1
ATOM 1413 C C . SER A 1 197 ? 3.128 30.008 19.779 1.00 63.89 197 SER A C 1
ATOM 1414 O O . SER A 1 197 ? 3.192 30.765 18.807 1.00 64.82 197 SER A O 1
ATOM 1417 N N . ALA A 1 200 ? -0.048 29.271 16.589 1.00 54.15 200 ALA A N 1
ATOM 1418 C CA . ALA A 1 200 ? 0.107 29.921 15.295 1.00 54.03 200 ALA A CA 1
ATOM 1419 C C . ALA A 1 200 ? -1.173 30.692 14.904 1.00 53.78 200 ALA A C 1
ATOM 1420 O O . ALA A 1 200 ? -1.982 30.232 14.094 1.00 55.64 200 ALA A O 1
ATOM 1422 N N . GLY A 1 201 ? -1.358 31.863 15.504 1.00 52.42 201 GLY A N 1
ATOM 1423 C CA . GLY A 1 201 ? -2.428 32.788 15.114 1.00 50.85 201 GLY A CA 1
ATOM 1424 C C . GLY A 1 201 ? -2.127 33.509 13.799 1.00 49.06 201 GLY A C 1
ATOM 1425 O O . GLY A 1 201 ? -1.591 32.900 12.867 1.00 48.42 201 GLY A O 1
ATOM 1426 N N . ALA A 1 202 ? -2.462 34.806 13.740 1.00 47.10 202 ALA A N 1
ATOM 1427 C CA . ALA A 1 202 ? -2.277 35.631 12.541 1.00 45.60 202 ALA A CA 1
ATOM 1428 C C . ALA A 1 202 ? -0.874 35.474 11.956 1.00 44.53 202 ALA A C 1
ATOM 1429 O O . ALA A 1 202 ? 0.115 35.566 12.677 1.00 43.71 202 ALA A O 1
ATOM 1431 N N . LEU A 1 203 ? -0.789 35.272 10.644 1.00 43.16 203 LEU A N 1
ATOM 1432 C CA . LEU A 1 203 ? 0.511 35.031 10.001 1.00 42.63 203 LEU A CA 1
ATOM 1433 C C . LEU A 1 203 ? 1.499 36.223 10.045 1.00 40.55 203 LEU A C 1
ATOM 1434 O O . LEU A 1 203 ? 2.709 36.013 9.861 1.00 39.90 203 LEU A O 1
ATOM 1439 N N . ASN A 1 204 ? 0.994 37.438 10.292 1.00 37.75 204 ASN A N 1
ATOM 1440 C CA . ASN A 1 204 ? 1.854 38.608 10.425 1.00 35.47 204 ASN A CA 1
ATOM 1441 C C . ASN A 1 204 ? 2.130 38.998 11.890 1.00 34.19 204 ASN A C 1
ATOM 1442 O O . ASN A 1 204 ? 2.692 40.071 12.124 1.00 32.98 204 ASN A O 1
ATOM 1447 N N . ILE A 1 205 ? 1.759 38.151 12.851 1.00 32.30 205 ILE A N 1
ATOM 1448 C CA . ILE A 1 205 ? 2.051 38.443 14.264 1.00 32.51 205 ILE A CA 1
ATOM 1449 C C . ILE A 1 205 ? 3.555 38.524 14.492 1.00 30.86 205 ILE A C 1
ATOM 1450 O O . ILE A 1 205 ? 4.286 37.694 14.000 1.00 30.77 205 ILE A O 1
ATOM 1455 N N . LYS A 1 206 ? 4.017 39.566 15.148 1.00 29.53 206 LYS A N 1
ATOM 1456 C CA . LYS A 1 206 ? 5.445 39.698 15.460 1.00 29.07 206 LYS A CA 1
ATOM 1457 C C . LYS A 1 206 ? 5.583 39.792 16.986 1.00 28.50 206 LYS A C 1
ATOM 1458 O O . LYS A 1 206 ? 5.136 40.766 17.553 1.00 27.85 206 LYS A O 1
ATOM 1464 N N . PRO A 1 207 ? 6.176 38.765 17.647 1.00 27.93 207 PRO A N 1
ATOM 1465 C CA . PRO A 1 207 ? 6.518 38.892 19.052 1.00 27.67 207 PRO A CA 1
ATOM 1466 C C . PRO A 1 207 ? 7.547 39.996 19.327 1.00 25.70 207 PRO A C 1
ATOM 1467 O O . PRO A 1 207 ? 8.514 40.150 18.577 1.00 26.00 207 PRO A O 1
ATOM 1471 N N . ILE A 1 208 ? 7.339 40.744 20.394 1.00 24.81 208 ILE A N 1
ATOM 1472 C CA . ILE A 1 208 ? 8.361 41.606 20.913 1.00 23.93 208 ILE A CA 1
ATOM 1473 C C . ILE A 1 208 ? 9.048 40.784 22.009 1.00 23.89 208 ILE A C 1
ATOM 1474 O O . ILE A 1 208 ? 8.409 40.372 22.990 1.00 22.83 208 ILE A O 1
ATOM 1487 N N . GLY A 1 210 ? 12.495 39.871 24.649 1.00 22.77 210 GLY A N 1
ATOM 1488 C CA . GLY A 1 210 ? 13.423 40.547 25.516 1.00 23.38 210 GLY A CA 1
ATOM 1489 C C . GLY A 1 210 ? 14.207 39.612 26.440 1.00 23.19 210 GLY A C 1
ATOM 1490 O O . GLY A 1 210 ? 13.916 38.416 26.539 1.00 23.69 210 GLY A O 1
ATOM 1491 N N . SER A 1 211 ? 15.197 40.179 27.104 1.00 22.74 211 SER A N 1
ATOM 1492 C CA . SER A 1 211 ? 15.918 39.509 28.174 1.00 23.07 211 SER A CA 1
ATOM 1493 C C . SER A 1 211 ? 15.090 39.431 29.442 1.00 24.09 211 SER A C 1
ATOM 1494 O O . SER A 1 211 ? 14.247 40.282 29.677 1.00 24.37 211 SER A O 1
ATOM 1497 N N . THR A 1 212 ? 15.424 38.439 30.271 1.00 24.72 212 THR A N 1
ATOM 1498 C CA . THR A 1 212 ? 15.050 38.401 31.652 1.00 25.77 212 THR A CA 1
ATOM 1499 C C . THR A 1 212 ? 16.265 38.807 32.409 1.00 26.09 212 THR A C 1
ATOM 1500 O O . THR A 1 212 ? 17.363 38.756 31.854 1.00 25.67 212 THR A O 1
ATOM 1504 N N . PRO A 1 213 ? 16.100 39.176 33.691 1.00 27.20 213 PRO A N 1
ATOM 1505 C CA . PRO A 1 213 ? 17.294 39.521 34.478 1.00 27.72 213 PRO A CA 1
ATOM 1506 C C . PRO A 1 213 ? 18.304 38.362 34.608 1.00 27.71 213 PRO A C 1
ATOM 1507 O O . PRO A 1 213 ? 19.476 38.613 34.774 1.00 28.61 213 PRO A O 1
ATOM 1511 N N . GLN A 1 214 ? 17.889 37.118 34.446 1.00 28.08 214 GLN A N 1
ATOM 1512 C CA . GLN A 1 214 ? 18.838 36.001 34.453 1.00 28.94 214 GLN A CA 1
ATOM 1513 C C . GLN A 1 214 ? 19.566 35.802 33.112 1.00 27.27 214 GLN A C 1
ATOM 1514 O O . GLN A 1 214 ? 20.467 35.007 33.049 1.00 25.95 214 GLN A O 1
ATOM 1520 N N . GLY A 1 215 ? 19.193 36.513 32.056 1.00 26.07 215 GLY A N 1
ATOM 1521 C CA . GLY A 1 215 ? 19.832 36.327 30.719 1.00 24.62 215 GLY A CA 1
ATOM 1522 C C . GLY A 1 215 ? 19.160 35.290 29.830 1.00 23.65 215 GLY A C 1
ATOM 1523 O O . GLY A 1 215 ? 19.799 34.766 28.913 1.00 22.31 215 GLY A O 1
ATOM 1524 N N . THR A 1 216 ? 17.904 34.942 30.122 1.00 23.20 216 THR A N 1
ATOM 1525 C CA . THR A 1 216 ? 17.130 34.108 29.227 1.00 23.80 216 THR A CA 1
ATOM 1526 C C . THR A 1 216 ? 16.257 35.040 28.349 1.00 24.50 216 THR A C 1
ATOM 1527 O O . THR A 1 216 ? 16.186 36.252 28.580 1.00 24.19 216 THR A O 1
ATOM 1531 N N . ILE A 1 217 ? 15.581 34.459 27.357 1.00 25.05 217 ILE A N 1
ATOM 1532 C CA . ILE A 1 217 ? 14.699 35.208 26.489 1.00 25.03 217 ILE A CA 1
ATOM 1533 C C . ILE A 1 217 ? 13.251 35.005 26.918 1.00 26.12 217 ILE A C 1
ATOM 1534 O O . ILE A 1 217 ? 12.847 33.887 27.232 1.00 25.54 217 ILE A O 1
ATOM 1539 N N . CYS A 1 218 ? 12.471 36.066 26.918 1.00 26.85 218 CYS A N 1
ATOM 1540 C CA . CYS A 1 218 ? 11.013 35.946 27.143 1.00 28.42 218 CYS A CA 1
ATOM 1541 C C . CYS A 1 218 ? 10.251 36.779 26.086 1.00 28.36 218 CYS A C 1
ATOM 1542 O O . CYS A 1 218 ? 10.823 37.596 25.368 1.00 26.89 218 CYS A O 1
ATOM 1545 N N . GLN A 1 219 ? 8.956 36.537 26.004 1.00 29.02 219 GLN A N 1
ATOM 1546 C CA . GLN A 1 219 ? 8.078 37.374 25.203 1.00 29.30 219 GLN A CA 1
ATOM 1547 C C . GLN A 1 219 ? 7.480 38.495 26.068 1.00 29.06 219 GLN A C 1
ATOM 1548 O O . GLN A 1 219 ? 6.917 38.256 27.133 1.00 28.85 219 GLN A O 1
ATOM 1554 N N . LYS A 1 220 ? 7.652 39.725 25.627 1.00 29.07 220 LYS A N 1
ATOM 1555 C CA . LYS A 1 220 ? 7.151 40.900 26.310 1.00 29.20 220 LYS A CA 1
ATOM 1556 C C . LYS A 1 220 ? 5.818 41.367 25.770 1.00 29.78 220 LYS A C 1
ATOM 1557 O O . LYS A 1 220 ? 5.066 41.992 26.489 1.00 30.32 220 LYS A O 1
ATOM 1563 N N . GLU A 1 221 ? 5.566 41.137 24.478 1.00 29.37 221 GLU A N 1
ATOM 1564 C CA . GLU A 1 221 ? 4.362 41.652 23.785 1.00 29.53 221 GLU A CA 1
ATOM 1565 C C . GLU A 1 221 ? 4.277 41.009 22.418 1.00 28.74 221 GLU A C 1
ATOM 1566 O O . GLU A 1 221 ? 5.116 40.191 22.049 1.00 27.81 221 GLU A O 1
ATOM 1572 N N . LYS A 1 222 ? 3.286 41.441 21.648 1.00 28.66 222 LYS A N 1
ATOM 1573 C CA . LYS A 1 222 ? 3.141 41.033 20.283 1.00 28.62 222 LYS A CA 1
ATOM 1574 C C . LYS A 1 222 ? 2.221 42.004 19.579 1.00 27.69 222 LYS A C 1
ATOM 1575 O O . LYS A 1 222 ? 1.469 42.730 20.210 1.00 27.56 222 LYS A O 1
ATOM 1581 N N . ALA A 1 223 ? 2.307 41.994 18.265 1.00 26.96 223 ALA A N 1
ATOM 1582 C CA . ALA A 1 223 ? 1.523 42.876 17.426 1.00 27.39 223 ALA A CA 1
ATOM 1583 C C . ALA A 1 223 ? 1.423 42.281 16.035 1.00 27.48 223 ALA A C 1
ATOM 1584 O O . ALA A 1 223 ? 2.332 41.552 15.591 1.00 28.04 223 ALA A O 1
ATOM 1586 N N . ARG A 1 224 ? 0.380 42.670 15.302 1.00 27.81 224 ARG A N 1
ATOM 1587 C CA . ARG A 1 224 ? 0.259 42.302 13.897 1.00 28.26 224 ARG A CA 1
ATOM 1588 C C . ARG A 1 224 ? 1.037 43.229 13.011 1.00 27.39 224 ARG A C 1
ATOM 1589 O O . ARG A 1 224 ? 0.756 44.397 12.923 1.00 27.46 224 ARG A O 1
ATOM 1597 N N . GLY A 1 225 ? 2.026 42.696 12.337 1.00 27.88 225 GLY A N 1
ATOM 1598 C CA . GLY A 1 225 ? 2.873 43.478 11.472 1.00 28.41 225 GLY A CA 1
ATOM 1599 C C . GLY A 1 225 ? 3.994 44.228 12.181 1.00 28.71 225 GLY A C 1
ATOM 1600 O O . GLY A 1 225 ? 3.902 44.612 13.356 1.00 28.97 225 GLY A O 1
ATOM 1609 N N . LYS A 1 227 ? 5.261 47.220 11.762 1.00 29.42 227 LYS A N 1
ATOM 1610 C CA . LYS A 1 227 ? 5.121 48.627 12.096 1.00 28.88 227 LYS A CA 1
ATOM 1611 C C . LYS A 1 227 ? 4.554 48.788 13.495 1.00 27.54 227 LYS A C 1
ATOM 1612 O O . LYS A 1 227 ? 5.072 49.588 14.310 1.00 26.57 227 LYS A O 1
ATOM 1618 N N . LYS A 1 228 ? 3.483 48.046 13.783 1.00 25.66 228 LYS A N 1
ATOM 1619 C CA . LYS A 1 228 ? 2.914 48.086 15.127 1.00 24.66 228 LYS A CA 1
ATOM 1620 C C . LYS A 1 228 ? 3.874 47.442 16.169 1.00 23.38 228 LYS A C 1
ATOM 1621 O O . LYS A 1 228 ? 3.957 47.908 17.308 1.00 21.46 228 LYS A O 1
ATOM 1627 N N . ALA A 1 229 ? 4.590 46.393 15.784 1.00 21.48 229 ALA A N 1
ATOM 1628 C CA . ALA A 1 229 ? 5.518 45.731 16.721 1.00 22.04 229 ALA A CA 1
ATOM 1629 C C . ALA A 1 229 ? 6.653 46.688 17.129 1.00 21.90 229 ALA A C 1
ATOM 1630 O O . ALA A 1 229 ? 7.079 46.710 18.284 1.00 21.38 229 ALA A O 1
ATOM 1632 N N . LEU A 1 230 ? 7.130 47.513 16.206 1.00 22.13 230 LEU A N 1
ATOM 1633 C CA . LEU A 1 230 ? 8.220 48.421 16.567 1.00 23.45 230 LEU A CA 1
ATOM 1634 C C . LEU A 1 230 ? 7.756 49.479 17.574 1.00 23.62 230 LEU A C 1
ATOM 1635 O O . LEU A 1 230 ? 8.493 49.829 18.516 1.00 22.30 230 LEU A O 1
ATOM 1640 N N . VAL A 1 231 ? 6.523 49.945 17.417 1.00 22.95 231 VAL A N 1
ATOM 1641 C CA . VAL A 1 231 ? 5.927 50.864 18.387 1.00 22.97 231 VAL A CA 1
ATOM 1642 C C . VAL A 1 231 ? 5.790 50.186 19.742 1.00 22.58 231 VAL A C 1
ATOM 1643 O O . VAL A 1 231 ? 6.138 50.771 20.749 1.00 22.14 231 VAL A O 1
ATOM 1647 N N . LYS A 1 232 ? 5.265 48.966 19.781 1.00 22.13 232 LYS A N 1
ATOM 1648 C CA . LYS A 1 232 ? 5.120 48.267 21.045 1.00 22.53 232 LYS A CA 1
ATOM 1649 C C . LYS A 1 232 ? 6.504 47.999 21.679 1.00 22.77 232 LYS A C 1
ATOM 1650 O O . LYS A 1 232 ? 6.648 48.083 22.900 1.00 22.97 232 LYS A O 1
ATOM 1664 N N . ALA A 1 234 ? 9.226 49.934 21.336 1.00 23.33 234 ALA A N 1
ATOM 1665 C CA . ALA A 1 234 ? 9.552 51.277 21.877 1.00 24.12 234 ALA A CA 1
ATOM 1666 C C . ALA A 1 234 ? 8.866 51.550 23.196 1.00 24.23 234 ALA A C 1
ATOM 1667 O O . ALA A 1 234 ? 9.493 52.072 24.090 1.00 25.98 234 ALA A O 1
ATOM 1669 N N . ASP A 1 235 ? 7.582 51.216 23.307 1.00 24.98 235 ASP A N 1
ATOM 1670 C CA . ASP A 1 235 ? 6.863 51.384 24.548 1.00 24.83 235 ASP A CA 1
ATOM 1671 C C . ASP A 1 235 ? 7.483 50.493 25.632 1.00 24.80 235 ASP A C 1
ATOM 1672 O O . ASP A 1 235 ? 7.626 50.962 26.759 1.00 24.35 235 ASP A O 1
ATOM 1677 N N . CYS A 1 236 ? 7.814 49.232 25.318 1.00 24.98 236 CYS A N 1
ATOM 1678 C CA . CYS A 1 236 ? 8.392 48.339 26.343 1.00 24.61 236 CYS A CA 1
ATOM 1679 C C . CYS A 1 236 ? 9.698 48.899 26.872 1.00 24.66 236 CYS A C 1
ATOM 1680 O O . CYS A 1 236 ? 9.941 48.928 28.098 1.00 25.55 236 CYS A O 1
ATOM 1683 N N . VAL A 1 237 ? 10.544 49.365 25.968 1.00 24.45 237 VAL A N 1
ATOM 1684 C CA . VAL A 1 237 ? 11.839 49.914 26.363 1.00 24.31 237 VAL A CA 1
ATOM 1685 C C . VAL A 1 237 ? 11.599 51.101 27.275 1.00 24.68 237 VAL A C 1
ATOM 1686 O O . VAL A 1 237 ? 12.212 51.217 28.353 1.00 23.54 237 VAL A O 1
ATOM 1690 N N . ALA A 1 238 ? 10.661 51.949 26.862 1.00 24.97 238 ALA A N 1
ATOM 1691 C CA . ALA A 1 238 ? 10.356 53.162 27.608 1.00 26.34 238 ALA A CA 1
ATOM 1692 C C . ALA A 1 238 ? 9.772 52.876 28.999 1.00 27.51 238 ALA A C 1
ATOM 1693 O O . ALA A 1 238 ? 10.067 53.598 29.958 1.00 27.20 238 ALA A O 1
ATOM 1695 N N . ALA A 1 239 ? 8.963 51.821 29.111 1.00 28.56 239 ALA A N 1
ATOM 1696 C CA . ALA A 1 239 ? 8.370 51.434 30.408 1.00 29.17 239 ALA A CA 1
ATOM 1697 C C . ALA A 1 239 ? 9.401 50.977 31.457 1.00 29.67 239 ALA A C 1
ATOM 1698 O O . ALA A 1 239 ? 9.150 51.090 32.647 1.00 28.79 239 ALA A O 1
ATOM 1700 N N . ASP A 1 240 ? 10.522 50.416 31.002 1.00 29.72 240 ASP A N 1
ATOM 1701 C CA . ASP A 1 240 ? 11.523 49.855 31.887 1.00 30.04 240 ASP A CA 1
ATOM 1702 C C . ASP A 1 240 ? 12.653 50.841 32.147 1.00 29.37 240 ASP A C 1
ATOM 1703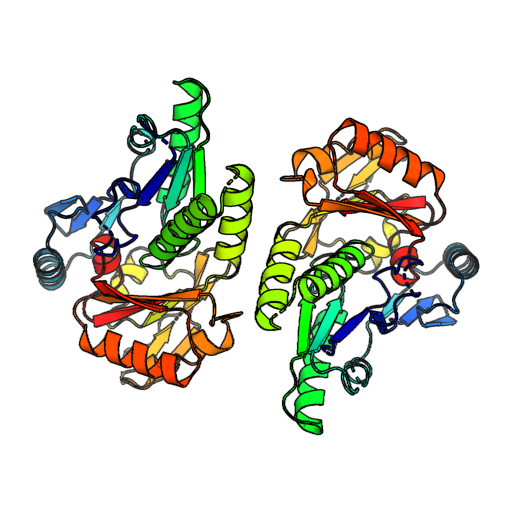 O O . ASP A 1 240 ? 13.338 50.717 33.151 1.00 30.10 240 ASP A O 1
ATOM 1708 N N . VAL A 1 241 ? 12.895 51.797 31.276 1.00 29.11 241 VAL A N 1
ATOM 1709 C CA . VAL A 1 241 ? 14.171 52.518 31.364 1.00 28.88 241 VAL A CA 1
ATOM 1710 C C . VAL A 1 241 ? 14.124 53.461 32.572 1.00 29.29 241 VAL A C 1
ATOM 1711 O O . VAL A 1 241 ? 13.066 54.005 32.877 1.00 27.75 241 VAL A O 1
ATOM 1715 N N . VAL A 1 242 ? 15.238 53.555 33.310 1.00 29.25 242 VAL A N 1
ATOM 1716 C CA . VAL A 1 242 ? 15.348 54.574 34.353 1.00 29.38 242 VAL A CA 1
ATOM 1717 C C . VAL A 1 242 ? 16.648 55.301 34.194 1.00 29.02 242 VAL A C 1
ATOM 1718 O O . VAL A 1 242 ? 17.647 54.733 33.685 1.00 28.28 242 VAL A O 1
ATOM 1722 N N . ASN A 1 243 ? 16.649 56.561 34.594 1.00 28.96 243 ASN A N 1
ATOM 1723 C CA . ASN A 1 243 ? 17.839 57.386 34.484 1.00 30.12 243 ASN A CA 1
ATOM 1724 C C . ASN A 1 243 ? 18.452 57.353 33.061 1.00 30.05 243 ASN A C 1
ATOM 1725 O O . ASN A 1 243 ? 19.666 57.250 32.905 1.00 29.73 243 ASN A O 1
ATOM 1730 N N . ALA A 1 244 ? 17.604 57.489 32.038 1.00 30.82 244 ALA A N 1
ATOM 1731 C CA . ALA A 1 244 ? 18.007 57.333 30.622 1.00 30.60 244 ALA A CA 1
ATOM 1732 C C . ALA A 1 244 ? 19.040 58.370 30.202 1.00 30.85 244 ALA A C 1
ATOM 1733 O O . ALA A 1 244 ? 19.839 58.126 29.296 1.00 30.51 244 ALA A O 1
ATOM 1735 N N . GLY A 1 245 ? 19.027 59.522 30.851 1.00 31.22 245 GLY A N 1
ATOM 1736 C CA . GLY A 1 245 ? 19.993 60.562 30.590 1.00 32.85 245 GLY A CA 1
ATOM 1737 C C . GLY A 1 245 ? 21.419 60.129 30.901 1.00 34.50 245 GLY A C 1
ATOM 1738 O O . GLY A 1 245 ? 22.361 60.683 30.364 1.00 35.70 245 GLY A O 1
ATOM 1739 N N . ASP A 1 246 ? 21.585 59.128 31.754 1.00 35.86 246 ASP A N 1
ATOM 1740 C CA . ASP A 1 246 ? 22.913 58.604 32.069 1.00 37.02 246 ASP A CA 1
ATOM 1741 C C . ASP A 1 246 ? 23.352 57.518 31.082 1.00 36.50 246 ASP A C 1
ATOM 1742 O O . ASP A 1 246 ? 24.465 56.966 31.229 1.00 37.15 246 ASP A O 1
ATOM 1747 N N . LYS A 1 247 ? 22.515 57.186 30.094 1.00 33.47 247 LYS A N 1
ATOM 1748 C CA . LYS A 1 247 ? 22.737 55.956 29.370 1.00 32.46 247 LYS A CA 1
ATOM 1749 C C . LYS A 1 247 ? 22.891 56.151 27.871 1.00 30.15 247 LYS A C 1
ATOM 1750 O O . LYS A 1 247 ? 22.372 57.102 27.294 1.00 28.82 247 LYS A O 1
ATOM 1756 N N . ILE A 1 248 ? 23.626 55.226 27.264 1.00 27.53 248 ILE A N 1
ATOM 1757 C CA . ILE A 1 248 ? 23.786 55.179 25.835 1.00 26.21 248 ILE A CA 1
ATOM 1758 C C . ILE A 1 248 ? 22.814 54.101 25.343 1.00 25.14 248 ILE A C 1
ATOM 1759 O O . ILE A 1 248 ? 22.701 53.019 25.937 1.00 24.49 248 ILE A O 1
ATOM 1764 N N . LEU A 1 249 ? 22.068 54.411 24.285 1.00 24.14 249 LEU A N 1
ATOM 1765 C CA . LEU A 1 249 ? 21.168 53.450 23.708 1.00 23.68 249 LEU A CA 1
ATOM 1766 C C . LEU A 1 249 ? 21.797 52.886 22.438 1.00 22.80 249 LEU A C 1
ATOM 1767 O O . LEU A 1 249 ? 22.357 53.610 21.634 1.00 22.81 249 LEU A O 1
ATOM 1772 N N . ALA A 1 250 ? 21.709 51.583 22.268 1.00 21.58 250 ALA A N 1
ATOM 1773 C CA . ALA A 1 250 ? 22.291 50.921 21.126 1.00 21.33 250 ALA A CA 1
ATOM 1774 C C . ALA A 1 250 ? 21.247 50.164 20.373 1.00 21.19 250 ALA A C 1
ATOM 1775 O O . ALA A 1 250 ? 20.344 49.537 20.959 1.00 21.12 250 ALA A O 1
ATOM 1777 N N . ILE A 1 251 ? 21.380 50.209 19.052 1.00 21.85 251 ILE A N 1
ATOM 1778 C CA . ILE A 1 251 ? 20.508 49.475 18.143 1.00 22.21 251 ILE A CA 1
ATOM 1779 C C . ILE A 1 251 ? 21.337 48.674 17.135 1.00 21.87 251 ILE A C 1
ATOM 1780 O O . ILE A 1 251 ? 22.179 49.224 16.450 1.00 21.80 251 ILE A O 1
ATOM 1785 N N . ALA A 1 252 ? 21.115 47.375 17.052 1.00 21.31 252 ALA A N 1
ATOM 1786 C CA . ALA A 1 252 ? 21.712 46.588 16.006 1.00 21.30 252 ALA A CA 1
ATOM 1787 C C . ALA A 1 252 ? 20.615 46.135 15.074 1.00 21.63 252 ALA A C 1
ATOM 1788 O O . ALA A 1 252 ? 19.501 45.815 15.516 1.00 22.40 252 ALA A O 1
ATOM 1790 N N . HIS A 1 253 ? 20.926 46.109 13.779 1.00 21.79 253 HIS A N 1
ATOM 1791 C CA . HIS A 1 253 ? 19.972 45.693 12.757 1.00 22.14 253 HIS A CA 1
ATOM 1792 C C . HIS A 1 253 ? 20.651 44.744 11.806 1.00 22.70 253 HIS A C 1
ATOM 1793 O O . HIS A 1 253 ? 21.875 44.820 11.601 1.00 22.77 253 HIS A O 1
ATOM 1800 N N . CYS A 1 254 ? 19.870 43.802 11.288 1.00 22.47 254 CYS A N 1
ATOM 1801 C CA . CYS A 1 254 ? 20.364 42.872 10.292 1.00 23.78 254 CYS A CA 1
ATOM 1802 C C . CYS A 1 254 ? 19.762 43.222 8.926 1.00 23.99 254 CYS A C 1
ATOM 1803 O O . CYS A 1 254 ? 18.646 42.810 8.630 1.00 23.73 254 CYS A O 1
ATOM 1806 N N . ASN A 1 255 ? 20.525 43.972 8.128 1.00 25.06 255 ASN A N 1
ATOM 1807 C CA . ASN A 1 255 ? 20.142 44.327 6.739 1.00 25.43 255 ASN A CA 1
ATOM 1808 C C . ASN A 1 255 ? 18.820 45.132 6.692 1.00 25.91 255 ASN A C 1
ATOM 1809 O O . ASN A 1 255 ? 17.958 44.894 5.835 1.00 24.19 255 ASN A O 1
ATOM 1814 N N . CYS A 1 256 ? 18.648 46.060 7.630 1.00 25.26 256 CYS A N 1
ATOM 1815 C CA . CYS A 1 256 ? 17.440 46.920 7.669 1.00 25.86 256 CYS A CA 1
ATOM 1816 C C . CYS A 1 256 ? 17.743 48.246 8.370 1.00 25.99 256 CYS A C 1
ATOM 1817 O O . CYS A 1 256 ? 17.209 48.588 9.445 1.00 26.61 256 CYS A O 1
ATOM 1820 N N . GLU A 1 257 ? 18.638 48.999 7.760 1.00 26.22 257 GLU A N 1
ATOM 1821 C CA . GLU A 1 257 ? 19.072 50.247 8.338 1.00 27.62 257 GLU A CA 1
ATOM 1822 C C . GLU A 1 257 ? 17.949 51.252 8.556 1.00 27.84 257 GLU A C 1
ATOM 1823 O O . GLU A 1 257 ? 17.947 51.977 9.559 1.00 25.54 257 GLU A O 1
ATOM 1829 N N . GLU A 1 258 ? 17.011 51.332 7.619 1.00 28.77 258 GLU A N 1
ATOM 1830 C CA . GLU A 1 258 ? 15.929 52.314 7.764 1.00 30.06 258 GLU A CA 1
ATOM 1831 C C . GLU A 1 258 ? 14.978 51.935 8.887 1.00 28.30 258 GLU A C 1
ATOM 1832 O O . GLU A 1 258 ? 14.471 52.794 9.593 1.00 27.42 258 GLU A O 1
ATOM 1838 N N . ARG A 1 259 ? 14.733 50.650 9.048 1.00 27.44 259 ARG A N 1
ATOM 1839 C CA . ARG A 1 259 ? 14.009 50.179 10.226 1.00 26.99 259 ARG A CA 1
ATOM 1840 C C . ARG A 1 259 ? 14.752 50.546 11.541 1.00 26.13 259 ARG A C 1
ATOM 1841 O O . ARG A 1 259 ? 14.131 50.978 12.492 1.00 26.03 259 ARG A O 1
ATOM 1849 N N . ALA A 1 260 ? 16.078 50.410 11.574 1.00 25.15 260 ALA A N 1
ATOM 1850 C CA . ALA A 1 260 ? 16.847 50.866 12.721 1.00 24.86 260 ALA A CA 1
ATOM 1851 C C . ALA A 1 260 ? 16.626 52.363 13.001 1.00 25.30 260 ALA A C 1
ATOM 1852 O O . ALA A 1 260 ? 16.415 52.790 14.154 1.00 24.32 260 ALA A O 1
ATOM 1854 N N . LYS A 1 261 ? 16.674 53.165 11.960 1.00 25.66 261 LYS A N 1
ATOM 1855 C CA . LYS A 1 261 ? 16.468 54.604 12.125 1.00 26.86 261 LYS A CA 1
ATOM 1856 C C . LYS A 1 261 ? 15.078 54.957 12.657 1.00 25.63 261 LYS A C 1
ATOM 1857 O O . LYS A 1 261 ? 14.934 55.881 13.446 1.00 24.83 261 LYS A O 1
ATOM 1863 N N . GLU A 1 262 ? 14.074 54.217 12.218 1.00 25.21 262 GLU A N 1
ATOM 1864 C CA . GLU A 1 262 ? 12.701 54.438 12.676 1.00 25.92 262 GLU A CA 1
ATOM 1865 C C . GLU A 1 262 ? 12.562 54.078 14.161 1.00 25.10 262 GLU A C 1
ATOM 1866 O O . GLU A 1 262 ? 11.942 54.798 14.933 1.00 23.25 262 GLU A O 1
ATOM 1872 N N . VAL A 1 263 ? 13.191 52.979 14.577 1.00 25.04 263 VAL A N 1
ATOM 1873 C CA . VAL A 1 263 ? 13.207 52.616 15.993 1.00 24.51 263 VAL A CA 1
ATOM 1874 C C . VAL A 1 263 ? 13.872 53.695 16.808 1.00 23.69 263 VAL A C 1
ATOM 1875 O O . VAL A 1 263 ? 13.359 54.074 17.849 1.00 22.89 263 VAL A O 1
ATOM 1879 N N . GLN A 1 264 ? 14.981 54.235 16.303 1.00 23.43 264 GLN A N 1
ATOM 1880 C CA . GLN A 1 264 ? 15.696 55.251 17.014 1.00 23.28 264 GLN A CA 1
ATOM 1881 C C . GLN A 1 264 ? 14.764 56.471 17.219 1.00 24.47 264 GLN A C 1
ATOM 1882 O O . GLN A 1 264 ? 14.701 57.071 18.332 1.00 23.56 264 GLN A O 1
ATOM 1888 N N . ARG A 1 265 ? 14.010 56.795 16.162 1.00 24.73 265 ARG A N 1
ATOM 1889 C CA . ARG A 1 265 ? 13.102 57.940 16.172 1.00 25.43 265 ARG A CA 1
ATOM 1890 C C . ARG A 1 265 ? 11.976 57.732 17.181 1.00 24.47 265 ARG A C 1
ATOM 1891 O O . ARG A 1 265 ? 11.693 58.618 17.993 1.00 24.77 265 ARG A O 1
ATOM 1899 N N . LEU A 1 266 ? 11.356 56.548 17.170 1.00 23.83 266 LEU A N 1
ATOM 1900 C CA . LEU A 1 266 ? 10.312 56.229 18.138 1.00 23.48 266 LEU A CA 1
ATOM 1901 C C . LEU A 1 266 ? 10.815 56.308 19.573 1.00 23.30 266 LEU A C 1
ATOM 1902 O O . LEU A 1 266 ? 10.110 56.744 20.452 1.00 21.61 266 LEU A O 1
ATOM 1907 N N . LEU A 1 267 ? 12.019 55.823 19.820 1.00 22.88 267 LEU A N 1
ATOM 1908 C CA . LEU A 1 267 ? 12.563 55.825 21.178 1.00 23.59 267 LEU A CA 1
ATOM 1909 C C . LEU A 1 267 ? 12.810 57.236 21.647 1.00 24.16 267 LEU A C 1
ATOM 1910 O O . LEU A 1 267 ? 12.548 57.563 22.788 1.00 23.07 267 LEU A O 1
ATOM 1915 N N . LYS A 1 268 ? 13.325 58.056 20.751 1.00 26.08 268 LYS A N 1
ATOM 1916 C CA . LYS A 1 268 ? 13.596 59.457 21.063 1.00 27.83 268 LYS A CA 1
ATOM 1917 C C . LYS A 1 268 ? 12.343 60.267 21.392 1.00 27.60 268 LYS A C 1
ATOM 1918 O O . LYS A 1 268 ? 12.407 61.231 22.133 1.00 26.99 268 LYS A O 1
ATOM 1924 N N . GLU A 1 269 ? 11.208 59.868 20.847 1.00 27.80 269 GLU A N 1
ATOM 1925 C CA . GLU A 1 269 ? 9.956 60.469 21.210 1.00 27.88 269 GLU A CA 1
ATOM 1926 C C . GLU A 1 269 ? 9.546 60.144 22.661 1.00 28.12 269 GLU A C 1
ATOM 1927 O O . GLU A 1 269 ? 8.732 60.879 23.258 1.00 28.10 269 GLU A O 1
ATOM 1933 N N . ARG A 1 270 ? 10.031 59.024 23.181 1.00 27.77 270 ARG A N 1
ATOM 1934 C CA . ARG A 1 270 ? 9.623 58.497 24.463 1.00 28.11 270 ARG A CA 1
ATOM 1935 C C . ARG A 1 270 ? 10.553 58.824 25.642 1.00 28.34 270 ARG A C 1
ATOM 1936 O O . ARG A 1 270 ? 10.095 58.875 26.734 1.00 27.61 270 ARG A O 1
ATOM 1944 N N . PHE A 1 271 ? 11.837 59.028 25.399 1.00 28.25 271 PHE A N 1
ATOM 1945 C CA . PHE A 1 271 ? 12.791 59.389 26.467 1.00 28.19 271 PHE A CA 1
ATOM 1946 C C . PHE A 1 271 ? 14.094 59.915 25.890 1.00 28.46 271 PHE A C 1
ATOM 1947 O O . PHE A 1 271 ? 14.464 59.621 24.750 1.00 28.34 271 PHE A O 1
ATOM 1955 N N . ALA A 1 272 ? 14.818 60.663 26.712 1.00 29.09 272 ALA A N 1
ATOM 1956 C CA . ALA A 1 272 ? 16.070 61.281 26.289 1.00 29.61 272 ALA A CA 1
ATOM 1957 C C . ALA A 1 272 ? 17.237 60.428 26.798 1.00 29.39 272 ALA A C 1
ATOM 1958 O O . ALA A 1 272 ? 17.304 60.093 27.972 1.00 30.88 272 ALA A O 1
ATOM 1960 N N . VAL A 1 273 ? 18.185 60.115 25.940 1.00 28.78 273 VAL A N 1
ATOM 1961 C CA . VAL A 1 273 ? 19.364 59.347 26.341 1.00 29.57 273 VAL A CA 1
ATOM 1962 C C . VAL A 1 273 ? 20.581 60.200 26.195 1.00 30.16 273 VAL A C 1
ATOM 1963 O O . VAL A 1 273 ? 20.500 61.235 25.596 1.00 30.03 273 VAL A O 1
ATOM 1967 N N . LYS A 1 274 ? 21.722 59.746 26.705 1.00 31.61 274 LYS A N 1
ATOM 1968 C CA . LYS A 1 274 ? 22.933 60.517 26.608 1.00 32.86 274 LYS A CA 1
ATOM 1969 C C . LYS A 1 274 ? 23.314 60.596 25.161 1.00 32.47 274 LYS A C 1
ATOM 1970 O O . LYS A 1 274 ? 23.694 61.656 24.670 1.00 33.00 274 LYS A O 1
ATOM 1976 N N . SER A 1 275 ? 23.222 59.451 24.484 1.00 31.03 275 SER A N 1
ATOM 1977 C CA . SER A 1 275 ? 23.501 59.331 23.078 1.00 30.12 275 SER A CA 1
ATOM 1978 C C . SER A 1 275 ? 23.022 57.961 22.624 1.00 28.40 275 SER A C 1
ATOM 1979 O O . SER A 1 275 ? 22.663 57.096 23.447 1.00 26.07 275 SER A O 1
ATOM 1982 N N . SER A 1 276 ? 23.014 57.767 21.312 1.00 27.94 276 SER A N 1
ATOM 1983 C CA . SER A 1 276 ? 22.697 56.459 20.767 1.00 27.88 276 SER A CA 1
ATOM 1984 C C . SER A 1 276 ? 23.492 56.167 19.503 1.00 27.02 276 SER A C 1
ATOM 1985 O O . SER A 1 276 ? 24.020 57.072 18.842 1.00 26.44 276 SER A O 1
ATOM 1988 N N . PHE A 1 277 ? 23.557 54.893 19.160 1.00 24.46 277 PHE A N 1
ATOM 1989 C CA . PHE A 1 277 ? 24.146 54.530 17.944 1.00 24.10 277 PHE A CA 1
ATOM 1990 C C . PHE A 1 277 ? 23.523 53.291 17.381 1.00 24.21 277 PHE A C 1
ATOM 1991 O O . PHE A 1 277 ? 22.877 52.519 18.105 1.00 22.62 277 PHE A O 1
ATOM 1999 N N . ILE A 1 278 ? 23.752 53.103 16.072 1.00 24.45 278 ILE A N 1
ATOM 2000 C CA . ILE A 1 278 ? 23.241 51.982 15.301 1.00 24.08 278 ILE A CA 1
ATOM 2001 C C . ILE A 1 278 ? 24.394 51.217 14.684 1.00 24.28 278 ILE A C 1
ATOM 2002 O O . ILE A 1 278 ? 25.347 51.837 14.172 1.00 26.36 278 ILE A O 1
ATOM 2007 N N . VAL A 1 279 ? 24.332 49.897 14.716 1.00 23.45 279 VAL A N 1
ATOM 2008 C CA . VAL A 1 279 ? 25.351 49.034 14.097 1.00 23.50 279 VAL A CA 1
ATOM 2009 C C . VAL A 1 279 ? 24.733 47.901 13.333 1.00 23.63 279 VAL A C 1
ATOM 2010 O O . VAL A 1 279 ? 23.605 47.475 13.631 1.00 22.77 279 VAL A O 1
ATOM 2014 N N . ASP A 1 280 ? 25.500 47.394 12.370 1.00 23.64 280 ASP A N 1
ATOM 2015 C CA . ASP A 1 280 ? 25.167 46.184 11.652 1.00 24.71 280 ASP A CA 1
ATOM 2016 C C . ASP A 1 280 ? 25.447 45.012 12.540 1.00 24.41 280 ASP A C 1
ATOM 2017 O O . ASP A 1 280 ? 26.444 45.001 13.263 1.00 25.51 280 ASP A O 1
ATOM 2022 N N . THR A 1 281 ? 24.582 44.023 12.471 1.00 23.30 281 THR A N 1
ATOM 2023 C CA . THR A 1 281 ? 24.761 42.824 13.284 1.00 23.60 281 THR A CA 1
ATOM 2024 C C . THR A 1 281 ? 26.055 42.038 12.930 1.00 23.48 281 THR A C 1
ATOM 2025 O O . THR A 1 281 ? 26.444 41.909 11.761 1.00 23.46 281 THR A O 1
ATOM 2029 N N . SER A 1 282 ? 26.696 41.500 13.956 1.00 22.72 282 SER A N 1
ATOM 2030 C CA . SER A 1 282 ? 27.867 40.606 13.806 1.00 22.86 282 SER A CA 1
ATOM 2031 C C . SER A 1 282 ? 27.430 39.285 13.161 1.00 22.50 282 SER A C 1
ATOM 2032 O O . SER A 1 282 ? 26.247 39.052 12.955 1.00 23.02 282 SER A O 1
ATOM 2035 N N . GLY A 1 283 ? 28.381 38.407 12.853 1.00 22.74 283 GLY A N 1
ATOM 2036 C CA . GLY A 1 283 ? 28.066 37.079 12.315 1.00 21.77 283 GLY A CA 1
ATOM 2037 C C . GLY A 1 283 ? 27.108 36.296 13.196 1.00 21.99 283 GLY A C 1
ATOM 2038 O O . GLY A 1 283 ? 26.078 35.776 12.726 1.00 20.37 283 GLY A O 1
ATOM 2039 N N . ILE A 1 284 ? 27.436 36.172 14.494 1.00 20.88 284 ILE A N 1
ATOM 2040 C CA . ILE A 1 284 ? 26.526 35.412 15.377 1.00 19.85 284 ILE A CA 1
ATOM 2041 C C . ILE A 1 284 ? 25.160 36.115 15.502 1.00 19.77 284 ILE A C 1
ATOM 2042 O O . ILE A 1 284 ? 24.119 35.467 15.449 1.00 20.11 284 ILE A O 1
ATOM 2047 N N . SER A 1 285 ? 25.173 37.433 15.618 1.00 19.36 285 SER A N 1
ATOM 2048 C CA . SER A 1 285 ? 23.943 38.197 15.699 1.00 20.66 285 SER A CA 1
ATOM 2049 C C . SER A 1 285 ? 23.080 38.007 14.439 1.00 21.33 285 SER A C 1
ATOM 2050 O O . SER A 1 285 ? 21.864 37.831 14.523 1.00 20.41 285 SER A O 1
ATOM 2053 N N . THR A 1 286 ? 23.726 38.044 13.270 1.00 21.89 286 THR A N 1
ATOM 2054 C CA . THR A 1 286 ? 23.041 37.772 12.009 1.00 21.53 286 THR A CA 1
ATOM 2055 C C . THR A 1 286 ? 22.425 36.385 11.978 1.00 22.08 286 THR A C 1
ATOM 2056 O O . THR A 1 286 ? 21.245 36.235 11.620 1.00 21.85 286 THR A O 1
ATOM 2060 N N . VAL A 1 287 ? 23.183 35.372 12.400 1.00 22.19 287 VAL A N 1
ATOM 2061 C CA . VAL A 1 287 ? 22.667 34.015 12.384 1.00 22.88 287 VAL A CA 1
ATOM 2062 C C . VAL A 1 287 ? 21.376 33.863 13.198 1.00 22.90 287 VAL A C 1
ATOM 2063 O O . VAL A 1 287 ? 20.423 33.210 12.757 1.00 23.14 287 VAL A O 1
ATOM 2067 N N . TYR A 1 288 ? 21.333 34.448 14.393 1.00 23.47 288 TYR A N 1
ATOM 2068 C CA . TYR A 1 288 ? 20.165 34.317 15.272 1.00 22.37 288 TYR A CA 1
ATOM 2069 C C . TYR A 1 288 ? 19.094 35.391 15.049 1.00 22.40 288 TYR A C 1
ATOM 2070 O O . TYR A 1 288 ? 17.906 35.126 15.261 1.00 23.43 288 TYR A O 1
ATOM 2079 N N . ALA A 1 289 ? 19.475 36.584 14.612 1.00 21.23 289 ALA A N 1
ATOM 2080 C CA . ALA A 1 289 ? 18.472 37.642 14.384 1.00 21.10 289 ALA A CA 1
ATOM 2081 C C . ALA A 1 289 ? 17.757 37.470 13.046 1.00 21.70 289 ALA A C 1
ATOM 2082 O O . ALA A 1 289 ? 16.563 37.795 12.890 1.00 22.59 289 ALA A O 1
ATOM 2084 N N . ASN A 1 290 ? 18.528 37.046 12.066 1.00 22.30 290 ASN A N 1
ATOM 2085 C CA . ASN A 1 290 ? 18.084 36.828 10.700 1.00 23.24 290 ASN A CA 1
ATOM 2086 C C . ASN A 1 290 ? 17.770 38.131 9.992 1.00 23.53 290 ASN A C 1
ATOM 2087 O O . ASN A 1 290 ? 17.703 39.233 10.605 1.00 22.59 290 ASN A O 1
ATOM 2092 N N . ASP A 1 291 ? 17.654 38.005 8.669 1.00 24.50 291 ASP A N 1
ATOM 2093 C CA . ASP A 1 291 ? 17.407 39.156 7.805 1.00 25.02 291 ASP A CA 1
ATOM 2094 C C . ASP A 1 291 ? 16.215 39.924 8.366 1.00 24.39 291 ASP A C 1
ATOM 2095 O O . ASP A 1 291 ? 15.184 39.326 8.650 1.00 25.27 291 ASP A O 1
ATOM 2100 N N . GLY A 1 292 ? 16.368 41.223 8.545 1.00 23.83 292 GLY A N 1
ATOM 2101 C CA . GLY A 1 292 ? 15.266 42.049 9.012 1.00 24.94 292 GLY A CA 1
ATOM 2102 C C . GLY A 1 292 ? 15.106 42.215 10.530 1.00 24.63 292 GLY A C 1
ATOM 2103 O O . GLY A 1 292 ? 14.193 42.907 10.975 1.00 26.35 292 GLY A O 1
ATOM 2104 N N . GLY A 1 293 ? 15.982 41.615 11.324 1.00 23.32 293 GLY A N 1
ATOM 2105 C CA . GLY A 1 293 ? 15.887 41.744 12.768 1.00 22.40 293 GLY A CA 1
ATOM 2106 C C . GLY A 1 293 ? 16.430 43.041 13.354 1.00 21.93 293 GLY A C 1
ATOM 2107 O O . GLY A 1 293 ? 17.365 43.675 12.804 1.00 21.42 293 GLY A O 1
ATOM 2108 N N . ILE A 1 294 ? 15.866 43.412 14.502 1.00 21.21 294 ILE A N 1
ATOM 2109 C CA . ILE A 1 294 ? 16.204 44.625 15.220 1.00 21.56 294 ILE A CA 1
ATOM 2110 C C . ILE A 1 294 ? 16.389 44.245 16.690 1.00 21.38 294 ILE A C 1
ATOM 2111 O O . ILE A 1 294 ? 15.552 43.561 17.279 1.00 21.40 294 ILE A O 1
ATOM 2116 N N . ILE A 1 295 ? 17.500 44.688 17.260 1.00 21.84 295 ILE A N 1
ATOM 2117 C CA . ILE A 1 295 ? 17.814 44.497 18.659 1.00 21.51 295 ILE A CA 1
ATOM 2118 C C . ILE A 1 295 ? 18.037 45.869 19.282 1.00 21.40 295 ILE A C 1
ATOM 2119 O O . ILE A 1 295 ? 18.783 46.694 18.730 1.00 22.15 295 ILE A O 1
ATOM 2124 N N . VAL A 1 296 ? 17.438 46.108 20.437 1.00 20.37 296 VAL A N 1
ATOM 2125 C CA . VAL A 1 296 ? 17.650 47.338 21.175 1.00 21.15 296 VAL A CA 1
ATOM 2126 C C . VAL A 1 296 ? 18.089 47.086 22.610 1.00 20.76 296 VAL A C 1
ATOM 2127 O O . VAL A 1 296 ? 17.5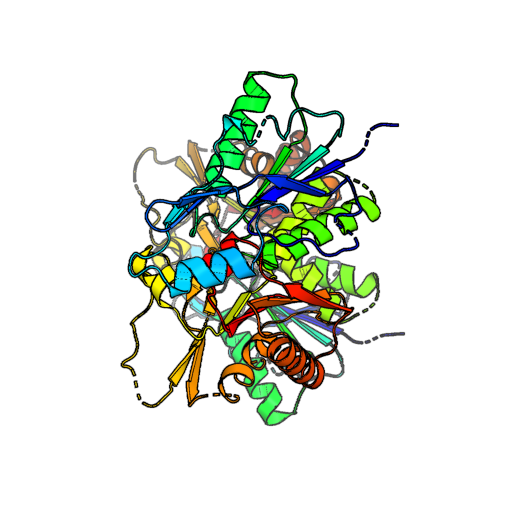14 46.233 23.299 1.00 21.44 296 VAL A O 1
ATOM 2131 N N . VAL A 1 297 ? 19.094 47.838 23.051 1.00 21.12 297 VAL A N 1
ATOM 2132 C CA . VAL A 1 297 ? 19.578 47.785 24.418 1.00 21.89 297 VAL A CA 1
ATOM 2133 C C . VAL A 1 297 ? 19.789 49.175 24.986 1.00 22.58 297 VAL A C 1
ATOM 2134 O O . VAL A 1 297 ? 20.348 50.032 24.319 1.00 22.31 297 VAL A O 1
ATOM 2138 N N . VAL A 1 298 ? 19.376 49.372 26.248 1.00 23.93 298 VAL A N 1
ATOM 2139 C CA . VAL A 1 298 ? 19.740 50.547 27.030 1.00 24.08 298 VAL A CA 1
ATOM 2140 C C . VAL A 1 298 ? 19.830 50.205 28.582 1.00 24.93 298 VAL A C 1
ATOM 2141 O O . VAL A 1 298 ? 19.132 49.197 28.995 1.00 24.79 298 VAL A O 1
ATOM 2145 N N . LYS B 1 18 ? 15.100 73.537 58.503 1.00 57.11 18 LYS B N 1
ATOM 2146 C CA . LYS B 1 18 ? 14.412 72.836 57.359 1.00 56.90 18 LYS B CA 1
ATOM 2147 C C . LYS B 1 18 ? 13.985 71.406 57.750 1.00 56.00 18 LYS B C 1
ATOM 2148 O O . LYS B 1 18 ? 14.451 70.843 58.746 1.00 56.74 18 LYS B O 1
ATOM 2154 N N . ASP B 1 19 ? 13.048 70.857 56.980 1.00 54.10 19 ASP B N 1
ATOM 2155 C CA . ASP B 1 19 ? 12.640 69.462 57.109 1.00 52.26 19 ASP B CA 1
ATOM 2156 C C . ASP B 1 19 ? 13.653 68.560 56.434 1.00 49.00 19 ASP B C 1
ATOM 2157 O O . ASP B 1 19 ? 14.295 68.955 55.455 1.00 49.27 19 ASP B O 1
ATOM 2170 N N . SER B 1 21 ? 15.657 65.983 54.301 1.00 34.40 21 SER B N 1
ATOM 2171 C CA . SER B 1 21 ? 15.420 65.724 52.893 1.00 33.11 21 SER B CA 1
ATOM 2172 C C . SER B 1 21 ? 14.940 64.275 52.662 1.00 30.11 21 SER B C 1
ATOM 2173 O O . SER B 1 21 ? 14.219 63.987 51.684 1.00 27.87 21 SER B O 1
ATOM 2176 N N . TYR B 1 22 ? 15.343 63.366 53.551 1.00 26.97 22 TYR B N 1
ATOM 2177 C CA . TYR B 1 22 ? 14.962 61.969 53.417 1.00 25.28 22 TYR B CA 1
ATOM 2178 C C . TYR B 1 22 ? 14.950 61.277 54.776 1.00 23.78 22 TYR B C 1
ATOM 2179 O O . TYR B 1 22 ? 15.529 61.745 55.738 1.00 22.13 22 TYR B O 1
ATOM 2188 N N . LYS B 1 23 ? 14.244 60.172 54.818 1.00 22.42 23 LYS B N 1
ATOM 2189 C CA . LYS B 1 23 ? 14.225 59.267 55.960 1.00 22.49 23 LYS B CA 1
ATOM 2190 C C . LYS B 1 23 ? 14.338 57.835 55.417 1.00 20.96 23 LYS B C 1
ATOM 2191 O O . LYS B 1 23 ? 13.742 57.488 54.381 1.00 20.29 23 LYS B O 1
ATOM 2197 N N . VAL B 1 24 ? 15.141 57.034 56.100 1.00 20.14 24 VAL B N 1
ATOM 2198 C CA . VAL B 1 24 ? 15.286 55.582 55.818 1.00 19.66 24 VAL B CA 1
ATOM 2199 C C . VAL B 1 24 ? 14.565 54.799 56.919 1.00 19.74 24 VAL B C 1
ATOM 2200 O O . VAL B 1 24 ? 14.927 54.877 58.130 1.00 20.22 24 VAL B O 1
ATOM 2204 N N . ILE B 1 25 ? 13.522 54.081 56.523 1.00 19.29 25 ILE B N 1
ATOM 2205 C CA . ILE B 1 25 ? 12.727 53.275 57.441 1.00 18.66 25 ILE B CA 1
ATOM 2206 C C . ILE B 1 25 ? 13.262 51.850 57.323 1.00 18.60 25 ILE B C 1
ATOM 2207 O O . ILE B 1 25 ? 13.384 51.351 56.205 1.00 17.22 25 ILE B O 1
ATOM 2212 N N . VAL B 1 26 ? 13.593 51.216 58.449 1.00 18.00 26 VAL B N 1
ATOM 2213 C CA . VAL B 1 26 ? 14.166 49.872 58.456 1.00 17.49 26 VAL B CA 1
ATOM 2214 C C . VAL B 1 26 ? 13.317 49.033 59.376 1.00 17.81 26 VAL B C 1
ATOM 2215 O O . VAL B 1 26 ? 12.991 49.479 60.487 1.00 19.45 26 VAL B O 1
ATOM 2219 N N . ASP B 1 27 ? 12.967 47.806 58.993 1.00 18.14 27 ASP B N 1
ATOM 2220 C CA . ASP B 1 27 ? 12.225 46.977 59.930 1.00 18.33 27 ASP B CA 1
ATOM 2221 C C . ASP B 1 27 ? 13.177 46.577 61.058 1.00 18.92 27 ASP B C 1
ATOM 2222 O O . ASP B 1 27 ? 14.396 46.706 60.905 1.00 17.86 27 ASP B O 1
ATOM 2227 N N . SER B 1 28 ? 12.628 46.108 62.170 1.00 18.34 28 SER B N 1
ATOM 2228 C CA . SER B 1 28 ? 13.412 46.038 63.405 1.00 20.22 28 SER B CA 1
ATOM 2229 C C . SER B 1 28 ? 14.502 44.980 63.341 1.00 20.03 28 SER B C 1
ATOM 2230 O O . SER B 1 28 ? 15.392 45.001 64.153 1.00 21.05 28 SER B O 1
ATOM 2233 N N . CYS B 1 29 ? 14.425 44.049 62.392 1.00 20.11 29 CYS B N 1
ATOM 2234 C CA . CYS B 1 29 ? 15.495 43.052 62.250 1.00 20.08 29 CYS B CA 1
ATOM 2235 C C . CYS B 1 29 ? 16.836 43.730 61.957 1.00 19.83 29 CYS B C 1
ATOM 2236 O O . CYS B 1 29 ? 17.872 43.254 62.405 1.00 19.68 29 CYS B O 1
ATOM 2239 N N . GLY B 1 30 ? 16.798 44.836 61.210 1.00 19.36 30 GLY B N 1
ATOM 2240 C CA . GLY B 1 30 ? 17.990 45.554 60.842 1.00 20.05 30 GLY B CA 1
ATOM 2241 C C . GLY B 1 30 ? 18.569 46.402 61.973 1.00 21.05 30 GLY B C 1
ATOM 2242 O O . GLY B 1 30 ? 18.015 47.410 62.321 1.00 21.17 30 GLY B O 1
ATOM 2243 N N . GLU B 1 31 ? 19.725 46.008 62.496 1.00 21.88 31 GLU B N 1
ATOM 2244 C CA . GLU B 1 31 ? 20.335 46.672 63.653 1.00 22.19 31 GLU B CA 1
ATOM 2245 C C . GLU B 1 31 ? 20.820 48.055 63.287 1.00 22.23 31 GLU B C 1
ATOM 2246 O O . GLU B 1 31 ? 21.189 48.294 62.167 1.00 23.92 31 GLU B O 1
ATOM 2252 N N . PHE B 1 32 ? 20.825 48.969 64.245 1.00 22.43 32 PHE B N 1
ATOM 2253 C CA . PHE B 1 32 ? 21.434 50.278 64.083 1.00 22.82 32 PHE B CA 1
ATOM 2254 C C . PHE B 1 32 ? 22.722 50.364 64.881 1.00 24.48 32 PHE B C 1
ATOM 2255 O O . PHE B 1 32 ? 22.761 49.936 66.002 1.00 25.01 32 PHE B O 1
ATOM 2263 N N . THR B 1 33 ? 23.754 50.956 64.292 1.00 25.82 33 THR B N 1
ATOM 2264 C CA . THR B 1 33 ? 24.943 51.345 65.001 1.00 26.88 33 THR B CA 1
ATOM 2265 C C . THR B 1 33 ? 24.620 52.564 65.877 1.00 28.61 33 THR B C 1
ATOM 2266 O O . THR B 1 33 ? 23.570 53.213 65.708 1.00 27.17 33 THR B O 1
ATOM 2270 N N . PRO B 1 34 ? 25.533 52.897 66.805 1.00 30.42 34 PRO B N 1
ATOM 2271 C CA . PRO B 1 34 ? 25.343 54.087 67.635 1.00 31.03 34 PRO B CA 1
ATOM 2272 C C . PRO B 1 34 ? 25.170 55.337 66.815 1.00 30.87 34 PRO B C 1
ATOM 2273 O O . PRO B 1 34 ? 24.289 56.146 67.092 1.00 31.60 34 PRO B O 1
ATOM 2277 N N . GLU B 1 35 ? 25.976 55.485 65.779 1.00 30.34 35 GLU B N 1
ATOM 2278 C CA . GLU B 1 35 ? 25.869 56.640 64.906 1.00 31.13 35 GLU B CA 1
ATOM 2279 C C . GLU B 1 35 ? 24.480 56.704 64.210 1.00 29.31 35 GLU B C 1
ATOM 2280 O O . GLU B 1 35 ? 23.873 57.789 64.090 1.00 27.92 35 GLU B O 1
ATOM 2294 N N . LYS B 1 37 ? 21.582 55.287 65.347 1.00 26.42 37 LYS B N 1
ATOM 2295 C CA . LYS B 1 37 ? 20.645 55.574 66.432 1.00 28.19 37 LYS B CA 1
ATOM 2296 C C . LYS B 1 37 ? 20.553 57.061 66.785 1.00 28.05 37 LYS B C 1
ATOM 2297 O O . LYS B 1 37 ? 19.491 57.538 67.154 1.00 27.39 37 LYS B O 1
ATOM 2303 N N . ALA B 1 38 ? 21.667 57.770 66.656 1.00 28.07 38 ALA B N 1
ATOM 2304 C CA . ALA B 1 38 ? 21.739 59.198 66.971 1.00 29.26 38 ALA B CA 1
ATOM 2305 C C . ALA B 1 38 ? 21.232 60.055 65.795 1.00 29.70 38 ALA B C 1
ATOM 2306 O O . ALA B 1 38 ? 21.013 61.227 65.975 1.00 30.90 38 ALA B O 1
ATOM 2308 N N . ASP B 1 39 ? 21.013 59.451 64.615 1.00 30.06 39 ASP B N 1
ATOM 2309 C CA . ASP B 1 39 ? 20.592 60.151 63.399 1.00 30.09 39 ASP B CA 1
ATOM 2310 C C . ASP B 1 39 ? 19.088 59.902 63.179 1.00 29.84 39 ASP B C 1
ATOM 2311 O O . ASP B 1 39 ? 18.615 58.747 63.028 1.00 30.49 39 ASP B O 1
ATOM 2316 N N . GLY B 1 40 ? 18.329 60.973 63.158 1.00 28.95 40 GLY B N 1
ATOM 2317 C CA . GLY B 1 40 ? 16.891 60.870 62.983 1.00 28.28 40 GLY B CA 1
ATOM 2318 C C . GLY B 1 40 ? 16.525 60.548 61.551 1.00 27.08 40 GLY B C 1
ATOM 2319 O O . GLY B 1 40 ? 15.367 60.387 61.242 1.00 28.38 40 GLY B O 1
ATOM 2320 N N . GLY B 1 41 ? 17.515 60.475 60.675 1.00 26.09 41 GLY B N 1
ATOM 2321 C CA . GLY B 1 41 ? 17.325 59.952 59.317 1.00 25.28 41 GLY B CA 1
ATOM 2322 C C . GLY B 1 41 ? 17.047 58.458 59.222 1.00 23.56 41 GLY B C 1
ATOM 2323 O O . GLY B 1 41 ? 16.664 57.971 58.158 1.00 24.47 41 GLY B O 1
ATOM 2324 N N . PHE B 1 42 ? 17.290 57.727 60.300 1.00 21.78 42 PHE B N 1
ATOM 2325 C CA . PHE B 1 42 ? 17.040 56.313 60.369 1.00 21.60 42 PHE B CA 1
ATOM 2326 C C . PHE B 1 42 ? 15.937 56.076 61.400 1.00 22.15 42 PHE B C 1
ATOM 2327 O O . PHE B 1 42 ? 16.001 56.598 62.523 1.00 23.65 42 PHE B O 1
ATOM 2335 N N . GLU B 1 43 ? 14.944 55.284 61.042 1.00 21.68 43 GLU B N 1
ATOM 2336 C CA . GLU B 1 43 ? 13.833 54.995 61.940 1.00 22.24 43 GLU B CA 1
ATOM 2337 C C . GLU B 1 43 ? 13.402 53.531 61.784 1.00 21.02 43 GLU B C 1
ATOM 2338 O O . GLU B 1 43 ? 13.304 53.053 60.682 1.00 21.32 43 GLU B O 1
ATOM 2344 N N . HIS B 1 44 ? 13.100 52.846 62.886 1.00 19.88 44 HIS B N 1
ATOM 2345 C CA . HIS B 1 44 ? 12.630 51.479 62.862 1.00 19.55 44 HIS B CA 1
ATOM 2346 C C . HIS B 1 44 ? 11.110 51.376 62.811 1.00 19.90 44 HIS B C 1
ATOM 2347 O O . HIS B 1 44 ? 10.401 52.252 63.333 1.00 19.71 44 HIS B O 1
ATOM 2354 N N . VAL B 1 45 ? 10.631 50.313 62.156 1.00 19.72 45 VAL B N 1
ATOM 2355 C CA . VAL B 1 45 ? 9.266 49.812 62.275 1.00 20.07 45 VAL B CA 1
ATOM 2356 C C . VAL B 1 45 ? 9.337 48.426 62.867 1.00 20.45 45 VAL B C 1
ATOM 2357 O O . VAL B 1 45 ? 10.022 47.540 62.325 1.00 20.21 45 VAL B O 1
ATOM 2361 N N . ALA B 1 46 ? 8.671 48.238 64.017 1.00 21.36 46 ALA B N 1
ATOM 2362 C CA . ALA B 1 46 ? 8.833 47.034 64.837 1.00 21.16 46 ALA B CA 1
ATOM 2363 C C . ALA B 1 46 ? 8.107 45.804 64.368 1.00 21.79 46 ALA B C 1
ATOM 2364 O O . ALA B 1 46 ? 6.927 45.839 64.010 1.00 22.02 46 ALA B O 1
ATOM 2366 N N . LEU B 1 47 ? 8.802 44.672 64.433 1.00 21.76 47 LEU B N 1
ATOM 2367 C CA . LEU B 1 47 ? 8.135 43.392 64.342 1.00 20.04 47 LEU B CA 1
ATOM 2368 C C . LEU B 1 47 ? 7.666 42.998 65.747 1.00 20.93 47 LEU B C 1
ATOM 2369 O O . LEU B 1 47 ? 8.073 43.627 66.732 1.00 21.82 47 LEU B O 1
ATOM 2374 N N . GLY B 1 48 ? 6.835 41.962 65.827 1.00 20.42 48 GLY B N 1
ATOM 2375 C CA . GLY B 1 48 ? 6.403 41.361 67.111 1.00 21.48 48 GLY B CA 1
ATOM 2376 C C . GLY B 1 48 ? 7.110 40.015 67.390 1.00 21.55 48 GLY B C 1
ATOM 2377 O O . GLY B 1 48 ? 7.489 39.294 66.456 1.00 21.82 48 GLY B O 1
ATOM 2378 N N . ILE B 1 49 ? 7.286 39.704 68.674 1.00 20.95 49 ILE B N 1
ATOM 2379 C CA . ILE B 1 49 ? 7.898 38.455 69.124 1.00 21.08 49 ILE B CA 1
ATOM 2380 C C . ILE B 1 49 ? 6.960 37.799 70.155 1.00 21.52 49 ILE B C 1
ATOM 2381 O O . ILE B 1 49 ? 6.545 38.431 71.099 1.00 21.37 49 ILE B O 1
ATOM 2386 N N . GLN B 1 50 ? 6.624 36.535 69.944 1.00 22.31 50 GLN B N 1
ATOM 2387 C CA . GLN B 1 50 ? 5.771 35.799 70.884 1.00 23.98 50 GLN B CA 1
ATOM 2388 C C . GLN B 1 50 ? 6.530 34.582 71.380 1.00 24.55 50 GLN B C 1
ATOM 2389 O O . GLN B 1 50 ? 6.973 33.765 70.600 1.00 23.99 50 GLN B O 1
ATOM 2395 N N . ILE B 1 51 ? 6.716 34.472 72.684 1.00 26.22 51 ILE B N 1
ATOM 2396 C CA . ILE B 1 51 ? 7.323 33.261 73.244 1.00 27.87 51 ILE B CA 1
ATOM 2397 C C . ILE B 1 51 ? 6.391 32.798 74.357 1.00 28.94 51 ILE B C 1
ATOM 2398 O O . ILE B 1 51 ? 6.163 33.508 75.356 1.00 27.25 51 ILE B O 1
ATOM 2403 N N . GLU B 1 52 ? 5.786 31.642 74.128 1.00 30.93 52 GLU B N 1
ATOM 2404 C CA . GLU B 1 52 ? 4.849 31.068 75.087 1.00 32.91 52 GLU B CA 1
ATOM 2405 C C . GLU B 1 52 ? 3.754 32.071 75.400 1.00 32.11 52 GLU B C 1
ATOM 2406 O O . GLU B 1 52 ? 3.055 32.485 74.493 1.00 33.25 52 GLU B O 1
ATOM 2412 N N . ASP B 1 53 ? 3.614 32.538 76.629 1.00 32.08 53 ASP B N 1
ATOM 2413 C CA . ASP B 1 53 ? 2.510 33.438 76.951 1.00 32.45 53 ASP B CA 1
ATOM 2414 C C . ASP B 1 53 ? 2.886 34.941 76.837 1.00 30.48 53 ASP B C 1
ATOM 2415 O O . ASP B 1 53 ? 2.086 35.794 77.131 1.00 29.81 53 ASP B O 1
ATOM 2420 N N . THR B 1 54 ? 4.097 35.245 76.384 1.00 28.74 54 THR B N 1
ATOM 2421 C CA . THR B 1 54 ? 4.644 36.611 76.419 1.00 28.02 54 THR B CA 1
ATOM 2422 C C . THR B 1 54 ? 4.762 37.209 75.014 1.00 26.64 54 THR B C 1
ATOM 2423 O O . THR B 1 54 ? 5.283 36.582 74.131 1.00 25.81 54 THR B O 1
ATOM 2427 N N . GLN B 1 55 ? 4.239 38.410 74.817 1.00 26.62 55 GLN B N 1
ATOM 2428 C CA . GLN B 1 55 ? 4.342 39.123 73.557 1.00 26.26 55 GLN B CA 1
ATOM 2429 C C . GLN B 1 55 ? 5.171 40.351 73.806 1.00 25.90 55 GLN B C 1
ATOM 2430 O O . GLN B 1 55 ? 4.914 41.076 74.748 1.00 26.33 55 GLN B O 1
ATOM 2436 N N . TRP B 1 56 ? 6.167 40.581 72.960 1.00 25.49 56 TRP B N 1
ATOM 2437 C CA . TRP B 1 56 ? 6.957 41.797 73.018 1.00 26.36 56 TRP B CA 1
ATOM 2438 C C . TRP B 1 56 ? 6.987 42.473 71.650 1.00 26.82 56 TRP B C 1
ATOM 2439 O O . TRP B 1 56 ? 6.942 41.820 70.603 1.00 26.78 56 TRP B O 1
ATOM 2450 N N . THR B 1 57 ? 7.136 43.780 71.659 1.00 27.25 57 THR B N 1
ATOM 2451 C CA . THR B 1 57 ? 7.456 44.525 70.455 1.00 27.30 57 THR B CA 1
ATOM 2452 C C . THR B 1 57 ? 8.959 44.563 70.362 1.00 26.57 57 THR B C 1
ATOM 2453 O O . THR B 1 57 ? 9.647 44.780 71.370 1.00 25.86 57 THR B O 1
ATOM 2457 N N . ASP B 1 58 ? 9.491 44.325 69.170 1.00 26.77 58 ASP 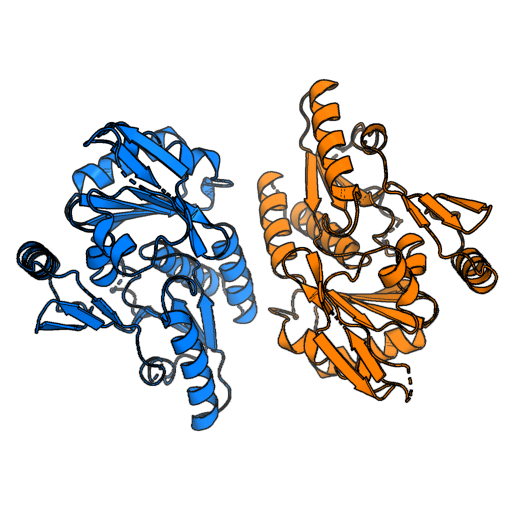B N 1
ATOM 2458 C CA . ASP B 1 58 ? 10.947 44.369 68.958 1.00 26.64 58 ASP B CA 1
ATOM 2459 C C . ASP B 1 58 ? 11.383 45.826 68.811 1.00 27.27 58 ASP B C 1
ATOM 2460 O O . ASP B 1 58 ? 11.517 46.359 67.688 1.00 25.47 58 ASP B O 1
ATOM 2465 N N . ASP B 1 59 ? 11.657 46.460 69.948 1.00 28.69 59 ASP B N 1
ATOM 2466 C CA . ASP B 1 59 ? 12.210 47.820 69.938 1.00 29.59 59 ASP B CA 1
ATOM 2467 C C . ASP B 1 59 ? 13.286 47.984 70.992 1.00 30.97 59 ASP B C 1
ATOM 2468 O O . ASP B 1 59 ? 13.681 47.006 71.631 1.00 29.39 59 ASP B O 1
ATOM 2473 N N . ASP B 1 60 ? 13.760 49.212 71.182 1.00 33.62 60 ASP B N 1
ATOM 2474 C CA . ASP B 1 60 ? 14.921 49.452 72.048 1.00 36.64 60 ASP B CA 1
ATOM 2475 C C . ASP B 1 60 ? 14.591 49.220 73.537 1.00 36.78 60 ASP B C 1
ATOM 2476 O O . ASP B 1 60 ? 15.512 49.065 74.347 1.00 38.89 60 ASP B O 1
ATOM 2481 N N . SER B 1 61 ? 13.316 49.115 73.899 1.00 35.81 61 SER B N 1
ATOM 2482 C CA . SER B 1 61 ? 12.989 48.802 75.269 1.00 35.96 61 SER B CA 1
ATOM 2483 C C . SER B 1 61 ? 13.076 47.289 75.600 1.00 34.95 61 SER B C 1
ATOM 2484 O O . SER B 1 61 ? 13.013 46.895 76.775 1.00 35.16 61 SER B O 1
ATOM 2487 N N . LEU B 1 62 ? 13.222 46.442 74.583 1.00 32.32 62 LEU B N 1
ATOM 2488 C CA . LEU B 1 62 ? 13.394 45.013 74.813 1.00 30.45 62 LEU B CA 1
ATOM 2489 C C . LEU B 1 62 ? 14.867 44.694 74.979 1.00 29.26 62 LEU B C 1
ATOM 2490 O O . LEU B 1 62 ? 15.636 44.883 74.056 1.00 27.82 62 LEU B O 1
ATOM 2495 N N . LYS B 1 63 ? 15.233 44.184 76.138 1.00 27.75 63 LYS B N 1
ATOM 2496 C CA . LYS B 1 63 ? 16.599 43.824 76.416 1.00 28.84 63 LYS B CA 1
ATOM 2497 C C . LYS B 1 63 ? 16.891 42.416 75.872 1.00 26.79 63 LYS B C 1
ATOM 2498 O O . LYS B 1 63 ? 16.118 41.449 76.039 1.00 24.44 63 LYS B O 1
ATOM 2504 N N . GLN B 1 64 ? 18.019 42.333 75.190 1.00 25.44 64 GLN B N 1
ATOM 2505 C CA . GLN B 1 64 ? 18.439 41.095 74.598 1.00 24.82 64 GLN B CA 1
ATOM 2506 C C . GLN B 1 64 ? 18.504 40.002 75.672 1.00 23.73 64 GLN B C 1
ATOM 2507 O O . GLN B 1 64 ? 18.115 38.885 75.428 1.00 22.87 64 GLN B O 1
ATOM 2513 N N . GLU B 1 65 ? 19.010 40.317 76.860 1.00 23.61 65 GLU B N 1
ATOM 2514 C CA . GLU B 1 65 ? 19.189 39.245 77.872 1.00 23.61 65 GLU B CA 1
ATOM 2515 C C . GLU B 1 65 ? 17.813 38.702 78.302 1.00 23.75 65 GLU B C 1
ATOM 2516 O O . GLU B 1 65 ? 17.648 37.500 78.486 1.00 22.90 65 GLU B O 1
ATOM 2522 N N . GLU B 1 66 ? 16.821 39.593 78.422 1.00 23.88 66 GLU B N 1
ATOM 2523 C CA . GLU B 1 66 ? 15.483 39.136 78.792 1.00 24.96 66 GLU B CA 1
ATOM 2524 C C . GLU B 1 66 ? 14.923 38.178 77.770 1.00 22.80 66 GLU B C 1
ATOM 2525 O O . GLU B 1 66 ? 14.355 37.151 78.095 1.00 21.14 66 GLU B O 1
ATOM 2531 N N . LEU B 1 67 ? 15.103 38.521 76.508 1.00 22.40 67 LEU B N 1
ATOM 2532 C CA . LEU B 1 67 ? 14.712 37.664 75.430 1.00 22.28 67 LEU B CA 1
ATOM 2533 C C . LEU B 1 67 ? 15.450 36.315 75.430 1.00 22.08 67 LEU B C 1
ATOM 2534 O O . LEU B 1 67 ? 14.812 35.265 75.311 1.00 21.69 67 LEU B O 1
ATOM 2539 N N . LEU B 1 68 ? 16.785 36.338 75.503 1.00 20.95 68 LEU B N 1
ATOM 2540 C CA . LEU B 1 68 ? 17.544 35.072 75.592 1.00 21.54 68 LEU B CA 1
ATOM 2541 C C . LEU B 1 68 ? 17.153 34.190 76.808 1.00 20.96 68 LEU B C 1
ATOM 2542 O O . LEU B 1 68 ? 17.038 32.977 76.669 1.00 20.25 68 LEU B O 1
ATOM 2547 N N . LEU B 1 69 ? 16.884 34.804 77.970 1.00 20.30 69 LEU B N 1
ATOM 2548 C CA . LEU B 1 69 ? 16.461 34.039 79.139 1.00 20.14 69 LEU B CA 1
ATOM 2549 C C . LEU B 1 69 ? 15.086 33.375 78.917 1.00 21.41 69 LEU B C 1
ATOM 2550 O O . LEU B 1 69 ? 14.877 32.191 79.249 1.00 21.41 69 LEU B O 1
ATOM 2555 N N . LYS B 1 70 ? 14.170 34.102 78.284 1.00 21.35 70 LYS B N 1
ATOM 2556 C CA . LYS B 1 70 ? 12.838 33.550 77.985 1.00 21.84 70 LYS B CA 1
ATOM 2557 C C . LYS B 1 70 ? 12.914 32.401 76.981 1.00 21.66 70 LYS B C 1
ATOM 2558 O O . LYS B 1 70 ? 12.258 31.395 77.162 1.00 21.32 70 LYS B O 1
ATOM 2564 N N . ILE B 1 71 ? 13.724 32.550 75.924 1.00 21.35 71 ILE B N 1
ATOM 2565 C CA . ILE B 1 71 ? 13.962 31.483 74.956 1.00 21.79 71 ILE B CA 1
ATOM 2566 C C . ILE B 1 71 ? 14.533 30.236 75.652 1.00 23.64 71 ILE B C 1
ATOM 2567 O O . ILE B 1 71 ? 14.072 29.121 75.407 1.00 24.78 71 ILE B O 1
ATOM 2572 N N . ALA B 1 72 ? 15.536 30.453 76.501 1.00 24.79 72 ALA B N 1
ATOM 2573 C CA . ALA B 1 72 ? 16.191 29.384 77.251 1.00 26.45 72 ALA B CA 1
ATOM 2574 C C . ALA B 1 72 ? 15.211 28.648 78.132 1.00 27.95 72 ALA B C 1
ATOM 2575 O O . ALA B 1 72 ? 15.274 27.435 78.207 1.00 28.34 72 ALA B O 1
ATOM 2577 N N . GLU B 1 73 ? 14.300 29.367 78.781 1.00 29.82 73 GLU B N 1
ATOM 2578 C CA . GLU B 1 73 ? 13.311 28.729 79.680 1.00 31.53 73 GLU B CA 1
ATOM 2579 C C . GLU B 1 73 ? 12.180 28.086 78.960 1.00 31.90 73 GLU B C 1
ATOM 2580 O O . GLU B 1 73 ? 11.584 27.174 79.451 1.00 31.08 73 GLU B O 1
ATOM 2586 N N . SER B 1 74 ? 11.834 28.618 77.806 1.00 32.46 74 SER B N 1
ATOM 2587 C CA . SER B 1 74 ? 10.640 28.147 77.126 1.00 33.21 74 SER B CA 1
ATOM 2588 C C . SER B 1 74 ? 10.893 26.925 76.266 1.00 33.41 74 SER B C 1
ATOM 2589 O O . SER B 1 74 ? 11.785 26.913 75.391 1.00 33.57 74 SER B O 1
ATOM 2592 N N . THR B 1 75 ? 10.088 25.897 76.467 1.00 33.04 75 THR B N 1
ATOM 2593 C CA . THR B 1 75 ? 10.199 24.752 75.599 1.00 34.71 75 THR B CA 1
ATOM 2594 C C . THR B 1 75 ? 9.466 25.063 74.265 1.00 34.22 75 THR B C 1
ATOM 2595 O O . THR B 1 75 ? 9.801 24.468 73.246 1.00 35.48 75 THR B O 1
ATOM 2599 N N . SER B 1 76 ? 8.519 26.007 74.238 1.00 33.98 76 SER B N 1
ATOM 2600 C CA . SER B 1 76 ? 7.870 26.385 72.950 1.00 33.49 76 SER B CA 1
ATOM 2601 C C . SER B 1 76 ? 8.820 27.258 72.146 1.00 31.69 76 SER B C 1
ATOM 2602 O O . SER B 1 76 ? 9.428 28.176 72.681 1.00 29.97 76 SER B O 1
ATOM 2605 N N . CYS B 1 77 ? 8.897 26.973 70.863 1.00 30.92 77 CYS B N 1
ATOM 2606 C CA . CYS B 1 77 ? 9.638 27.768 69.893 1.00 30.98 77 CYS B CA 1
ATOM 2607 C C . CYS B 1 77 ? 8.992 29.166 69.712 1.00 29.31 77 CYS B C 1
ATOM 2608 O O . CYS B 1 77 ? 7.760 29.311 69.669 1.00 28.06 77 CYS B O 1
ATOM 2611 N N . ALA B 1 78 ? 9.833 30.189 69.639 1.00 28.30 78 ALA B N 1
ATOM 2612 C CA . ALA B 1 78 ? 9.399 31.558 69.439 1.00 27.19 78 ALA B CA 1
ATOM 2613 C C . ALA B 1 78 ? 8.675 31.661 68.130 1.00 26.87 78 ALA B C 1
ATOM 2614 O O . ALA B 1 78 ? 8.994 30.950 67.193 1.00 26.21 78 ALA B O 1
ATOM 2616 N N . LYS B 1 79 ? 7.736 32.590 68.065 1.00 26.79 79 LYS B N 1
ATOM 2617 C CA . LYS B 1 79 ? 7.099 32.958 66.835 1.00 27.59 79 LYS B CA 1
ATOM 2618 C C . LYS B 1 79 ? 7.242 34.468 66.652 1.00 26.96 79 LYS B C 1
ATOM 2619 O O . LYS B 1 79 ? 7.375 35.230 67.619 1.00 28.24 79 LYS B O 1
ATOM 2625 N N . THR B 1 80 ? 7.188 34.909 65.417 1.00 24.69 80 THR B N 1
ATOM 2626 C CA . THR B 1 80 ? 7.308 36.328 65.141 1.00 23.73 80 THR B CA 1
ATOM 2627 C C . THR 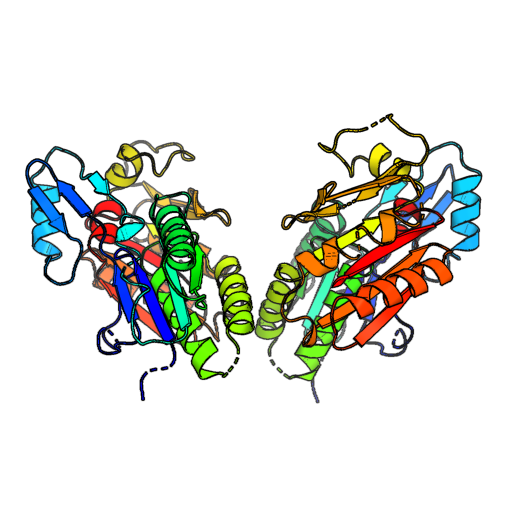B 1 80 ? 6.257 36.781 64.154 1.00 22.77 80 THR B C 1
ATOM 2628 O O . THR B 1 80 ? 5.649 35.973 63.475 1.00 21.22 80 THR B O 1
ATOM 2632 N N . SER B 1 81 ? 6.054 38.087 64.085 1.00 23.40 81 SER B N 1
ATOM 2633 C CA . SER B 1 81 ? 5.118 38.651 63.134 1.00 24.19 81 SER B CA 1
ATOM 2634 C C . SER B 1 81 ? 5.685 39.908 62.507 1.00 24.14 81 SER B C 1
ATOM 2635 O O . SER B 1 81 ? 6.355 40.702 63.174 1.00 22.49 81 SER B O 1
ATOM 2638 N N . CYS B 1 82 ? 5.373 40.111 61.230 1.00 24.43 82 CYS B N 1
ATOM 2639 C CA . CYS B 1 82 ? 5.893 41.230 60.482 1.00 24.80 82 CYS B CA 1
ATOM 2640 C C . CYS B 1 82 ? 5.031 42.486 60.746 1.00 25.33 82 CYS B C 1
ATOM 2641 O O . CYS B 1 82 ? 3.947 42.392 61.309 1.00 26.09 82 CYS B O 1
ATOM 2644 N N . PRO B 1 83 ? 5.503 43.678 60.369 1.00 24.49 83 PRO B N 1
ATOM 2645 C CA . PRO B 1 83 ? 4.643 44.841 60.609 1.00 24.21 83 PRO B CA 1
ATOM 2646 C C . PRO B 1 83 ? 3.495 44.904 59.588 1.00 24.41 83 PRO B C 1
ATOM 2647 O O . PRO B 1 83 ? 3.586 44.327 58.551 1.00 24.83 83 PRO B O 1
ATOM 2651 N N . SER B 1 84 ? 2.422 45.601 59.911 1.00 25.08 84 SER B N 1
ATOM 2652 C CA . SER B 1 84 ? 1.250 45.652 59.080 1.00 25.42 84 SER B CA 1
ATOM 2653 C C . SER B 1 84 ? 1.418 46.736 58.029 1.00 24.92 84 SER B C 1
ATOM 2654 O O . SER B 1 84 ? 2.212 47.665 58.238 1.00 24.97 84 SER B O 1
ATOM 2657 N N . PRO B 1 85 ? 0.669 46.653 56.920 1.00 25.39 85 PRO B N 1
ATOM 2658 C CA . PRO B 1 85 ? 0.730 47.737 55.928 1.00 25.82 85 PRO B CA 1
ATOM 2659 C C . PRO B 1 85 ? 0.381 49.095 56.507 1.00 26.33 85 PRO B C 1
ATOM 2660 O O . PRO B 1 85 ? 1.004 50.095 56.129 1.00 26.50 85 PRO B O 1
ATOM 2664 N N . GLU B 1 86 ? -0.568 49.115 57.439 1.00 26.16 86 GLU B N 1
ATOM 2665 C CA . GLU B 1 86 ? -1.046 50.329 58.053 1.00 27.23 86 GLU B CA 1
ATOM 2666 C C . GLU B 1 86 ? 0.043 51.025 58.832 1.00 26.13 86 GLU B C 1
ATOM 2667 O O . GLU B 1 86 ? 0.232 52.214 58.729 1.00 25.16 86 GLU B O 1
ATOM 2673 N N . ARG B 1 87 ? 0.768 50.251 59.608 1.00 24.80 87 ARG B N 1
ATOM 2674 C CA . ARG B 1 87 ? 1.915 50.729 60.302 1.00 25.57 87 ARG B CA 1
ATOM 2675 C C . ARG B 1 87 ? 3.017 51.302 59.397 1.00 24.12 87 ARG B C 1
ATOM 2676 O O . ARG B 1 87 ? 3.584 52.329 59.705 1.00 23.40 87 ARG B O 1
ATOM 2684 N N . TYR B 1 88 ? 3.343 50.602 58.311 1.00 23.40 88 TYR B N 1
ATOM 2685 C CA . TYR B 1 88 ? 4.245 51.154 57.298 1.00 22.00 88 TYR B CA 1
ATOM 2686 C C . TYR B 1 88 ? 3.720 52.460 56.718 1.00 21.52 88 TYR B C 1
ATOM 2687 O O . TYR B 1 88 ? 4.437 53.424 56.658 1.00 20.72 88 TYR B O 1
ATOM 2704 N N . GLU B 1 90 ? 1.803 54.689 57.976 1.00 24.64 90 GLU B N 1
ATOM 2705 C CA . GLU B 1 90 ? 1.954 55.760 58.989 1.00 25.49 90 GLU B CA 1
ATOM 2706 C C . GLU B 1 90 ? 3.377 56.221 59.079 1.00 24.54 90 GLU B C 1
ATOM 2707 O O . GLU B 1 90 ? 3.626 57.427 59.210 1.00 23.66 90 GLU B O 1
ATOM 2713 N N . SER B 1 91 ? 4.318 55.277 59.000 1.00 24.24 91 SER B N 1
ATOM 2714 C CA . SER B 1 91 ? 5.724 55.631 59.079 1.00 23.94 91 SER B CA 1
ATOM 2715 C C . SER B 1 91 ? 6.151 56.527 57.889 1.00 24.20 91 SER B C 1
ATOM 2716 O O . SER B 1 91 ? 7.054 57.324 58.036 1.00 23.65 91 SER B O 1
ATOM 2719 N N . TYR B 1 92 ? 5.484 56.396 56.741 1.00 23.93 92 TYR B N 1
ATOM 2720 C CA . TYR B 1 92 ? 5.823 57.181 55.561 1.00 23.09 92 TYR B CA 1
ATOM 2721 C C . TYR B 1 92 ? 5.255 58.593 55.620 1.00 24.07 92 TYR B C 1
ATOM 2722 O O . TYR B 1 92 ? 5.735 59.491 54.901 1.00 23.15 92 TYR B O 1
ATOM 2731 N N . HIS B 1 93 ? 4.200 58.777 56.417 1.00 25.46 93 HIS B N 1
ATOM 2732 C CA . HIS B 1 93 ? 3.540 60.072 56.566 1.00 26.92 93 HIS B CA 1
ATOM 2733 C C . HIS B 1 93 ? 4.270 60.895 57.622 1.00 27.93 93 HIS B C 1
ATOM 2734 O O . HIS B 1 93 ? 4.016 60.752 58.810 1.00 27.76 93 HIS B O 1
ATOM 2741 N N . CYS B 1 94 ? 5.194 61.728 57.168 1.00 28.17 94 CYS B N 1
ATOM 2742 C CA . CYS B 1 94 ? 6.027 62.534 58.025 1.00 28.65 94 CYS B CA 1
ATOM 2743 C C . CYS B 1 94 ? 6.582 63.658 57.175 1.00 29.18 94 CYS B C 1
ATOM 2744 O O . CYS B 1 94 ? 6.344 63.718 55.966 1.00 27.92 94 CYS B O 1
ATOM 2747 N N . ASP B 1 95 ? 7.355 64.525 57.803 1.00 29.72 95 ASP B N 1
ATOM 2748 C CA . ASP B 1 95 ? 7.841 65.702 57.129 1.00 31.26 95 ASP B CA 1
ATOM 2749 C C . ASP B 1 95 ? 8.999 65.469 56.132 1.00 29.56 95 ASP B C 1
ATOM 2750 O O . ASP B 1 95 ? 9.214 66.275 55.213 1.00 30.66 95 ASP B O 1
ATOM 2755 N N . ALA B 1 96 ? 9.713 64.367 56.262 1.00 27.11 96 ALA B N 1
ATOM 2756 C CA . ALA B 1 96 ? 10.803 64.052 55.326 1.00 26.41 96 ALA B CA 1
ATOM 2757 C C . ALA B 1 96 ? 10.238 63.946 53.923 1.00 26.14 96 ALA B C 1
ATOM 2758 O O . ALA B 1 96 ? 9.205 63.331 53.721 1.00 26.17 96 ALA B O 1
ATOM 2760 N N . GLU B 1 97 ? 10.950 64.480 52.952 1.00 27.06 97 GLU B N 1
ATOM 2761 C CA . GLU B 1 97 ? 10.473 64.530 51.574 1.00 28.61 97 GLU B CA 1
ATOM 2762 C C . GLU B 1 97 ? 10.531 63.192 50.848 1.00 28.05 97 GLU B C 1
ATOM 2763 O O . GLU B 1 97 ? 9.596 62.816 50.153 1.00 29.32 97 GLU B O 1
ATOM 2769 N N . ARG B 1 98 ? 11.655 62.497 50.959 1.00 26.48 98 ARG B N 1
ATOM 2770 C CA . ARG B 1 98 ? 11.856 61.205 50.315 1.00 25.83 98 ARG B CA 1
ATOM 2771 C C . ARG B 1 98 ? 11.932 60.087 51.342 1.00 24.05 98 ARG B C 1
ATOM 2772 O O . ARG B 1 98 ? 12.670 60.203 52.327 1.00 22.74 98 ARG B O 1
ATOM 2780 N N . ILE B 1 99 ? 11.252 58.983 51.065 1.00 22.56 99 ILE B N 1
ATOM 2781 C CA . ILE B 1 99 ? 11.253 57.833 51.968 1.00 20.97 99 ILE B CA 1
ATOM 2782 C C . ILE B 1 99 ? 11.857 56.600 51.286 1.00 20.55 99 ILE B C 1
ATOM 2783 O O . ILE B 1 99 ? 11.459 56.230 50.176 1.00 20.19 99 ILE B O 1
ATOM 2788 N N . TYR B 1 100 ? 12.783 55.962 51.972 1.00 19.71 100 TYR B N 1
ATOM 2789 C CA . TYR B 1 100 ? 13.369 54.723 51.550 1.00 20.11 100 TYR B CA 1
ATOM 2790 C C . TYR B 1 100 ? 13.075 53.729 52.666 1.00 19.83 100 TYR B C 1
ATOM 2791 O O . TYR B 1 100 ? 13.164 54.073 53.850 1.00 19.79 100 TYR B O 1
ATOM 2800 N N . VAL B 1 101 ? 12.770 52.505 52.291 1.00 18.59 101 VAL B N 1
ATOM 2801 C CA . VAL B 1 101 ? 12.326 51.494 53.209 1.00 18.28 101 VAL B CA 1
ATOM 2802 C C . VAL B 1 101 ? 13.199 50.261 52.955 1.00 18.65 101 VAL B C 1
ATOM 2803 O O . VAL B 1 101 ? 13.394 49.838 51.817 1.00 19.89 101 VAL B O 1
ATOM 2807 N N . VAL B 1 102 ? 13.735 49.704 54.020 1.00 18.55 102 VAL B N 1
ATOM 2808 C CA . VAL B 1 102 ? 14.579 48.526 53.942 1.00 18.25 102 VAL B CA 1
ATOM 2809 C C . VAL B 1 102 ? 13.987 47.431 54.782 1.00 17.79 102 VAL B C 1
ATOM 2810 O O . VAL B 1 102 ? 13.749 47.618 55.972 1.00 18.11 102 VAL B O 1
ATOM 2814 N N . THR B 1 103 ? 13.757 46.273 54.187 1.00 17.94 103 THR B N 1
ATOM 2815 C CA . THR B 1 103 ? 13.143 45.180 54.911 1.00 18.37 103 THR B CA 1
ATOM 2816 C C . THR B 1 103 ? 13.927 43.897 54.803 1.00 18.55 103 THR B C 1
ATOM 2817 O O . THR B 1 103 ? 14.731 43.727 53.909 1.00 19.06 103 THR B O 1
ATOM 2821 N N . LEU B 1 104 ? 13.618 42.977 55.705 1.00 18.71 104 LEU B N 1
ATOM 2822 C CA . LEU B 1 104 ? 13.938 41.558 55.564 1.00 19.42 104 LEU B CA 1
ATOM 2823 C C . LEU B 1 104 ? 13.633 41.020 54.154 1.00 19.54 104 LEU B C 1
ATOM 2824 O O . LEU B 1 104 ? 12.720 41.503 53.461 1.00 19.25 104 LEU B O 1
ATOM 2829 N N . SER B 1 105 ? 14.404 40.017 53.769 1.00 19.36 105 SER B N 1
ATOM 2830 C CA . SER B 1 105 ? 14.169 39.257 52.562 1.00 20.11 105 SER B CA 1
ATOM 2831 C C . SER B 1 105 ? 12.701 38.909 52.402 1.00 19.92 105 SER B C 1
ATOM 2832 O O . SER B 1 105 ? 12.115 38.348 53.308 1.00 18.79 105 SER B O 1
ATOM 2835 N N . ALA B 1 106 ? 12.134 39.231 51.246 1.00 20.73 106 ALA B N 1
ATOM 2836 C CA . ALA B 1 106 ? 10.749 38.876 50.922 1.00 22.26 106 ALA B CA 1
ATOM 2837 C C . ALA B 1 106 ? 10.518 37.359 50.978 1.00 24.09 106 ALA B C 1
ATOM 2838 O O . ALA B 1 106 ? 9.376 36.923 51.145 1.00 25.69 106 ALA B O 1
ATOM 2840 N N . GLU B 1 107 ? 11.578 36.559 50.857 1.00 24.59 107 GLU B N 1
ATOM 2841 C CA . GLU B 1 107 ? 11.452 35.114 50.977 1.00 25.80 107 GLU B CA 1
ATOM 2842 C C . GLU B 1 107 ? 11.439 34.574 52.414 1.00 26.00 107 GLU B C 1
ATOM 2843 O O . GLU B 1 107 ? 11.113 33.382 52.607 1.00 26.14 107 GLU B O 1
ATOM 2849 N N . LEU B 1 108 ? 11.738 35.433 53.401 1.00 23.89 108 LEU B N 1
ATOM 2850 C CA . LEU B 1 108 ? 11.817 35.020 54.810 1.00 23.60 108 LEU B CA 1
ATOM 2851 C C . LEU B 1 108 ? 10.714 35.613 55.676 1.00 23.08 108 LEU B C 1
ATOM 2852 O O . LEU B 1 108 ? 10.537 35.193 56.802 1.00 23.36 108 LEU B O 1
ATOM 2857 N N . SER B 1 109 ? 9.971 36.583 55.147 1.00 22.32 109 SER B N 1
ATOM 2858 C CA . SER B 1 109 ? 9.040 37.359 55.959 1.00 21.95 109 SER B CA 1
ATOM 2859 C C . SER B 1 109 ? 8.059 38.119 55.069 1.00 21.31 109 SER B C 1
ATOM 2860 O O . SER B 1 109 ? 8.358 38.443 53.926 1.00 19.50 109 SER B O 1
ATOM 2863 N N . GLY B 1 110 ? 6.886 38.393 55.617 1.00 21.27 110 GLY B N 1
ATOM 2864 C CA . GLY B 1 110 ? 5.909 39.296 54.991 1.00 21.18 110 GLY B CA 1
ATOM 2865 C C . GLY B 1 110 ? 6.227 40.795 55.083 1.00 21.13 110 GLY B C 1
ATOM 2866 O O . GLY B 1 110 ? 5.477 41.628 54.569 1.00 20.53 110 GLY B O 1
ATOM 2867 N N . SER B 1 111 ? 7.340 41.147 55.717 1.00 20.63 111 SER B N 1
ATOM 2868 C CA . SER B 1 111 ? 7.707 42.542 55.916 1.00 20.34 111 SER B CA 1
ATOM 2869 C C . SER B 1 111 ? 7.750 43.323 54.633 1.00 20.52 111 SER B C 1
ATOM 2870 O O . SER B 1 111 ? 7.139 44.387 54.554 1.00 21.08 111 SER B O 1
ATOM 2873 N N . TYR B 1 112 ? 8.423 42.790 53.621 1.00 21.09 112 TYR B N 1
ATOM 2874 C CA . TYR B 1 112 ? 8.554 43.451 52.333 1.00 21.34 112 TYR B CA 1
ATOM 2875 C C . TYR B 1 112 ? 7.159 43.678 51.723 1.00 22.03 112 TYR B C 1
ATOM 2876 O O . TYR B 1 112 ? 6.782 44.801 51.390 1.00 20.35 112 TYR B O 1
ATOM 2885 N N . ASN B 1 113 ? 6.385 42.620 51.600 1.00 23.00 113 ASN B N 1
ATOM 2886 C CA . ASN B 1 113 ? 5.048 42.791 50.998 1.00 24.79 113 ASN B CA 1
ATOM 2887 C C . ASN B 1 113 ? 4.199 43.776 51.777 1.00 24.05 113 ASN B C 1
ATOM 2888 O O . ASN B 1 113 ? 3.445 44.486 51.178 1.00 23.20 113 ASN B O 1
ATOM 2893 N N . SER B 1 114 ? 4.307 43.826 53.107 1.00 24.72 114 SER B N 1
ATOM 2894 C CA . SER B 1 114 ? 3.526 44.811 53.882 1.00 24.62 114 SER B CA 1
ATOM 2895 C C . SER B 1 114 ? 3.991 46.216 53.610 1.00 22.75 114 SER B C 1
ATOM 2896 O O . SER B 1 114 ? 3.159 47.098 53.568 1.00 22.70 114 SER B O 1
ATOM 2899 N N . ALA B 1 115 ? 5.301 46.422 53.484 1.00 21.68 115 ALA B N 1
ATOM 2900 C CA . ALA B 1 115 ? 5.860 47.759 53.195 1.00 21.05 115 ALA B CA 1
ATOM 2901 C C . ALA B 1 115 ? 5.365 48.258 51.830 1.00 20.56 115 ALA B C 1
ATOM 2902 O O . ALA B 1 115 ? 4.997 49.431 51.687 1.00 18.59 115 ALA B O 1
ATOM 2904 N N . VAL B 1 116 ? 5.330 47.340 50.861 1.00 20.16 116 VAL B N 1
ATOM 2905 C CA . VAL B 1 116 ? 4.851 47.647 49.512 1.00 21.10 116 VAL B CA 1
ATOM 2906 C C . VAL B 1 116 ? 3.351 48.001 49.527 1.00 22.70 116 VAL B C 1
ATOM 2907 O O . VAL B 1 116 ? 2.967 49.011 48.944 1.00 22.44 116 VAL B O 1
ATOM 2911 N N . LEU B 1 117 ? 2.542 47.207 50.239 1.00 23.35 117 LEU B N 1
ATOM 2912 C CA . LEU B 1 117 ? 1.112 47.511 50.416 1.00 24.43 117 LEU B CA 1
ATOM 2913 C C . LEU B 1 117 ? 0.921 48.836 51.135 1.00 24.10 117 LEU B C 1
ATOM 2914 O O . LEU B 1 117 ? 0.089 49.646 50.747 1.00 23.35 117 LEU B O 1
ATOM 2919 N N . GLY B 1 118 ? 1.748 49.081 52.147 1.00 23.75 118 GLY B N 1
ATOM 2920 C CA . GLY B 1 118 ? 1.772 50.389 52.798 1.00 23.29 118 GLY B CA 1
ATOM 2921 C C . GLY B 1 118 ? 1.987 51.572 51.868 1.00 22.75 118 GLY B C 1
ATOM 2922 O O . GLY B 1 118 ? 1.356 52.626 52.027 1.00 21.20 118 GLY B O 1
ATOM 2923 N N . LYS B 1 119 ? 2.899 51.414 50.920 1.00 22.30 119 LYS B N 1
ATOM 2924 C CA . LYS B 1 119 ? 3.152 52.438 49.913 1.00 22.32 119 LYS B CA 1
ATOM 2925 C C . LYS B 1 119 ? 1.904 52.652 49.033 1.00 22.95 119 LYS B C 1
ATOM 2926 O O . LYS B 1 119 ? 1.490 53.797 48.819 1.00 21.74 119 LYS B O 1
ATOM 2932 N N . ASN B 1 120 ? 1.301 51.558 48.579 1.00 23.12 120 ASN B N 1
ATOM 2933 C CA . ASN B 1 120 ? 0.079 51.640 47.754 1.00 24.83 120 ASN B CA 1
ATOM 2934 C C . ASN B 1 120 ? -1.037 52.357 48.467 1.00 24.57 120 ASN B C 1
ATOM 2935 O O . ASN B 1 120 ? -1.690 53.242 47.900 1.00 24.28 120 ASN B O 1
ATOM 2940 N N . LEU B 1 121 ? -1.222 52.000 49.735 1.00 24.65 121 LEU B N 1
ATOM 2941 C CA . LEU B 1 121 ? -2.223 52.649 50.571 1.00 23.61 121 LEU B CA 1
ATOM 2942 C C . LEU B 1 121 ? -1.906 54.110 50.754 1.00 23.59 121 LEU B C 1
ATOM 2943 O O . LEU B 1 121 ? -2.802 54.949 50.668 1.00 22.67 121 LEU B O 1
ATOM 2948 N N . TYR B 1 122 ? -0.638 54.401 51.034 1.00 22.26 122 TYR B N 1
ATOM 2949 C CA . TYR B 1 122 ? -0.183 55.770 51.193 1.00 22.52 122 TYR B CA 1
ATOM 2950 C C . TYR B 1 122 ? -0.598 56.590 49.978 1.00 23.09 122 TYR B C 1
ATOM 2951 O O . TYR B 1 122 ? -1.169 57.685 50.134 1.00 22.78 122 TYR B O 1
ATOM 2960 N N . GLU B 1 123 ? -0.267 56.090 48.793 1.00 23.57 123 GLU B N 1
ATOM 2961 C CA . GLU B 1 123 ? -0.464 56.875 47.565 1.00 26.21 123 GLU B CA 1
ATOM 2962 C C . GLU B 1 123 ? -1.961 57.087 47.286 1.00 26.47 123 GLU B C 1
ATOM 2963 O O . GLU B 1 123 ? -2.390 58.183 46.830 1.00 28.28 123 GLU B O 1
ATOM 2969 N N . GLU B 1 124 ? -2.758 56.094 47.660 1.00 25.74 124 GLU B N 1
ATOM 2970 C CA . GLU B 1 124 ? -4.209 56.242 47.630 1.00 26.40 124 GLU B CA 1
ATOM 2971 C C . GLU B 1 124 ? -4.796 57.279 48.598 1.00 27.18 124 GLU B C 1
ATOM 2972 O O . GLU B 1 124 ? -5.774 57.942 48.253 1.00 26.68 124 GLU B O 1
ATOM 2978 N N . GLU B 1 125 ? -4.235 57.400 49.794 1.00 27.22 125 GLU B N 1
ATOM 2979 C CA . GLU B 1 125 ? -4.765 58.295 50.796 1.00 28.37 125 GLU B CA 1
ATOM 2980 C C . GLU B 1 125 ? -4.227 59.718 50.768 1.00 29.39 125 GLU B C 1
ATOM 2981 O O . GLU B 1 125 ? -4.940 60.658 51.187 1.00 27.97 125 GLU B O 1
ATOM 2987 N N . TYR B 1 126 ? -2.982 59.869 50.310 1.00 29.12 126 TYR B N 1
ATOM 2988 C CA . TYR B 1 126 ? -2.299 61.135 50.375 1.00 30.58 126 TYR B CA 1
ATOM 2989 C C . TYR B 1 126 ? -1.785 61.574 49.025 1.00 30.85 126 TYR B C 1
ATOM 2990 O O . TYR B 1 126 ? -1.833 60.851 48.025 1.00 29.92 126 TYR B O 1
ATOM 2999 N N . GLY B 1 127 ? -1.317 62.803 48.993 1.00 32.06 127 GLY B N 1
ATOM 3000 C CA . GLY B 1 127 ? -0.674 63.315 47.783 1.00 33.95 127 GLY B CA 1
ATOM 3001 C C . GLY B 1 127 ? 0.549 62.484 47.452 1.00 33.87 127 GLY B C 1
ATOM 3002 O O . GLY B 1 127 ? 1.217 61.992 48.362 1.00 35.80 127 GLY B O 1
ATOM 3003 N N . GLU B 1 128 ? 0.840 62.339 46.166 1.00 33.61 128 GLU B N 1
ATOM 3004 C CA . GLU B 1 128 ? 1.923 61.489 45.687 1.00 32.76 128 GLU B CA 1
ATOM 3005 C C . GLU B 1 128 ? 3.205 61.806 46.476 1.00 30.61 128 GLU B C 1
ATOM 3006 O O . GLU B 1 128 ? 3.480 62.940 46.781 1.00 30.62 128 GLU B O 1
ATOM 3012 N N . LYS B 1 129 ? 3.969 60.800 46.848 1.00 28.62 129 LYS B N 1
ATOM 3013 C CA . LYS B 1 129 ? 5.241 61.010 47.560 1.00 27.50 129 LYS B CA 1
ATOM 3014 C C . LYS B 1 129 ? 6.275 60.004 47.046 1.00 26.60 129 LYS B C 1
ATOM 3015 O O . LYS B 1 129 ? 5.925 58.838 46.717 1.00 26.32 129 LYS B O 1
ATOM 3021 N N . GLN B 1 130 ? 7.538 60.437 46.954 1.00 25.08 130 GLN B N 1
ATOM 3022 C CA . GLN B 1 130 ? 8.624 59.537 46.582 1.00 24.98 130 GLN B CA 1
ATOM 3023 C C . GLN B 1 130 ? 8.916 58.533 47.723 1.00 23.03 130 GLN B C 1
ATOM 3024 O O . GLN B 1 130 ? 9.504 58.905 48.741 1.00 21.79 130 GLN B O 1
ATOM 3030 N N . ILE B 1 131 ? 8.502 57.291 47.520 1.00 21.86 131 ILE B N 1
ATOM 3031 C CA . ILE B 1 131 ? 8.681 56.189 48.474 1.00 21.77 131 ILE B CA 1
ATOM 3032 C C . ILE B 1 131 ? 9.215 54.976 47.700 1.00 21.22 131 ILE B C 1
ATOM 3033 O O . ILE B 1 131 ? 8.622 54.568 46.692 1.00 22.21 131 ILE B O 1
ATOM 3038 N N . HIS B 1 132 ? 10.296 54.377 48.162 1.00 20.01 132 HIS B N 1
ATOM 3039 C CA . HIS B 1 132 ? 10.786 53.164 47.546 1.00 19.80 132 HIS B CA 1
ATOM 3040 C C . HIS B 1 132 ? 11.104 52.147 48.598 1.00 19.45 132 HIS B C 1
ATOM 3041 O O . HIS B 1 132 ? 11.801 52.470 49.539 1.00 19.01 132 HIS B O 1
ATOM 3048 N N . VAL B 1 133 ? 10.611 50.926 48.398 1.00 18.87 133 VAL B N 1
ATOM 3049 C CA . VAL B 1 133 ? 10.858 49.788 49.286 1.00 19.52 133 VAL B CA 1
ATOM 3050 C C . VAL B 1 133 ? 11.914 48.884 48.707 1.00 20.69 133 VAL B C 1
ATOM 3051 O O . VAL B 1 133 ? 11.748 48.369 47.605 1.00 20.88 133 VAL B O 1
ATOM 3055 N N . PHE B 1 134 ? 13.000 48.700 49.442 1.00 20.10 134 PHE B N 1
ATOM 3056 C CA . PHE B 1 134 ? 14.006 47.736 49.071 1.00 20.56 134 PHE B CA 1
ATOM 3057 C C . PHE B 1 134 ? 13.831 46.388 49.785 1.00 20.25 134 PHE B C 1
ATOM 3058 O O . PHE B 1 134 ? 13.892 46.308 51.024 1.00 20.56 134 PHE B O 1
ATOM 3066 N N . ASN B 1 135 ? 13.673 45.330 48.997 1.00 20.33 135 ASN B N 1
ATOM 3067 C CA . ASN B 1 135 ? 13.803 43.971 49.450 1.00 20.42 135 ASN B CA 1
ATOM 3068 C C . ASN B 1 135 ? 15.294 43.703 49.649 1.00 20.61 135 ASN B C 1
ATOM 3069 O O . ASN B 1 135 ? 16.036 43.624 48.686 1.00 21.62 135 ASN B O 1
ATOM 3074 N N . SER B 1 136 ? 15.743 43.572 50.886 1.00 20.57 136 SER B N 1
ATOM 3075 C CA . SER B 1 136 ? 17.159 43.405 51.147 1.00 19.79 136 SER B CA 1
ATOM 3076 C C . SER B 1 136 ? 17.680 42.074 50.572 1.00 20.53 136 SER B C 1
ATOM 3077 O O . SER B 1 136 ? 18.877 41.937 50.382 1.00 18.67 136 SER B O 1
ATOM 3080 N N . ARG B 1 137 ? 16.794 41.078 50.421 1.00 20.38 137 ARG B N 1
ATOM 3081 C CA . ARG B 1 137 ? 17.193 39.690 50.175 1.00 20.91 137 ARG B CA 1
ATOM 3082 C C . ARG B 1 137 ? 18.166 39.158 51.241 1.00 20.52 137 ARG B C 1
ATOM 3083 O O . ARG B 1 137 ? 19.016 38.295 50.983 1.00 19.66 137 ARG B O 1
ATOM 3091 N N . SER B 1 138 ? 17.983 39.642 52.471 1.00 19.89 138 SER B N 1
ATOM 3092 C CA . SER B 1 138 ? 18.938 39.420 53.540 1.00 19.16 138 SER B CA 1
ATOM 3093 C C . SER B 1 138 ? 18.191 39.589 54.881 1.00 19.89 138 SER B C 1
ATOM 3094 O O . SER B 1 138 ? 16.943 39.456 54.944 1.00 19.36 138 SER B O 1
ATOM 3097 N N . ALA B 1 139 ? 18.946 39.836 55.949 1.00 19.13 139 ALA B N 1
ATOM 3098 C CA . ALA B 1 139 ? 18.409 40.052 57.282 1.00 18.77 139 ALA B CA 1
ATOM 3099 C C . ALA B 1 139 ? 19.482 40.770 58.077 1.00 18.96 139 ALA B C 1
ATOM 3100 O O . ALA B 1 139 ? 20.611 40.934 57.620 1.00 18.76 139 ALA B O 1
ATOM 3102 N N . SER B 1 140 ? 19.115 41.236 59.249 1.00 19.18 140 SER B N 1
ATOM 3103 C CA . SER B 1 140 ? 20.077 41.707 60.252 1.00 18.69 140 SER B CA 1
ATOM 3104 C C . SER B 1 140 ? 20.936 42.827 59.610 1.00 18.32 140 SER B C 1
ATOM 3105 O O . SER B 1 140 ? 20.391 43.760 59.007 1.00 18.96 140 SER B O 1
ATOM 3108 N N . VAL B 1 141 ? 22.256 42.717 59.698 1.00 17.94 141 VAL B N 1
ATOM 3109 C CA . VAL B 1 141 ? 23.124 43.756 59.228 1.00 17.47 141 VAL B CA 1
ATOM 3110 C C . VAL B 1 141 ? 23.159 43.919 57.711 1.00 18.04 141 VAL B C 1
ATOM 3111 O O . VAL B 1 141 ? 23.712 44.892 57.229 1.00 16.68 141 VAL B O 1
ATOM 3115 N N . GLY B 1 142 ? 22.573 42.967 56.965 1.00 18.82 142 GLY B N 1
ATOM 3116 C CA . GLY B 1 142 ? 22.321 43.140 55.534 1.00 19.05 142 GLY B CA 1
ATOM 3117 C C . GLY B 1 142 ? 21.472 44.394 55.311 1.00 18.71 142 GLY B C 1
ATOM 3118 O O . GLY B 1 142 ? 21.766 45.212 54.455 1.00 17.12 142 GLY B O 1
ATOM 3119 N N . GLU B 1 143 ? 20.415 44.520 56.128 1.00 18.90 143 GLU B N 1
ATOM 3120 C CA . GLU B 1 143 ? 19.528 45.671 56.091 1.00 17.79 143 GLU B CA 1
ATOM 3121 C C . GLU B 1 143 ? 20.253 46.944 56.547 1.00 17.67 143 GLU B C 1
ATOM 3122 O O . GLU B 1 143 ? 20.124 48.020 55.956 1.00 16.53 143 GLU B O 1
ATOM 3128 N N . THR B 1 144 ? 21.033 46.806 57.606 1.00 18.27 144 THR B N 1
ATOM 3129 C CA . THR B 1 144 ? 21.802 47.923 58.115 1.00 18.71 144 THR B CA 1
ATOM 3130 C C . THR B 1 144 ? 22.706 48.524 57.028 1.00 19.24 144 THR B C 1
ATOM 3131 O O . THR B 1 144 ? 22.763 49.741 56.856 1.00 19.75 144 THR B O 1
ATOM 3135 N N . LEU B 1 145 ? 23.417 47.671 56.294 1.00 19.01 145 LEU B N 1
ATOM 3136 C CA . LEU B 1 145 ? 24.363 48.161 55.281 1.00 18.78 145 LEU B CA 1
ATOM 3137 C C . LEU B 1 145 ? 23.651 48.798 54.110 1.00 18.48 145 LEU B C 1
ATOM 3138 O O . LEU B 1 145 ? 24.169 49.733 53.503 1.00 19.10 145 LEU B O 1
ATOM 3143 N N . ILE B 1 146 ? 22.465 48.279 53.766 1.00 18.58 146 ILE B N 1
ATOM 3144 C CA . ILE B 1 146 ? 21.666 48.881 52.723 1.00 17.05 146 ILE B CA 1
ATOM 3145 C C . ILE B 1 146 ? 21.228 50.284 53.161 1.00 17.49 146 ILE B C 1
ATOM 3146 O O . ILE B 1 146 ? 21.308 51.243 52.375 1.00 17.47 146 ILE B O 1
ATOM 3151 N N . ALA B 1 147 ? 20.824 50.418 54.411 1.00 17.20 147 ALA B N 1
ATOM 3152 C CA . ALA B 1 147 ? 20.412 51.713 54.923 1.00 17.02 147 ALA B CA 1
ATOM 3153 C C . ALA B 1 147 ? 21.560 52.698 54.855 1.00 17.26 147 ALA B C 1
ATOM 3154 O O . ALA B 1 147 ? 21.383 53.863 54.487 1.00 16.83 147 ALA B O 1
ATOM 3156 N N . LEU B 1 148 ? 22.755 52.232 55.201 1.00 17.67 148 LEU B N 1
ATOM 3157 C CA . LEU B 1 148 ? 23.938 53.055 55.110 1.00 18.74 148 LEU B CA 1
ATOM 3158 C C . LEU B 1 148 ? 24.253 53.436 53.659 1.00 19.92 148 LEU B C 1
ATOM 3159 O O . LEU B 1 148 ? 24.655 54.586 53.382 1.00 19.57 148 LEU B O 1
ATOM 3164 N N . LYS B 1 149 ? 24.036 52.489 52.737 1.00 20.35 149 LYS B N 1
ATOM 3165 C CA . LYS B 1 149 ? 24.268 52.769 51.316 1.00 20.66 149 LYS B CA 1
ATOM 3166 C C . LYS B 1 149 ? 23.309 53.843 50.798 1.00 19.78 149 LYS B C 1
ATOM 3167 O O . LYS B 1 149 ? 23.699 54.743 50.057 1.00 18.91 149 LYS B O 1
ATOM 3173 N N . VAL B 1 150 ? 22.058 53.817 51.242 1.00 19.81 150 VAL B N 1
ATOM 3174 C CA . VAL B 1 150 ? 21.129 54.903 50.912 1.00 20.47 150 VAL B CA 1
ATOM 3175 C C . VAL B 1 150 ? 21.653 56.259 51.351 1.00 21.73 150 VAL B C 1
ATOM 3176 O O . VAL B 1 150 ? 21.653 57.241 50.560 1.00 22.49 150 VAL B O 1
ATOM 3180 N N . GLN B 1 151 ? 22.092 56.330 52.603 1.00 21.71 151 GLN B N 1
ATOM 3181 C CA . GLN B 1 151 ? 22.597 57.588 53.145 1.00 23.65 151 GLN B CA 1
ATOM 3182 C C . GLN B 1 151 ? 23.802 58.049 52.314 1.00 23.65 151 GLN B C 1
ATOM 3183 O O . GLN B 1 151 ? 23.906 59.198 51.945 1.00 24.44 151 GLN B O 1
ATOM 3189 N N . GLN B 1 152 ? 24.714 57.145 52.027 1.00 24.56 152 GLN B N 1
ATOM 3190 C CA . GLN B 1 152 ? 25.878 57.458 51.180 1.00 25.08 152 GLN B CA 1
ATOM 3191 C C . GLN B 1 152 ? 25.470 58.006 49.777 1.00 24.90 152 GLN B C 1
ATOM 3192 O O . GLN B 1 152 ? 26.032 59.015 49.299 1.00 25.60 152 GLN B O 1
ATOM 3198 N N . CYS B 1 153 ? 24.496 57.396 49.118 1.00 24.37 153 CYS B N 1
ATOM 3199 C CA . CYS B 1 153 ? 24.050 57.900 47.826 1.00 25.37 153 CYS B CA 1
ATOM 3200 C C . CYS B 1 153 ? 23.423 59.304 47.935 1.00 26.75 153 CYS B C 1
ATOM 3201 O O . CYS B 1 153 ? 23.663 60.191 47.108 1.00 26.99 153 CYS B O 1
ATOM 3204 N N . GLU B 1 154 ? 22.624 59.505 48.969 1.00 27.02 154 GLU B N 1
ATOM 3205 C CA . GLU B 1 154 ? 22.017 60.808 49.211 1.00 28.06 154 GLU B CA 1
ATOM 3206 C C . GLU B 1 154 ? 23.106 61.891 49.478 1.00 30.27 154 GLU B C 1
ATOM 3207 O O . GLU B 1 154 ? 23.039 63.033 48.950 1.00 29.37 154 GLU B O 1
ATOM 3213 N N . LYS B 1 155 ? 24.095 61.522 50.288 1.00 31.39 155 LYS B N 1
ATOM 3214 C CA . LYS B 1 155 ? 25.224 62.395 50.564 1.00 33.91 155 LYS B CA 1
ATOM 3215 C C . LYS B 1 155 ? 26.002 62.731 49.289 1.00 34.16 155 LYS B C 1
ATOM 3216 O O . LYS B 1 155 ? 26.491 63.830 49.183 1.00 35.07 155 LYS B O 1
ATOM 3222 N N . ALA B 1 156 ? 26.087 61.818 48.323 1.00 34.48 156 ALA B N 1
ATOM 3223 C CA . ALA B 1 156 ? 26.747 62.078 47.020 1.00 34.74 156 ALA B CA 1
ATOM 3224 C C . ALA B 1 156 ? 25.920 62.957 46.057 1.00 35.13 156 ALA B C 1
ATOM 3225 O O . ALA B 1 156 ? 26.367 63.265 44.956 1.00 35.83 156 ALA B O 1
ATOM 3227 N N . GLY B 1 157 ? 24.729 63.364 46.483 1.00 35.15 157 GLY B N 1
ATOM 3228 C CA . GLY B 1 157 ? 23.852 64.217 45.705 1.00 34.08 157 GLY B CA 1
ATOM 3229 C C . GLY B 1 157 ? 23.012 63.524 44.658 1.00 33.92 157 GLY B C 1
ATOM 3230 O O . GLY B 1 157 ? 22.494 64.175 43.783 1.00 35.12 157 GLY B O 1
ATOM 3239 N N . THR B 1 159 ? 19.885 61.946 42.640 1.00 28.71 159 THR B N 1
ATOM 3240 C CA . THR B 1 159 ? 18.426 62.035 42.652 1.00 27.87 159 THR B CA 1
ATOM 3241 C C . THR B 1 159 ? 17.815 60.770 43.248 1.00 26.23 159 THR B C 1
ATOM 3242 O O . THR B 1 159 ? 18.472 59.700 43.338 1.00 23.48 159 THR B O 1
ATOM 3246 N N . PHE B 1 160 ? 16.527 60.876 43.561 1.00 25.67 160 PHE B N 1
ATOM 3247 C CA . PHE B 1 160 ? 15.778 59.763 44.131 1.00 26.32 160 PHE B CA 1
ATOM 3248 C C . PHE B 1 160 ? 15.904 58.513 43.257 1.00 26.51 160 PHE B C 1
ATOM 3249 O O . PHE B 1 160 ? 16.288 57.450 43.739 1.00 26.25 160 PHE B O 1
ATOM 3257 N N . GLU B 1 161 ? 15.626 58.633 41.964 1.00 26.70 161 GLU B N 1
ATOM 3258 C CA . GLU B 1 161 ? 15.797 57.488 41.071 1.00 28.48 161 GLU B CA 1
ATOM 3259 C C . GLU B 1 161 ? 17.253 56.969 40.934 1.00 27.03 161 GLU B C 1
ATOM 3260 O O . GLU B 1 161 ? 17.447 55.760 40.776 1.00 26.38 161 GLU B O 1
ATOM 3266 N N . GLU B 1 162 ? 18.250 57.854 41.035 1.00 25.64 162 GLU B N 1
ATOM 3267 C CA . GLU B 1 162 ? 19.632 57.425 41.027 1.00 25.27 162 GLU B CA 1
ATOM 3268 C C . GLU B 1 162 ? 19.971 56.646 42.312 1.00 24.35 162 GLU B C 1
ATOM 3269 O O . GLU B 1 162 ? 20.656 55.624 42.279 1.00 24.10 162 GLU B O 1
ATOM 3275 N N . VAL B 1 163 ? 19.486 57.114 43.448 1.00 23.41 163 VAL B N 1
ATOM 3276 C CA . VAL B 1 163 ? 19.683 56.391 44.691 1.00 21.42 163 VAL B CA 1
ATOM 3277 C C . VAL B 1 163 ? 19.078 54.988 44.573 1.00 21.58 163 VAL B C 1
ATOM 3278 O O . VAL B 1 163 ? 19.712 53.989 44.890 1.00 22.21 163 VAL B O 1
ATOM 3282 N N . VAL B 1 164 ? 17.848 54.900 44.111 1.00 21.95 164 VAL B N 1
ATOM 3283 C CA . VAL B 1 164 ? 17.180 53.638 44.045 1.00 22.27 164 VAL B CA 1
ATOM 3284 C C . VAL B 1 164 ? 17.959 52.631 43.176 1.00 22.93 164 VAL B C 1
ATOM 3285 O O . VAL B 1 164 ? 18.146 51.458 43.554 1.00 23.19 164 VAL B O 1
ATOM 3289 N N . GLU B 1 165 ? 18.431 53.120 42.031 1.00 23.54 165 GLU B N 1
ATOM 3290 C CA . GLU B 1 165 ? 19.152 52.301 41.065 1.00 25.04 165 GLU B CA 1
ATOM 3291 C C . GLU B 1 165 ? 20.491 51.859 41.666 1.00 23.82 165 GLU B C 1
ATOM 3292 O O . GLU B 1 165 ? 20.831 50.694 41.575 1.00 23.14 165 GLU B O 1
ATOM 3298 N N . SER B 1 166 ? 21.232 52.752 42.316 1.00 23.75 166 SER B N 1
ATOM 3299 C CA . SER B 1 166 ? 22.533 52.342 42.892 1.00 24.11 166 SER B CA 1
ATOM 3300 C C . SER B 1 166 ? 22.416 51.416 44.074 1.00 22.33 166 SER B C 1
ATOM 3301 O O . SER B 1 166 ? 23.234 50.524 44.234 1.00 21.66 166 SER B O 1
ATOM 3304 N N . VAL B 1 167 ? 21.398 51.622 44.901 1.00 21.55 167 VAL B N 1
ATOM 3305 C CA . VAL B 1 167 ? 21.182 50.726 46.044 1.00 20.24 167 VAL B CA 1
ATOM 3306 C C . VAL B 1 167 ? 20.768 49.311 45.596 1.00 20.59 167 VAL B C 1
ATOM 3307 O O . VAL B 1 167 ? 21.232 48.301 46.145 1.00 19.55 167 VAL B O 1
ATOM 3311 N N . GLU B 1 168 ? 19.908 49.235 44.587 1.00 21.36 168 GLU B N 1
ATOM 3312 C CA . GLU B 1 168 ? 19.505 47.956 44.065 1.00 23.14 168 GLU B CA 1
ATOM 3313 C C . GLU B 1 168 ? 20.712 47.178 43.493 1.00 22.45 168 GLU B C 1
ATOM 3314 O O . GLU B 1 168 ? 20.809 45.982 43.704 1.00 21.87 168 GLU B O 1
ATOM 3320 N N . CYS B 1 169 ? 21.637 47.887 42.834 1.00 22.00 169 CYS B N 1
ATOM 3321 C CA . CYS B 1 169 ? 22.879 47.268 42.370 1.00 22.78 169 CYS B CA 1
ATOM 3322 C C . CYS B 1 169 ? 23.712 46.770 43.533 1.00 21.68 169 CYS B C 1
ATOM 3323 O O . CYS B 1 169 ? 24.248 45.694 43.474 1.00 21.88 169 CYS B O 1
ATOM 3326 N N . TYR B 1 170 ? 23.823 47.569 44.591 1.00 21.14 170 TYR B N 1
ATOM 3327 C CA . TYR B 1 170 ? 24.509 47.130 45.798 1.00 20.14 170 TYR B CA 1
ATOM 3328 C C . TYR B 1 170 ? 23.879 45.867 46.367 1.00 20.82 170 TYR B C 1
ATOM 3329 O O . TYR B 1 170 ? 24.614 44.937 46.707 1.00 19.43 170 TYR B O 1
ATOM 3338 N N . ILE B 1 171 ? 22.528 45.827 46.468 1.00 19.09 171 ILE B N 1
ATOM 3339 C CA . ILE B 1 171 ? 21.847 44.657 46.996 1.00 20.76 171 ILE B CA 1
ATOM 3340 C C . ILE B 1 171 ? 22.247 43.378 46.244 1.00 22.42 171 ILE B C 1
ATOM 3341 O O . ILE B 1 171 ? 22.538 42.352 46.853 1.00 21.11 171 ILE B O 1
ATOM 3346 N N . GLU B 1 172 ? 22.293 43.467 44.917 1.00 24.76 172 GLU B N 1
ATOM 3347 C CA . GLU B 1 172 ? 22.639 42.316 44.095 1.00 27.20 172 GLU B CA 1
ATOM 3348 C C . GLU B 1 172 ? 24.119 41.838 44.343 1.00 27.25 172 GLU B C 1
ATOM 3349 O O . GLU B 1 172 ? 24.427 40.664 44.221 1.00 27.59 172 GLU B O 1
ATOM 3355 N N . GLU B 1 173 ? 25.000 42.758 44.717 1.00 26.71 173 GLU B N 1
ATOM 3356 C CA . GLU B 1 173 ? 26.375 42.440 45.084 1.00 28.01 173 GLU B CA 1
ATOM 3357 C C . GLU B 1 173 ? 26.548 41.964 46.514 1.00 26.38 173 GLU B C 1
ATOM 3358 O O . GLU B 1 173 ? 27.568 41.406 46.840 1.00 26.08 173 GLU B O 1
ATOM 3364 N N . GLN B 1 174 ? 25.581 42.257 47.376 1.00 25.04 174 GLN B N 1
ATOM 3365 C CA . GLN B 1 174 ? 25.715 41.979 48.801 1.00 24.01 174 GLN B CA 1
ATOM 3366 C C . GLN B 1 174 ? 25.408 40.528 49.088 1.00 23.36 174 GLN B C 1
ATOM 3367 O O . GLN B 1 174 ? 24.415 40.022 48.587 1.00 22.88 174 GLN B O 1
ATOM 3373 N N . HIS B 1 175 ? 26.278 39.863 49.875 1.00 21.62 175 HIS B N 1
ATOM 3374 C CA . HIS B 1 175 ? 26.073 38.478 50.239 1.00 22.23 175 HIS B CA 1
ATOM 3375 C C . HIS B 1 175 ? 26.001 38.347 51.737 1.00 21.45 175 HIS B C 1
ATOM 3376 O O . HIS B 1 175 ? 26.640 39.124 52.433 1.00 22.27 175 HIS B O 1
ATOM 3383 N N . THR B 1 176 ? 25.238 37.363 52.225 1.00 20.75 176 THR B N 1
ATOM 3384 C CA . THR B 1 176 ? 25.102 37.083 53.662 1.00 19.74 176 THR B CA 1
ATOM 3385 C C . THR B 1 176 ? 25.572 35.661 53.996 1.00 20.38 176 THR B C 1
ATOM 3386 O O . THR B 1 176 ? 25.378 34.701 53.226 1.00 19.98 176 THR B O 1
ATOM 3390 N N . TYR B 1 177 ? 26.194 35.532 55.168 1.00 20.48 177 TYR B N 1
ATOM 3391 C CA . TYR B 1 177 ? 26.694 34.285 55.673 1.00 20.34 177 TYR B CA 1
ATOM 3392 C C . TYR B 1 177 ? 26.440 34.235 57.169 1.00 20.12 177 TYR B C 1
ATOM 3393 O O . TYR B 1 177 ? 26.435 35.278 57.838 1.00 21.28 177 TYR B O 1
ATOM 3402 N N . PHE B 1 178 ? 26.258 33.043 57.710 1.00 19.92 178 PHE B N 1
ATOM 3403 C CA . PHE B 1 178 ? 26.141 32.890 59.127 1.00 21.08 178 PHE B CA 1
ATOM 3404 C C . PHE B 1 178 ? 26.412 31.470 59.621 1.00 21.08 178 PHE B C 1
ATOM 3405 O O . PHE B 1 178 ? 26.299 30.469 58.870 1.00 22.19 178 PHE B O 1
ATOM 3413 N N . VAL B 1 179 ? 26.813 31.400 60.875 1.00 21.05 179 VAL B N 1
ATOM 3414 C CA . VAL B 1 179 ? 27.018 30.130 61.586 1.00 21.21 179 VAL B CA 1
ATOM 3415 C C . VAL B 1 179 ? 26.315 30.283 62.907 1.00 21.56 179 VAL B C 1
ATOM 3416 O O . VAL B 1 179 ? 26.543 31.267 63.631 1.00 21.03 179 VAL B O 1
ATOM 3420 N N . LEU B 1 180 ? 25.453 29.320 63.230 1.00 22.36 180 LEU B N 1
ATOM 3421 C CA . LEU B 1 180 ? 24.703 29.345 64.478 1.00 23.16 180 LEU B CA 1
ATOM 3422 C C . LEU B 1 180 ? 25.078 28.148 65.318 1.00 25.33 180 LEU B C 1
ATOM 3423 O O . LEU B 1 180 ? 25.565 27.133 64.803 1.00 26.82 180 LEU B O 1
ATOM 3428 N N . GLU B 1 181 ? 24.850 28.269 66.611 1.00 26.34 181 GLU B N 1
ATOM 3429 C CA . GLU B 1 181 ? 24.871 27.122 67.511 1.00 27.75 181 GLU B CA 1
ATOM 3430 C C . GLU B 1 181 ? 23.563 26.398 67.423 1.00 28.02 181 GLU B C 1
ATOM 3431 O O . GLU B 1 181 ? 23.523 25.183 67.606 1.00 28.20 181 GLU B O 1
ATOM 3437 N N . ASN B 1 182 ? 22.476 27.136 67.187 1.00 27.49 182 ASN B N 1
ATOM 3438 C CA . ASN B 1 182 ? 21.151 26.528 67.229 1.00 27.66 182 ASN B CA 1
ATOM 3439 C C . ASN B 1 182 ? 20.275 26.997 66.085 1.00 27.36 182 ASN B C 1
ATOM 3440 O O . ASN B 1 182 ? 19.768 28.112 66.122 1.00 25.88 182 ASN B O 1
ATOM 3445 N N . LEU B 1 183 ? 20.093 26.103 65.103 1.00 27.32 183 LEU B N 1
ATOM 3446 C CA . LEU B 1 183 ? 19.316 26.319 63.900 1.00 27.63 183 LEU B CA 1
ATOM 3447 C C . LEU B 1 183 ? 17.818 26.016 64.045 1.00 26.99 183 LEU B C 1
ATOM 3448 O O . LEU B 1 183 ? 17.049 26.187 63.089 1.00 25.41 183 LEU B O 1
ATOM 3453 N N . ASP B 1 184 ? 17.400 25.572 65.221 1.00 27.42 184 ASP B N 1
ATOM 3454 C CA . ASP B 1 184 ? 16.031 25.046 65.387 1.00 28.45 184 ASP B CA 1
ATOM 3455 C C . ASP B 1 184 ? 14.929 26.074 65.150 1.00 26.98 184 ASP B C 1
ATOM 3456 O O . ASP B 1 184 ? 13.866 25.718 64.626 1.00 27.35 184 ASP B O 1
ATOM 3461 N N . THR B 1 185 ? 15.158 27.337 65.503 1.00 24.57 185 THR B N 1
ATOM 3462 C CA . THR B 1 185 ? 14.089 28.324 65.381 1.00 23.89 185 THR B CA 1
ATOM 3463 C C . THR B 1 185 ? 13.831 28.614 63.911 1.00 23.95 185 THR B C 1
ATOM 3464 O O . THR B 1 185 ? 12.679 28.618 63.462 1.00 24.55 185 THR B O 1
ATOM 3468 N N . LEU B 1 186 ? 14.897 28.802 63.137 1.00 23.83 186 LEU B N 1
ATOM 3469 C CA . LEU B 1 186 ? 14.783 28.915 61.668 1.00 23.62 186 LEU B CA 1
ATOM 3470 C C . LEU B 1 186 ? 14.103 27.660 61.040 1.00 24.71 186 LEU B C 1
ATOM 3471 O O . LEU B 1 186 ? 13.214 27.769 60.177 1.00 24.07 186 LEU B O 1
ATOM 3476 N N . ARG B 1 187 ? 14.544 26.484 61.458 1.00 25.48 187 ARG B N 1
ATOM 3477 C CA . ARG B 1 187 ? 13.964 25.204 60.957 1.00 27.47 187 ARG B CA 1
ATOM 3478 C C . ARG B 1 187 ? 12.486 25.079 61.287 1.00 27.77 187 ARG B C 1
ATOM 3479 O O . ARG B 1 187 ? 11.652 24.897 60.422 1.00 27.90 187 ARG B O 1
ATOM 3487 N N . LYS B 1 188 ? 12.165 25.204 62.559 1.00 29.46 188 LYS B N 1
ATOM 3488 C CA . LYS B 1 188 ? 10.771 25.053 63.007 1.00 30.20 188 LYS B CA 1
ATOM 3489 C C . LYS B 1 188 ? 9.820 26.088 62.405 1.00 29.15 188 LYS B C 1
ATOM 3490 O O . LYS B 1 188 ? 8.666 25.785 62.200 1.00 28.96 188 LYS B O 1
ATOM 3496 N N . ASN B 1 189 ? 10.277 27.302 62.133 1.00 28.37 189 ASN B N 1
ATOM 3497 C CA . ASN B 1 189 ? 9.386 28.322 61.577 1.00 27.71 189 ASN B CA 1
ATOM 3498 C C . ASN B 1 189 ? 9.395 28.345 60.070 1.00 27.35 189 ASN B C 1
ATOM 3499 O O . ASN B 1 189 ? 8.914 29.300 59.503 1.00 26.16 189 ASN B O 1
ATOM 3504 N N . GLY B 1 190 ? 9.970 27.318 59.433 1.00 26.72 190 GLY B N 1
ATOM 3505 C CA . GLY B 1 190 ? 9.866 27.162 57.979 1.00 26.96 190 GLY B CA 1
ATOM 3506 C C . GLY B 1 190 ? 10.847 27.988 57.155 1.00 27.02 190 GLY B C 1
ATOM 3507 O O . GLY B 1 190 ? 10.608 28.214 55.988 1.00 26.16 190 GLY B O 1
ATOM 3508 N N . ARG B 1 191 ? 11.956 28.428 57.749 1.00 26.61 191 ARG B N 1
ATOM 3509 C CA . ARG B 1 191 ? 12.877 29.311 57.039 1.00 27.16 191 ARG B CA 1
ATOM 3510 C C . ARG B 1 191 ? 14.064 28.596 56.353 1.00 27.89 191 ARG B C 1
ATOM 3511 O O . ARG B 1 191 ? 14.867 29.247 55.675 1.00 27.62 191 ARG B O 1
ATOM 3519 N N . LEU B 1 192 ? 14.174 27.279 56.529 1.00 29.49 192 LEU B N 1
ATOM 3520 C CA . LEU B 1 192 ? 15.267 26.482 55.952 1.00 31.07 192 LEU B CA 1
ATOM 3521 C C . LEU B 1 192 ? 14.740 25.425 54.995 1.00 34.24 192 LEU B C 1
ATOM 3522 O O . LEU B 1 192 ? 15.316 24.324 54.906 1.00 34.59 192 LEU B O 1
ATOM 3527 N N . THR B 1 193 ? 13.668 25.742 54.284 1.00 37.82 193 THR B N 1
ATOM 3528 C CA . THR B 1 193 ? 12.978 24.715 53.516 1.00 41.62 193 THR B CA 1
ATOM 3529 C C . THR B 1 193 ? 13.918 24.034 52.520 1.00 43.18 193 THR B C 1
ATOM 3530 O O . THR B 1 193 ? 13.879 22.824 52.389 1.00 43.51 193 THR B O 1
ATOM 3534 N N . GLY B 1 194 ? 14.824 24.759 51.885 1.00 44.94 194 GLY B N 1
ATOM 3535 C CA . GLY B 1 194 ? 15.791 24.062 51.003 1.00 47.77 194 GLY B CA 1
ATOM 3536 C C . GLY B 1 194 ? 16.490 22.788 51.557 1.00 49.31 194 GLY B C 1
ATOM 3537 O O . GLY B 1 194 ? 16.690 21.783 50.850 1.00 50.17 194 GLY B O 1
ATOM 3538 N N . ILE B 1 195 ? 16.820 22.813 52.837 1.00 49.96 195 ILE B N 1
ATOM 3539 C CA . ILE B 1 195 ? 18.108 22.345 53.270 1.00 50.42 195 ILE B CA 1
ATOM 3540 C C . ILE B 1 195 ? 17.993 21.104 54.077 1.00 52.17 195 ILE B C 1
ATOM 3541 O O . ILE B 1 195 ? 17.315 21.108 55.099 1.00 51.72 195 ILE B O 1
ATOM 3546 N N . LYS B 1 196 ? 18.677 20.047 53.648 1.00 54.60 196 LYS B N 1
ATOM 3547 C CA . LYS B 1 196 ? 18.703 18.820 54.429 1.00 56.81 196 LYS B CA 1
ATOM 3548 C C . LYS B 1 196 ? 19.352 19.120 55.756 1.00 58.08 196 LYS B C 1
ATOM 3549 O O . LYS B 1 196 ? 20.324 19.871 55.814 1.00 57.89 196 LYS B O 1
ATOM 3555 N N . SER B 1 197 ? 18.784 18.537 56.806 1.00 59.61 197 SER B N 1
ATOM 3556 C CA . SER B 1 197 ? 19.284 18.650 58.155 1.00 61.20 197 SER B CA 1
ATOM 3557 C C . SER B 1 197 ? 20.459 17.696 58.331 1.00 62.70 197 SER B C 1
ATOM 3558 O O . SER B 1 197 ? 20.506 16.668 57.656 1.00 62.88 197 SER B O 1
ATOM 3561 N N . LEU B 1 198 ? 21.410 18.025 59.205 1.00 64.18 198 LEU B N 1
ATOM 3562 C CA . LEU B 1 198 ? 22.506 17.084 59.494 1.00 65.90 198 LEU B CA 1
ATOM 3563 C C . LEU B 1 198 ? 22.521 16.515 60.946 1.00 67.32 198 LEU B C 1
ATOM 3564 O O . LEU B 1 198 ? 22.235 17.215 61.923 1.00 67.49 198 LEU B O 1
ATOM 3569 N N . VAL B 1 199 ? 22.834 15.219 61.048 1.00 68.79 199 VAL B N 1
ATOM 3570 C CA . VAL B 1 199 ? 22.652 14.439 62.283 1.00 69.41 199 VAL B CA 1
ATOM 3571 C C . VAL B 1 199 ? 23.582 14.930 63.405 1.00 70.01 199 VAL B C 1
ATOM 3572 O O . VAL B 1 199 ? 24.751 15.201 63.152 1.00 70.53 199 VAL B O 1
ATOM 3576 N N . ALA B 1 200 ? 23.049 15.068 64.625 1.00 70.50 200 ALA B N 1
ATOM 3577 C CA . ALA B 1 200 ? 23.808 15.624 65.758 1.00 70.80 200 ALA B CA 1
ATOM 3578 C C . ALA B 1 200 ? 24.471 14.511 66.571 1.00 71.13 200 ALA B C 1
ATOM 3579 O O . ALA B 1 200 ? 25.516 13.981 66.173 1.00 71.68 200 ALA B O 1
ATOM 3581 N N . LEU B 1 203 ? 29.023 14.282 65.519 1.00 53.75 203 LEU B N 1
ATOM 3582 C CA . LEU B 1 203 ? 29.886 14.741 66.623 1.00 53.65 203 LEU B CA 1
ATOM 3583 C C . LEU B 1 203 ? 29.680 16.237 66.984 1.00 53.12 203 LEU B C 1
ATOM 3584 O O . LEU B 1 203 ? 29.048 16.524 68.041 1.00 54.22 203 LEU B O 1
ATOM 3589 N N . ASN B 1 204 ? 30.207 17.161 66.146 1.00 50.90 204 ASN B N 1
ATOM 3590 C CA . ASN B 1 204 ? 30.019 18.621 66.317 1.00 49.11 204 ASN B CA 1
ATOM 3591 C C . ASN B 1 204 ? 30.169 19.407 64.972 1.00 46.52 204 ASN B C 1
ATOM 3592 O O . ASN B 1 204 ? 30.794 20.463 64.922 1.00 45.74 204 ASN B O 1
ATOM 3597 N N . ILE B 1 205 ? 29.583 18.858 63.912 1.00 43.62 205 ILE B N 1
ATOM 3598 C CA . ILE B 1 205 ? 29.499 19.502 62.610 1.00 42.24 205 ILE B CA 1
ATOM 3599 C C . ILE B 1 205 ? 28.625 20.763 62.695 1.00 40.16 205 ILE B C 1
ATOM 3600 O O . ILE B 1 205 ? 27.535 20.730 63.259 1.00 39.31 205 ILE B O 1
ATOM 3605 N N . LYS B 1 206 ? 29.151 21.871 62.183 1.00 37.77 206 LYS B N 1
ATOM 3606 C CA . LYS B 1 206 ? 28.432 23.127 62.099 1.00 36.66 206 LYS B CA 1
ATOM 3607 C C . LYS B 1 206 ? 28.287 23.504 60.614 1.00 33.72 206 LYS B C 1
ATOM 3608 O O . LYS B 1 206 ? 29.286 23.658 59.909 1.00 32.50 206 LYS B O 1
ATOM 3614 N N . PRO B 1 207 ? 27.039 23.654 60.122 1.00 30.71 207 PRO B N 1
ATOM 3615 C CA . PRO B 1 207 ? 26.881 24.163 58.747 1.00 29.12 207 PRO B CA 1
ATOM 3616 C C . PRO B 1 207 ? 27.232 25.636 58.646 1.00 26.55 207 PRO B C 1
ATOM 3617 O O . PRO B 1 207 ? 27.003 26.369 59.580 1.00 24.68 207 PRO B O 1
ATOM 3621 N N . ILE B 1 208 ? 27.840 26.035 57.535 1.00 25.59 208 ILE B N 1
ATOM 3622 C CA . ILE B 1 208 ? 28.038 27.422 57.230 1.00 24.47 208 ILE B CA 1
ATOM 3623 C C . ILE B 1 208 ? 26.893 27.754 56.286 1.00 23.94 208 ILE B C 1
ATOM 3624 O O . ILE B 1 208 ? 26.787 27.202 55.187 1.00 24.64 208 ILE B O 1
ATOM 3637 N N . GLY B 1 210 ? 24.119 30.594 54.354 1.00 22.87 210 GLY B N 1
ATOM 3638 C CA . GLY B 1 210 ? 24.155 31.828 53.622 1.00 23.54 210 GLY B CA 1
ATOM 3639 C C . GLY B 1 210 ? 22.928 32.141 52.801 1.00 23.10 210 GLY B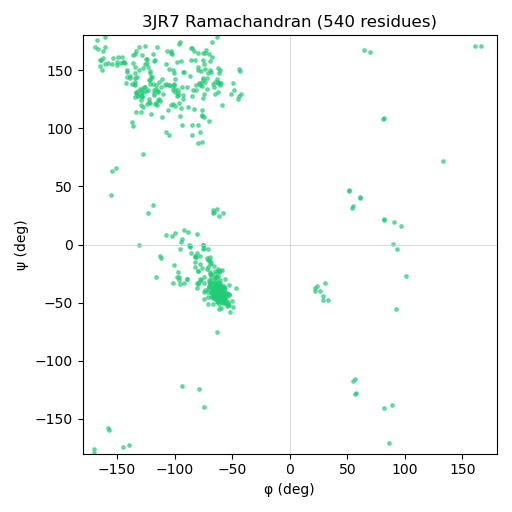 C 1
ATOM 3640 O O . GLY B 1 210 ? 22.044 31.286 52.627 1.00 22.84 210 GLY B O 1
ATOM 3641 N N . SER B 1 211 ? 22.919 33.368 52.303 1.00 23.12 211 SER B N 1
ATOM 3642 C CA . SER B 1 211 ? 21.932 33.852 51.347 1.00 23.01 211 SER B CA 1
ATOM 3643 C C . SER B 1 211 ? 22.175 33.276 49.980 1.00 24.34 211 SER B C 1
ATOM 3644 O O . SER B 1 211 ? 23.333 32.959 49.622 1.00 24.65 211 SER B O 1
ATOM 3647 N N . THR B 1 212 ? 21.084 33.133 49.220 1.00 24.14 212 THR B N 1
ATOM 3648 C CA . THR B 1 212 ? 21.135 32.964 47.780 1.00 24.55 212 THR B CA 1
ATOM 3649 C C . THR B 1 212 ? 20.740 34.310 47.179 1.00 25.77 212 THR B C 1
ATOM 3650 O O . THR B 1 212 ? 20.197 35.170 47.905 1.00 24.03 212 THR B O 1
ATOM 3654 N N . PRO B 1 213 ? 20.978 34.506 45.859 1.00 26.60 213 PRO B N 1
ATOM 3655 C CA . PRO B 1 213 ? 20.656 35.784 45.250 1.00 27.36 213 PRO B CA 1
ATOM 3656 C C . PRO B 1 213 ? 19.183 36.087 45.347 1.00 28.05 213 PRO B C 1
ATOM 3657 O O . PRO B 1 213 ? 18.805 37.271 45.384 1.00 28.66 213 PRO B O 1
ATOM 3661 N N . GLN B 1 214 ? 18.364 35.047 45.493 1.00 28.22 214 GLN B N 1
ATOM 3662 C CA . GLN B 1 214 ? 16.896 35.211 45.600 1.00 28.99 214 GLN B CA 1
ATOM 3663 C C . GLN B 1 214 ? 16.445 35.666 46.977 1.00 27.32 214 GLN B C 1
ATOM 3664 O O . GLN B 1 214 ? 15.278 36.062 47.159 1.00 26.89 214 GLN B O 1
ATOM 3670 N N . GLY B 1 215 ? 17.328 35.525 47.963 1.00 25.42 215 GLY B N 1
ATOM 3671 C CA . GLY B 1 215 ? 17.004 35.889 49.339 1.00 24.59 215 GLY B CA 1
ATOM 3672 C C . GLY B 1 215 ? 16.558 34.722 50.187 1.00 23.97 215 GLY B C 1
ATOM 3673 O O . GLY B 1 215 ? 15.964 34.934 51.242 1.00 24.67 215 GLY B O 1
ATOM 3674 N N . THR B 1 216 ? 16.811 33.492 49.749 1.00 22.95 216 THR B N 1
ATOM 3675 C CA . THR B 1 216 ? 16.527 32.309 50.566 1.00 22.91 216 THR B CA 1
ATOM 3676 C C . THR B 1 216 ? 17.828 31.947 51.270 1.00 22.52 216 THR B C 1
ATOM 3677 O O . THR B 1 216 ? 18.873 32.518 50.979 1.00 22.24 216 THR B O 1
ATOM 3681 N N . ILE B 1 217 ? 17.759 30.974 52.156 1.00 22.42 217 ILE B N 1
ATOM 3682 C CA . ILE B 1 217 ? 18.907 30.482 52.874 1.00 23.03 217 ILE B CA 1
ATOM 3683 C C . ILE B 1 217 ? 19.363 29.175 52.200 1.00 24.55 217 ILE B C 1
ATOM 3684 O O . ILE B 1 217 ? 18.514 28.351 51.815 1.00 23.44 217 ILE B O 1
ATOM 3689 N N . CYS B 1 218 ? 20.679 29.008 52.036 1.00 25.62 218 CYS B N 1
ATOM 3690 C CA . CYS B 1 218 ? 21.249 27.722 51.633 1.00 27.45 218 CYS B CA 1
ATOM 3691 C C . CYS B 1 218 ? 22.412 27.336 52.533 1.00 27.80 218 CYS B C 1
ATOM 3692 O O . CYS B 1 218 ? 22.854 28.145 53.338 1.00 25.53 218 CYS B O 1
ATOM 3695 N N . GLN B 1 219 ? 22.893 26.092 52.414 1.00 27.91 219 GLN B N 1
ATOM 3696 C CA . GLN B 1 219 ? 24.092 25.717 53.105 1.00 29.65 219 GLN B CA 1
ATOM 3697 C C . GLN B 1 219 ? 25.273 25.941 52.146 1.00 30.91 219 GLN B C 1
ATOM 3698 O O . GLN B 1 219 ? 25.241 25.506 50.993 1.00 31.34 219 GLN B O 1
ATOM 3704 N N . LYS B 1 220 ? 26.288 26.649 52.605 1.00 32.00 220 LYS B N 1
ATOM 3705 C CA . LYS B 1 220 ? 27.464 26.929 51.771 1.00 33.81 220 LYS B CA 1
ATOM 3706 C C . LYS B 1 220 ? 28.557 25.902 52.039 1.00 34.50 220 LYS B C 1
ATOM 3707 O O . LYS B 1 220 ? 29.312 25.547 51.152 1.00 36.39 220 LYS B O 1
ATOM 3713 N N . GLU B 1 221 ? 28.670 25.426 53.260 1.00 34.87 221 GLU B N 1
ATOM 3714 C CA . GLU B 1 221 ? 29.773 24.577 53.609 1.00 35.55 221 GLU B CA 1
ATOM 3715 C C . GLU B 1 221 ? 29.433 23.972 54.950 1.00 34.84 221 GLU B C 1
ATOM 3716 O O . GLU B 1 221 ? 28.376 24.281 55.524 1.00 32.88 221 GLU B O 1
ATOM 3722 N N . LYS B 1 222 ? 30.292 23.079 55.428 1.00 34.08 222 LYS B N 1
ATOM 3723 C CA . LYS B 1 222 ? 30.195 22.565 56.776 1.00 34.76 222 LYS B CA 1
ATOM 3724 C C . LYS B 1 222 ? 31.591 22.285 57.347 1.00 34.38 222 LYS B C 1
ATOM 3725 O O . LYS B 1 222 ? 32.539 22.075 56.572 1.00 32.57 222 LYS B O 1
ATOM 3731 N N . ALA B 1 223 ? 31.704 22.281 58.679 1.00 33.66 223 ALA B N 1
ATOM 3732 C CA . ALA B 1 223 ? 32.998 22.088 59.356 1.00 34.52 223 ALA B CA 1
ATOM 3733 C C . ALA B 1 223 ? 32.814 21.409 60.702 1.00 35.72 223 ALA B C 1
ATOM 3734 O O . ALA B 1 223 ? 31.749 21.471 61.302 1.00 35.74 223 ALA B O 1
ATOM 3736 N N . ARG B 1 224 ? 33.876 20.774 61.177 1.00 37.66 224 ARG B N 1
ATOM 3737 C CA . ARG B 1 224 ? 33.907 20.092 62.483 1.00 38.65 224 ARG B CA 1
ATOM 3738 C C . ARG B 1 224 ? 34.246 21.121 63.526 1.00 37.80 224 ARG B C 1
ATOM 3739 O O . ARG B 1 224 ? 35.389 21.547 63.621 1.00 37.48 224 ARG B O 1
ATOM 3747 N N . GLY B 1 225 ? 33.254 21.566 64.275 1.00 36.75 225 GLY B N 1
ATOM 3748 C CA . GLY B 1 225 ? 33.498 22.498 65.357 1.00 37.04 225 GLY B CA 1
ATOM 3749 C C . GLY B 1 225 ? 33.427 23.931 64.877 1.00 36.54 225 GLY B C 1
ATOM 3750 O O . GLY B 1 225 ? 33.544 24.219 63.688 1.00 36.23 225 GLY B O 1
ATOM 3759 N N . LYS B 1 227 ? 35.462 26.706 65.605 1.00 36.58 227 LYS B N 1
ATOM 3760 C CA . LYS B 1 227 ? 36.682 27.347 65.159 1.00 37.18 227 LYS B CA 1
ATOM 3761 C C . LYS B 1 227 ? 36.889 27.079 63.653 1.00 35.73 227 LYS B C 1
ATOM 3762 O O . LYS B 1 227 ? 37.141 28.006 62.880 1.00 35.10 227 LYS B O 1
ATOM 3768 N N . LYS B 1 228 ? 36.746 25.831 63.224 1.00 34.47 228 LYS B N 1
ATOM 3769 C CA . LYS B 1 228 ? 36.906 25.531 61.805 1.00 33.57 228 LYS B CA 1
ATOM 3770 C C . LYS B 1 228 ? 35.782 26.087 60.990 1.00 31.15 228 LYS B C 1
ATOM 3771 O O . LYS B 1 228 ? 35.999 26.443 59.827 1.00 29.65 228 LYS B O 1
ATOM 3777 N N . ALA B 1 229 ? 34.575 26.138 61.568 1.00 29.06 229 ALA B N 1
ATOM 3778 C CA . ALA B 1 229 ? 33.422 26.694 60.832 1.00 27.86 229 ALA B CA 1
ATOM 3779 C C . ALA B 1 229 ? 33.644 28.171 60.528 1.00 26.79 229 ALA B C 1
ATOM 3780 O O . ALA B 1 229 ? 33.339 28.616 59.430 1.00 26.45 229 ALA B O 1
ATOM 3782 N N . LEU B 1 230 ? 34.169 28.920 61.482 1.00 26.12 230 LEU B N 1
ATOM 3783 C CA . LEU B 1 230 ? 34.410 30.354 61.271 1.00 26.77 230 LEU B CA 1
ATOM 3784 C C . LEU B 1 230 ? 35.468 30.586 60.196 1.00 25.60 230 LEU B C 1
ATOM 3785 O O . LEU B 1 230 ? 35.369 31.506 59.416 1.00 23.94 230 LEU B O 1
ATOM 3790 N N . VAL B 1 231 ? 36.480 29.729 60.157 1.00 25.55 231 VAL B N 1
ATOM 3791 C CA . VAL B 1 231 ? 37.462 29.806 59.084 1.00 25.11 231 VAL B CA 1
ATOM 3792 C C . VAL B 1 231 ? 36.817 29.551 57.722 1.00 24.19 231 VAL B C 1
ATOM 3793 O O . VAL B 1 231 ? 37.073 30.278 56.772 1.00 24.76 231 VAL B O 1
ATOM 3797 N N . LYS B 1 232 ? 35.975 28.544 57.614 1.00 23.94 232 LYS B N 1
ATOM 3798 C CA . LYS B 1 232 ? 35.322 28.251 56.332 1.00 24.98 232 LYS B CA 1
ATOM 3799 C C . LYS B 1 232 ? 34.352 29.351 55.914 1.00 24.33 232 LYS B C 1
ATOM 3800 O O . LYS B 1 232 ? 34.286 29.752 54.742 1.00 22.90 232 LYS B O 1
ATOM 3814 N N . ALA B 1 234 ? 34.726 32.537 56.745 1.00 22.00 234 ALA B N 1
ATOM 3815 C CA . ALA B 1 234 ? 35.615 33.598 56.247 1.00 22.88 234 ALA B CA 1
ATOM 3816 C C . ALA B 1 234 ? 36.147 33.310 54.814 1.00 22.69 234 ALA B C 1
ATOM 3817 O O . ALA B 1 234 ? 36.293 34.236 54.036 1.00 22.46 234 ALA B O 1
ATOM 3819 N N . ASP B 1 235 ? 36.442 32.042 54.488 1.00 23.75 235 ASP B N 1
ATOM 3820 C CA . ASP B 1 235 ? 36.809 31.650 53.144 1.00 24.16 235 ASP B CA 1
ATOM 3821 C C . ASP B 1 235 ? 35.695 31.965 52.150 1.00 25.08 235 ASP B C 1
ATOM 3822 O O . ASP B 1 235 ? 35.950 32.526 51.068 1.00 23.93 235 ASP B O 1
ATOM 3827 N N . CYS B 1 236 ? 34.460 31.607 52.509 1.00 25.57 236 CYS B N 1
ATOM 3828 C CA . CYS B 1 236 ? 33.314 31.883 51.632 1.00 25.87 236 CYS B CA 1
ATOM 3829 C C . CYS B 1 236 ? 33.125 33.362 51.357 1.00 24.72 236 CYS B C 1
ATOM 3830 O O . CYS B 1 236 ? 32.853 33.761 50.206 1.00 23.75 236 CYS B O 1
ATOM 3833 N N . VAL B 1 237 ? 33.234 34.170 52.404 1.00 24.25 237 VAL B N 1
ATOM 3834 C CA . VAL B 1 237 ? 33.049 35.624 52.273 1.00 23.84 237 VAL B CA 1
ATOM 3835 C C . VAL B 1 237 ? 34.105 36.133 51.295 1.00 24.74 237 VAL B C 1
ATOM 3836 O O . VAL B 1 237 ? 33.805 36.877 50.337 1.00 25.03 237 VAL B O 1
ATOM 3840 N N . ALA B 1 238 ? 35.336 35.680 51.502 1.00 24.48 238 ALA B N 1
ATOM 3841 C CA . ALA B 1 238 ? 36.443 36.143 50.645 1.00 25.33 238 ALA B CA 1
ATOM 3842 C C . ALA B 1 238 ? 36.289 35.745 49.175 1.00 24.55 238 ALA B C 1
ATOM 3843 O O . ALA B 1 238 ? 36.657 36.507 48.287 1.00 24.05 238 ALA B O 1
ATOM 3845 N N . ALA B 1 239 ? 35.756 34.560 48.939 1.00 25.1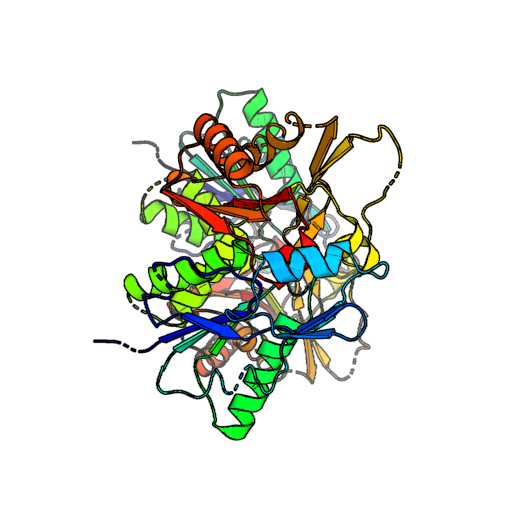2 239 ALA B N 1
ATOM 3846 C CA . ALA B 1 239 ? 35.613 34.039 47.588 1.00 26.34 239 ALA B CA 1
ATOM 3847 C C . ALA B 1 239 ? 34.576 34.824 46.776 1.00 26.24 239 ALA B C 1
ATOM 3848 O O . ALA B 1 239 ? 34.686 34.869 45.548 1.00 25.34 239 ALA B O 1
ATOM 3850 N N . ASP B 1 240 ? 33.590 35.439 47.431 1.00 26.21 240 ASP B N 1
ATOM 3851 C CA . ASP B 1 240 ? 32.506 36.090 46.693 1.00 27.02 240 ASP B CA 1
ATOM 3852 C C . ASP B 1 240 ? 32.635 37.595 46.573 1.00 26.54 240 ASP B C 1
ATOM 3853 O O . ASP B 1 240 ? 31.928 38.169 45.783 1.00 27.50 240 ASP B O 1
ATOM 3858 N N . VAL B 1 241 ? 33.461 38.241 47.405 1.00 25.95 241 VAL B N 1
ATOM 3859 C CA . VAL B 1 241 ? 33.404 39.696 47.559 1.00 24.72 241 VAL B CA 1
ATOM 3860 C C . VAL B 1 241 ? 34.078 40.374 46.379 1.00 24.52 241 VAL B C 1
ATOM 3861 O O . VAL B 1 241 ? 35.099 39.918 45.924 1.00 24.61 241 VAL B O 1
ATOM 3865 N N . VAL B 1 242 ? 33.490 41.454 45.893 1.00 23.71 242 VAL B N 1
ATOM 3866 C CA . VAL B 1 242 ? 34.078 42.283 44.829 1.00 23.13 242 VAL B CA 1
ATOM 3867 C C . VAL B 1 242 ? 34.341 43.655 45.404 1.00 22.80 242 VAL B C 1
ATOM 3868 O O . VAL B 1 242 ? 33.490 44.180 46.121 1.00 22.84 242 VAL B O 1
ATOM 3872 N N . ASN B 1 243 ? 35.496 44.256 45.106 1.00 22.36 243 ASN B N 1
ATOM 3873 C CA . ASN B 1 243 ? 35.803 45.614 45.570 1.00 22.27 243 ASN B CA 1
ATOM 3874 C C . ASN B 1 243 ? 35.596 45.825 47.095 1.00 22.91 243 ASN B C 1
ATOM 3875 O O . ASN B 1 243 ? 35.022 46.823 47.540 1.00 22.81 243 ASN B O 1
ATOM 3880 N N . ALA B 1 244 ? 36.114 44.875 47.877 1.00 23.15 244 ALA B N 1
ATOM 3881 C CA . ALA B 1 244 ? 36.070 44.926 49.343 1.00 23.41 244 ALA B CA 1
ATOM 3882 C C . ALA B 1 244 ? 36.628 46.227 49.854 1.00 23.32 244 ALA B C 1
ATOM 3883 O O . ALA B 1 244 ? 36.151 46.755 50.890 1.00 23.56 244 ALA B O 1
ATOM 3885 N N . GLY B 1 245 ? 37.630 46.745 49.156 1.00 22.89 245 GLY B N 1
ATOM 3886 C CA . GLY B 1 245 ? 38.294 47.996 49.576 1.00 23.77 245 GLY B CA 1
ATOM 3887 C C . GLY B 1 245 ? 37.421 49.240 49.767 1.00 24.10 245 GLY B C 1
ATOM 3888 O O . GLY B 1 245 ? 37.774 50.146 50.533 1.00 23.79 245 GLY B O 1
ATOM 3889 N N . ASP B 1 246 ? 36.330 49.329 49.028 1.00 23.77 246 ASP B N 1
ATOM 3890 C CA . ASP B 1 246 ? 35.397 50.452 49.132 1.00 25.00 246 ASP B CA 1
ATOM 3891 C C . ASP B 1 246 ? 34.137 50.090 49.920 1.00 24.76 246 ASP B C 1
ATOM 3892 O O . ASP B 1 246 ? 33.218 50.882 49.988 1.00 24.82 246 ASP B O 1
ATOM 3897 N N . LYS B 1 247 ? 34.111 48.909 50.515 1.00 24.18 247 LYS B N 1
ATOM 3898 C CA . LYS B 1 247 ? 32.947 48.456 51.203 1.00 24.64 247 LYS B CA 1
ATOM 3899 C C . LYS B 1 247 ? 33.040 48.432 52.716 1.00 22.83 247 LYS B C 1
ATOM 3900 O O . LYS B 1 247 ? 34.094 48.323 53.280 1.00 21.71 247 LYS B O 1
ATOM 3906 N N . ILE B 1 248 ? 31.884 48.512 53.349 1.00 21.48 248 ILE B N 1
ATOM 3907 C CA . ILE B 1 248 ? 31.795 48.335 54.790 1.00 21.36 248 ILE B CA 1
ATOM 3908 C C . ILE B 1 248 ? 31.370 46.895 55.048 1.00 21.84 248 ILE B C 1
ATOM 3909 O O . ILE B 1 248 ? 30.400 46.410 54.455 1.00 23.56 248 ILE B O 1
ATOM 3914 N N . LEU B 1 249 ? 32.115 46.194 55.880 1.00 21.99 249 LEU B N 1
ATOM 3915 C CA . LEU B 1 249 ? 31.763 44.862 56.361 1.00 21.92 249 LEU B CA 1
ATOM 3916 C C . LEU B 1 249 ? 31.081 44.933 57.755 1.00 21.56 249 LEU B C 1
ATOM 3917 O O . LEU B 1 249 ? 31.554 45.620 58.677 1.00 20.39 249 LEU B O 1
ATOM 3922 N N . ALA B 1 250 ? 29.968 44.216 57.901 1.00 21.24 250 ALA B N 1
ATOM 3923 C CA . ALA B 1 250 ? 29.220 44.213 59.142 1.00 20.74 250 ALA B CA 1
ATOM 3924 C C . ALA B 1 250 ? 29.170 42.796 59.736 1.00 21.18 250 ALA B C 1
ATOM 3925 O O . ALA B 1 250 ? 29.012 41.813 59.016 1.00 21.13 250 ALA B O 1
ATOM 3927 N N . ILE B 1 251 ? 29.346 42.713 61.061 1.00 21.08 251 ILE B N 1
ATOM 3928 C CA . ILE B 1 251 ? 29.224 41.472 61.822 1.00 21.18 251 ILE B CA 1
ATOM 3929 C C . ILE B 1 251 ? 28.200 41.688 62.923 1.00 21.11 251 ILE B C 1
ATOM 3930 O O . ILE B 1 251 ? 28.357 42.573 63.732 1.00 21.95 251 ILE B O 1
ATOM 3935 N N . ALA B 1 252 ? 27.136 40.898 62.934 1.00 21.21 252 ALA B N 1
ATOM 3936 C CA . ALA B 1 252 ? 26.197 40.822 64.077 1.00 19.99 252 ALA B CA 1
ATOM 3937 C C . ALA B 1 252 ? 26.443 39.520 64.847 1.00 20.58 252 ALA B C 1
ATOM 3938 O O . ALA B 1 252 ? 26.665 38.478 64.254 1.00 20.61 252 ALA B O 1
ATOM 3940 N N . HIS B 1 253 ? 26.435 39.618 66.187 1.00 20.74 253 HIS B N 1
ATOM 3941 C CA . HIS B 1 253 ? 26.649 38.490 67.079 1.00 20.72 253 HIS B CA 1
ATOM 3942 C C . HIS B 1 253 ? 25.552 38.531 68.148 1.00 20.29 253 HIS B C 1
ATOM 3943 O O . HIS B 1 253 ? 25.120 39.599 68.584 1.00 20.12 253 HIS B O 1
ATOM 3950 N N . CYS B 1 254 ? 25.110 37.359 68.535 1.00 19.58 254 CYS B N 1
ATOM 3951 C CA . CYS B 1 254 ? 24.135 37.185 69.609 1.00 21.07 254 CYS B CA 1
ATOM 3952 C C . CYS B 1 254 ? 24.871 36.684 70.835 1.00 22.04 254 CYS B C 1
ATOM 3953 O O . CYS B 1 254 ? 25.153 35.514 70.945 1.00 22.98 254 CYS B O 1
ATOM 3956 N N . ASN B 1 255 ? 25.268 37.614 71.700 1.00 23.39 255 ASN B N 1
ATOM 3957 C CA . ASN B 1 255 ? 25.898 37.283 72.981 1.00 23.71 255 ASN B CA 1
ATOM 3958 C C . ASN B 1 255 ? 27.213 36.514 72.826 1.00 23.99 255 ASN B C 1
ATOM 3959 O O . ASN B 1 255 ? 27.480 35.605 73.590 1.00 24.57 255 ASN B O 1
ATOM 3964 N N . CYS B 1 256 ? 28.037 36.879 71.853 1.00 24.19 256 CYS B N 1
ATOM 3965 C CA . CYS B 1 256 ? 29.347 36.281 71.696 1.00 24.09 256 CYS B CA 1
ATOM 3966 C C . CYS B 1 256 ? 30.318 37.277 71.060 1.00 25.03 256 CYS B C 1
ATOM 3967 O O . CYS B 1 256 ? 30.824 37.055 69.945 1.00 25.11 256 CYS B O 1
ATOM 3970 N N . GLU B 1 257 ? 30.608 38.349 71.784 1.00 25.25 257 GLU B N 1
ATOM 3971 C CA . GLU B 1 257 ? 31.394 39.438 71.220 1.00 27.39 257 GLU B CA 1
ATOM 3972 C C . GLU B 1 257 ? 32.802 38.971 70.842 1.00 27.55 257 GLU B C 1
ATOM 3973 O O . GLU B 1 257 ? 33.335 39.384 69.815 1.00 27.56 257 GLU B O 1
ATOM 3979 N N . GLU B 1 258 ? 33.384 38.086 71.642 1.00 27.29 258 GLU B N 1
ATOM 3980 C CA . GLU B 1 258 ? 34.726 37.606 71.327 1.00 28.68 258 GLU B CA 1
ATOM 3981 C C . GLU B 1 258 ? 34.782 36.820 70.039 1.00 26.74 258 GLU B C 1
ATOM 3982 O O . GLU B 1 258 ? 35.753 36.928 69.291 1.00 26.12 258 GLU B O 1
ATOM 3988 N N . ARG B 1 259 ? 33.730 36.056 69.760 1.00 25.83 259 ARG B N 1
ATOM 3989 C CA . ARG B 1 259 ? 33.618 35.344 68.523 1.00 25.51 259 ARG B CA 1
ATOM 3990 C C . ARG B 1 259 ? 33.541 36.289 67.347 1.00 24.63 259 ARG B C 1
ATOM 3991 O O . ARG B 1 259 ? 34.109 35.998 66.277 1.00 25.27 259 ARG B O 1
ATOM 3999 N N . ALA B 1 260 ? 32.805 37.393 67.504 1.00 23.34 260 ALA B N 1
ATOM 4000 C CA . ALA B 1 260 ? 32.691 38.371 66.437 1.00 22.99 260 ALA B CA 1
ATOM 4001 C C . ALA B 1 260 ? 34.080 38.979 66.129 1.00 23.65 260 ALA B C 1
ATOM 4002 O O . ALA B 1 260 ? 34.437 39.179 65.002 1.00 21.97 260 ALA B O 1
ATOM 4004 N N . LYS B 1 261 ? 34.847 39.268 67.171 1.00 24.78 261 LYS B N 1
ATOM 4005 C CA . LYS B 1 261 ? 36.215 39.786 67.006 1.00 25.56 261 LYS B CA 1
ATOM 4006 C C . LYS B 1 261 ? 37.123 38.795 66.322 1.00 25.22 261 LYS B C 1
ATOM 4007 O O . LYS B 1 261 ? 37.945 39.198 65.512 1.00 25.19 261 LYS B O 1
ATOM 4013 N N . GLU B 1 262 ? 36.941 37.512 66.600 1.00 25.86 262 GLU B N 1
ATOM 4014 C CA . GLU B 1 262 ? 37.701 36.475 65.936 1.00 27.29 262 GLU B CA 1
ATOM 4015 C C . GLU B 1 262 ? 37.366 36.395 64.440 1.00 26.19 262 GLU B C 1
ATOM 4016 O O . GLU B 1 262 ? 38.256 36.301 63.593 1.00 27.21 262 GLU B O 1
ATOM 4022 N N . VAL B 1 263 ? 36.091 36.425 64.113 1.00 25.42 263 VAL B N 1
ATOM 4023 C CA . VAL B 1 263 ? 35.643 36.483 62.723 1.00 25.00 263 VAL B CA 1
ATOM 4024 C C . VAL B 1 263 ? 36.197 37.727 62.006 1.00 24.12 263 VAL B C 1
ATOM 4025 O O . VAL B 1 263 ? 36.703 37.633 60.897 1.00 24.82 263 VAL B O 1
ATOM 4029 N N . GLN B 1 264 ? 36.147 38.878 62.656 1.00 22.91 264 GLN B N 1
ATOM 4030 C CA . GLN B 1 264 ? 36.684 40.080 62.108 1.00 23.51 264 GLN B CA 1
ATOM 4031 C C . GLN B 1 264 ? 38.195 39.909 61.793 1.00 24.19 264 GLN B C 1
ATOM 4032 O O . GLN B 1 264 ? 38.659 40.283 60.728 1.00 22.83 264 GLN B O 1
ATOM 4038 N N . ARG B 1 265 ? 38.944 39.303 62.708 1.00 24.50 265 ARG B N 1
ATOM 4039 C CA . ARG B 1 265 ? 40.368 39.064 62.486 1.00 24.92 265 ARG B CA 1
ATOM 4040 C C . ARG B 1 265 ? 40.595 38.098 61.303 1.00 23.80 265 ARG B C 1
ATOM 4041 O O . ARG B 1 265 ? 41.477 38.286 60.477 1.00 22.36 265 ARG B O 1
ATOM 4049 N N . LEU B 1 266 ? 39.784 37.065 61.202 1.00 23.32 266 LEU B N 1
ATOM 4050 C CA . LEU B 1 266 ? 39.955 36.111 60.116 1.00 23.13 266 LEU B CA 1
ATOM 4051 C C . LEU B 1 266 ? 39.697 36.756 58.759 1.00 23.74 266 LEU B C 1
ATOM 4052 O O . LEU B 1 266 ? 40.447 36.552 57.791 1.00 24.25 266 LEU B O 1
ATOM 4057 N N . LEU B 1 267 ? 38.675 37.581 58.688 1.00 23.41 267 LEU B N 1
ATOM 4058 C CA . LEU B 1 267 ? 38.346 38.242 57.444 1.00 24.32 267 LEU B CA 1
ATOM 4059 C C . LEU B 1 267 ? 39.460 39.249 57.013 1.00 25.04 267 LEU B C 1
ATOM 4060 O O . LEU B 1 267 ? 39.783 39.388 55.840 1.00 23.42 267 LEU B O 1
ATOM 4065 N N . LYS B 1 268 ? 40.047 39.921 57.991 1.00 25.83 268 LYS B N 1
ATOM 4066 C CA . LYS B 1 268 ? 41.065 40.907 57.715 1.00 26.95 268 LYS B CA 1
ATOM 4067 C C . LYS B 1 268 ? 42.340 40.213 57.198 1.00 26.70 268 LYS B C 1
ATOM 4068 O O . LYS B 1 268 ? 43.091 40.825 56.495 1.00 26.64 268 LYS B O 1
ATOM 4074 N N . GLU B 1 269 ? 42.547 38.935 57.511 1.00 26.52 269 GLU B N 1
ATOM 4075 C CA . GLU B 1 269 ? 43.671 38.176 56.951 1.00 26.80 269 GLU B CA 1
ATOM 4076 C C . GLU B 1 269 ? 43.435 37.892 55.487 1.00 27.00 269 GLU B C 1
ATOM 4077 O O . GLU B 1 269 ? 44.378 37.622 54.787 1.00 25.84 269 GLU B O 1
ATOM 4083 N N . ARG B 1 270 ? 42.186 37.981 55.050 1.00 26.63 270 ARG B N 1
ATOM 4084 C CA . ARG B 1 270 ? 41.780 37.585 53.728 1.00 26.13 270 ARG B CA 1
ATOM 4085 C C . ARG B 1 270 ? 41.583 38.737 52.741 1.00 25.63 270 ARG B C 1
ATOM 4086 O O . ARG B 1 270 ? 41.830 38.575 51.589 1.00 26.34 270 ARG B O 1
ATOM 4094 N N . PHE B 1 271 ? 41.135 39.880 53.204 1.00 24.11 271 PHE B N 1
ATOM 4095 C CA . PHE B 1 271 ? 40.966 41.020 52.323 1.00 24.43 271 PHE B CA 1
ATOM 4096 C C . PHE B 1 271 ? 40.833 42.262 53.153 1.00 24.25 271 PHE B C 1
ATOM 4097 O O . PHE B 1 271 ? 40.503 42.189 54.310 1.00 25.14 271 PHE B O 1
ATOM 4105 N N . ALA B 1 272 ? 41.104 43.399 52.557 1.00 24.82 272 ALA B N 1
ATOM 4106 C CA . ALA B 1 272 ? 41.024 44.626 53.268 1.00 25.80 272 ALA B CA 1
ATOM 4107 C C . ALA B 1 272 ? 39.669 45.296 52.934 1.00 25.15 272 ALA B C 1
ATOM 4108 O O . ALA B 1 272 ? 39.200 45.213 51.812 1.00 25.88 272 ALA B O 1
ATOM 4110 N N . VAL B 1 273 ? 39.038 45.937 53.910 1.00 24.45 273 VAL B N 1
ATOM 4111 C CA . VAL B 1 273 ? 37.734 46.613 53.696 1.00 23.78 273 VAL B CA 1
ATOM 4112 C C . VAL B 1 273 ? 37.880 48.091 53.984 1.00 24.75 273 VAL B C 1
ATOM 4113 O O . VAL B 1 273 ? 38.855 48.516 54.611 1.00 23.05 273 VAL B O 1
ATOM 4117 N N . LYS B 1 274 ? 36.931 48.901 53.536 1.00 25.37 274 LYS B N 1
ATOM 4118 C CA . LYS B 1 274 ? 37.001 50.315 53.867 1.00 26.63 274 LYS B CA 1
ATOM 4119 C C . LYS B 1 274 ? 36.849 50.523 55.373 1.00 25.86 274 LYS B C 1
ATOM 4120 O O . LYS B 1 274 ? 37.554 51.333 55.971 1.00 23.59 274 LYS B O 1
ATOM 4126 N N . SER B 1 275 ? 35.935 49.778 55.981 1.00 25.27 275 SER B N 1
ATOM 4127 C CA . SER B 1 275 ? 35.766 49.782 57.427 1.00 25.81 275 SER B CA 1
ATOM 4128 C C . SER B 1 275 ? 34.885 48.605 57.804 1.00 25.17 275 SER B C 1
ATOM 4129 O O . SER B 1 275 ? 34.328 47.951 56.934 1.00 24.40 275 SER B O 1
ATOM 4132 N N . SER B 1 276 ? 34.816 48.296 59.087 1.00 24.77 276 SER B N 1
ATOM 4133 C CA . SER B 1 276 ? 33.947 47.237 59.547 1.00 24.83 276 SER B CA 1
ATOM 4134 C C . SER B 1 276 ? 33.377 47.615 60.915 1.00 24.92 276 SER B C 1
ATOM 4135 O O . SER B 1 276 ? 33.946 48.471 61.625 1.00 24.77 276 SER B O 1
ATOM 4138 N N . PHE B 1 277 ? 32.242 47.021 61.265 1.00 23.27 277 PHE B N 1
ATOM 4139 C CA . PHE B 1 277 ? 31.670 47.206 62.589 1.00 22.97 277 PHE B CA 1
ATOM 4140 C C . PHE B 1 277 ? 31.024 45.910 63.080 1.00 21.95 277 PHE B C 1
ATOM 4141 O O . PHE B 1 277 ? 30.690 45.036 62.293 1.00 21.19 277 PHE B O 1
ATOM 4149 N N . ILE B 1 278 ? 30.928 45.814 64.386 1.00 21.12 278 ILE B N 1
ATOM 4150 C CA . ILE B 1 278 ? 30.302 44.735 65.115 1.00 22.03 278 ILE B CA 1
ATOM 4151 C C . ILE B 1 278 ? 29.099 45.271 65.869 1.00 21.54 278 ILE B C 1
ATOM 4152 O O . ILE B 1 278 ? 29.206 46.325 66.503 1.00 21.90 278 ILE B O 1
ATOM 4157 N N . VAL B 1 279 ? 27.967 44.576 65.790 1.00 20.85 279 VAL B N 1
ATOM 4158 C CA . VAL B 1 279 ? 26.744 44.994 66.525 1.00 21.65 279 VAL B CA 1
ATOM 4159 C C . VAL B 1 279 ? 26.107 43.808 67.209 1.00 21.18 279 VAL B C 1
ATOM 4160 O O . VAL B 1 279 ? 26.244 42.666 66.735 1.00 19.63 279 VAL B O 1
ATOM 4164 N N . ASP B 1 280 ? 25.391 44.080 68.303 1.00 20.98 280 ASP B N 1
ATOM 4165 C CA . ASP B 1 280 ? 24.574 43.066 68.937 1.00 22.16 280 ASP B CA 1
ATOM 4166 C C . ASP B 1 280 ? 23.326 42.874 68.094 1.00 21.93 280 ASP B C 1
ATOM 4167 O O . ASP B 1 280 ? 22.783 43.862 67.564 1.00 21.14 280 ASP B O 1
ATOM 4172 N N . THR B 1 281 ? 22.868 41.623 67.997 1.00 21.54 281 THR B N 1
ATOM 4173 C CA . THR B 1 281 ? 21.659 41.286 67.266 1.00 20.63 281 THR B CA 1
ATOM 4174 C C . THR B 1 281 ? 20.415 41.962 67.829 1.00 20.78 281 THR B C 1
ATOM 4175 O O . THR B 1 281 ? 20.227 42.054 69.039 1.00 20.15 281 THR B O 1
ATOM 4179 N N . SER B 1 282 ? 19.570 42.436 66.921 1.00 20.42 282 SER B N 1
ATOM 4180 C CA . SER B 1 282 ? 18.242 42.975 67.264 1.00 20.40 282 SER B CA 1
ATOM 4181 C C . SER B 1 282 ? 17.379 41.894 67.865 1.00 20.23 282 SER B C 1
ATOM 4182 O O . SER B 1 282 ? 17.769 40.732 67.947 1.00 20.26 282 SER B O 1
ATOM 4185 N N . GLY B 1 283 ? 16.165 42.259 68.253 1.00 20.43 283 GLY B N 1
ATOM 4186 C CA . GLY B 1 283 ? 15.241 41.259 68.752 1.00 20.46 283 GLY B CA 1
ATOM 4187 C C . GLY B 1 283 ? 14.928 40.123 67.800 1.00 20.34 283 GLY B C 1
ATOM 4188 O O . GLY B 1 283 ? 15.027 38.950 68.149 1.00 20.61 283 GLY B O 1
ATOM 4189 N N . ILE B 1 284 ? 14.564 40.454 66.574 1.00 19.93 284 ILE B N 1
ATOM 4190 C CA . ILE B 1 284 ? 14.265 39.440 65.587 1.00 19.15 284 ILE B CA 1
ATOM 4191 C C . ILE B 1 284 ? 15.525 38.632 65.235 1.00 19.13 284 ILE B C 1
ATOM 4192 O O . ILE B 1 284 ? 15.476 37.398 65.151 1.00 18.63 284 ILE B O 1
ATOM 4197 N N . SER B 1 285 ? 16.663 39.303 65.086 1.00 18.65 285 SER B N 1
ATOM 4198 C CA . SER B 1 285 ? 17.883 38.565 64.744 1.00 18.87 285 SER B CA 1
ATOM 4199 C C . SER B 1 285 ? 18.244 37.597 65.876 1.00 19.28 285 SER B C 1
ATOM 4200 O O . SER B 1 285 ? 18.663 36.497 65.624 1.00 19.72 285 SER B O 1
ATOM 4203 N N . THR B 1 286 ? 18.067 38.018 67.119 1.00 18.83 286 THR B N 1
ATOM 4204 C CA . THR B 1 286 ? 18.294 37.152 68.288 1.00 18.25 286 THR B CA 1
ATOM 4205 C C . THR B 1 286 ? 17.398 35.908 68.306 1.00 18.96 286 THR B C 1
ATOM 4206 O O . THR B 1 286 ? 17.875 34.759 68.504 1.00 18.21 286 THR B O 1
ATOM 4210 N N . VAL B 1 287 ? 16.115 36.109 68.038 1.00 19.11 287 VAL B N 1
ATOM 4211 C CA . VAL B 1 287 ? 15.187 35.014 68.021 1.00 19.10 287 VAL B CA 1
ATOM 4212 C C . VAL B 1 287 ? 15.602 33.925 67.035 1.00 20.22 287 VAL B C 1
ATOM 4213 O O . VAL B 1 287 ? 15.500 32.739 67.344 1.00 20.71 287 VAL B O 1
ATOM 4217 N N . TYR B 1 288 ? 16.110 34.321 65.865 1.00 20.39 288 TYR B N 1
ATOM 4218 C CA . TYR B 1 288 ? 16.393 33.376 64.847 1.00 20.89 288 TYR B CA 1
ATOM 4219 C C . TYR B 1 288 ? 17.869 32.908 64.827 1.00 21.12 288 TYR B C 1
ATOM 4220 O O . TYR B 1 288 ? 18.159 31.780 64.429 1.00 20.40 288 TYR B O 1
ATOM 4229 N N . ALA B 1 289 ? 18.774 33.759 65.280 1.00 21.04 289 ALA B N 1
ATOM 4230 C CA . ALA B 1 289 ? 20.220 33.402 65.324 1.00 21.33 289 ALA B CA 1
ATOM 4231 C C . ALA B 1 289 ? 20.551 32.528 66.549 1.00 21.07 289 ALA B C 1
ATOM 4232 O O . ALA B 1 289 ? 21.373 31.606 66.461 1.00 20.00 289 ALA B O 1
ATOM 4234 N N . ASN B 1 290 ? 19.837 32.808 67.646 1.00 20.91 290 ASN B N 1
ATOM 4235 C CA . ASN B 1 290 ? 20.038 32.221 68.952 1.00 20.57 290 ASN B CA 1
ATOM 4236 C C . ASN B 1 290 ? 21.388 32.559 69.613 1.00 20.46 290 ASN B C 1
ATOM 4237 O O . ASN B 1 290 ? 22.315 33.075 68.980 1.00 19.68 290 ASN B O 1
ATOM 4242 N N . ASP B 1 291 ? 21.471 32.258 70.894 1.00 20.47 291 ASP B N 1
ATOM 4243 C CA . ASP B 1 291 ? 22.712 32.360 71.661 1.00 21.97 291 ASP B CA 1
ATOM 4244 C C . ASP B 1 291 ? 23.901 31.759 70.886 1.00 22.35 291 ASP B C 1
ATOM 4245 O O . ASP B 1 291 ? 23.869 30.638 70.466 1.00 24.99 291 ASP B O 1
ATOM 4250 N N . GLY B 1 292 ? 24.942 32.533 70.701 1.00 22.74 292 GLY B N 1
ATOM 4251 C CA . GLY B 1 292 ? 26.150 32.057 70.040 1.00 22.89 292 GLY B CA 1
ATOM 4252 C C . GLY B 1 292 ? 26.221 32.294 68.535 1.00 22.88 292 GLY B C 1
ATOM 4253 O O . GLY B 1 292 ? 27.246 32.015 67.936 1.00 21.87 292 GLY B O 1
ATOM 4254 N N . GLY B 1 293 ? 25.171 32.826 67.928 1.00 21.63 293 GLY B N 1
ATOM 4255 C CA . GLY B 1 293 ? 25.140 32.986 66.474 1.00 22.09 293 GLY B CA 1
ATOM 4256 C C . GLY B 1 293 ? 25.956 34.157 65.951 1.00 22.15 293 GLY B C 1
ATOM 4257 O O . GLY B 1 293 ? 26.101 35.195 66.646 1.00 20.98 293 GLY B O 1
ATOM 4258 N N . ILE B 1 294 ? 26.473 33.990 64.735 1.00 21.59 294 ILE B N 1
ATOM 4259 C CA . ILE B 1 294 ? 27.294 34.992 64.058 1.00 22.66 294 ILE B CA 1
ATOM 4260 C C . ILE B 1 294 ? 26.785 35.194 62.639 1.00 22.25 294 ILE B C 1
ATOM 4261 O O . ILE B 1 294 ? 26.554 34.217 61.918 1.00 22.78 294 ILE B O 1
ATOM 4266 N N . ILE B 1 295 ? 26.615 36.457 62.245 1.00 21.30 295 ILE B N 1
ATOM 4267 C CA . ILE B 1 295 ? 26.170 36.825 60.911 1.00 20.42 295 ILE B CA 1
ATOM 4268 C C . ILE B 1 295 ? 27.166 37.834 60.323 1.00 20.61 295 ILE B C 1
ATOM 4269 O O . ILE B 1 295 ? 27.510 38.835 60.993 1.00 20.37 295 ILE B O 1
ATOM 4274 N N . VAL B 1 296 ? 27.617 37.589 59.079 1.00 20.55 296 VAL B N 1
ATOM 4275 C CA . VAL B 1 296 ? 28.536 38.467 58.376 1.00 20.25 296 VAL B CA 1
ATOM 4276 C C . VAL B 1 296 ? 27.947 38.872 57.028 1.00 20.54 296 VAL B C 1
ATOM 4277 O O . VAL B 1 296 ? 27.407 38.030 56.295 1.00 20.36 296 VAL B O 1
ATOM 4281 N N . VAL B 1 297 ? 28.006 40.166 56.748 1.00 19.86 297 VAL B N 1
ATOM 4282 C CA . VAL B 1 297 ? 27.608 40.693 55.471 1.00 21.26 297 VAL B CA 1
ATOM 4283 C C . VAL B 1 297 ? 28.641 41.678 54.973 1.00 21.20 297 VAL B C 1
ATOM 4284 O O . VAL B 1 297 ? 29.148 42.467 55.736 1.00 22.65 297 VAL B O 1
ATOM 4288 N N . VAL B 1 298 ? 28.914 41.629 53.677 1.00 21.86 298 VAL B N 1
ATOM 4289 C CA . VAL B 1 298 ? 29.666 42.642 52.982 1.00 22.88 298 VAL B CA 1
ATOM 4290 C C . VAL B 1 298 ? 29.140 42.667 51.535 1.00 23.40 2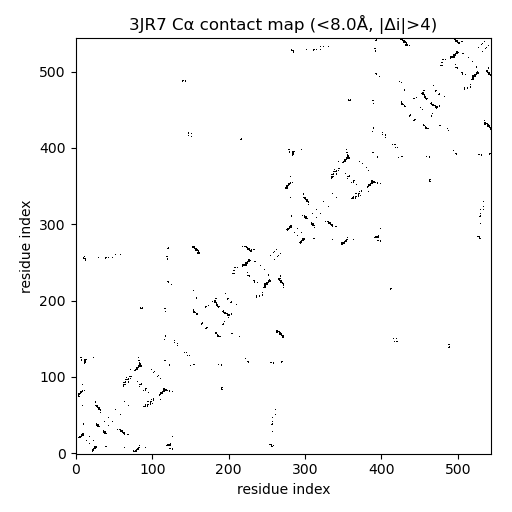98 VAL B C 1
ATOM 4291 O O . VAL B 1 298 ? 29.132 43.719 50.849 1.00 26.29 298 VAL B O 1
#

Nearest PDB structures (foldseek):
  5v85-assembly1_B  TM=1.003E+00  e=1.224E-57  Mediterraneibacter gnavus ATCC 29149
  5v85-assembly1_A  TM=9.923E-01  e=9.134E-56  Mediterraneibacter gnavus ATCC 29149
  6cng-assembly2_D  TM=8.775E-01  e=6.616E-26  Streptococcus pneumoniae R6
  6b9i-assembly1_A  TM=8.647E-01  e=2.697E-22  Staphylococcus aureus
  6dj6-assembly2_B  TM=8.351E-01  e=1.777E-20  Streptococcus pneumoniae

Foldseek 3Di:
DAFEAEEEEQQADADPVCVVPRYHYDWKWKAAPHDIDTQDPPDDLVVLQVSCVPGPDAMDIAAGALCSCVVVPDGGQAYEYFYAAVLQHCNQVSNVVNQVVCCVVPNDGHHYYDRLLHTYNSSVQLSVQLVVVVVVPDSVVSVVVSNVVSQQKWKKKKAPDQCNCVVNPQQPPEDDDDDPQKIFMTGDSNSGDYTDDIDRHVVNLLVCVVCLVRHDPQQAGEKEKEWAQCVVSRVVSVVSVVVRDDHVYYDYYYGTSVRCSRRDHGMMMIMD/DQAEAEEEEQQADDDPVCVDRSYHYDWKWKDADPDIDTQDPVDDLVVLQVSCVPGPDAMDIAADALCSCVVVPDRHQAYEYFYAAVLQHCNQVSNVSNQVVDVVVDPDGHYYYDRLLHTYNSRVQLSVQLVVVVVVPDSVVSVVVSVVVSLLKWKKKWAPDQVNCVVVVQQVPEDDDDCVAKIFMTGDSNSGDYTDGIDRHVVNLLVCVVCLVRHDPQAAGEKEKEWAACVVVSVVSVVSVVVRDPHVYYDYDYGTSVCCSRRDHGMMMIMD

InterPro domains:
  IPR003797 DegV [PF02645] (56-326)
  IPR003797 DegV [PS51482] (56-332)
  IPR003797 DegV [TIGR00762] (57-331)
  IPR043168 DegV, C-terminal domain [G3DSA:3.30.1180.10] (208-332)
  IPR050270 DegV domain-containing [PTHR33434] (51-322)

Secondary structure (DSSP, 8-state):
---EEEEEETTS-------SSSEEEEPPEEEETTEEEE-STTS-HHHHHHHHHH-SSPPEEEPPPTTT---S-SS-SEEEEEES-TTT-SHHHHHHHHHHHHHHHH---EEEEEE-SS-THHHHHHHHHHHHHHHT--HHHHHHHHHHHHHH--EEEE-S--HHHHHTT-STT------TTEEE--B-TTS-B----EEE--HHHH--HHHHHH--SGGG-EEEEEESS-HHHHHHHHHHHHHH---SEEEEEE--HHHHHHH-TT-EEEE-/---EEEEEETTS--------TTEEEE--EEEETTEEEE-STTS-HHHHHHHHHH-SSPPEEEPPPTTT--TT-SS-SEEEEEES-TTT-SHHHHHHHHHHHHHHHSS--EEEEEE-SS-THHHHHHHHHHHHHHHT--HHHHHHHHHHHHHH--EEEE-S--HHHHHTT--TT--------EEE--B-TTS-B----EEE--HHHH--HHHHHH-S-GGG-EEEEEESS-HHHHHHHHHHHHHH---SEEEEEE--HHHHHHH-TT-EEEE-

Radius of gyration: 25.98 Å; Cα contacts (8 Å, |Δi|>4): 1117; chains: 2; bounding box: 56×58×79 Å